Protein AF-A0AA45WVV8-F1 (afdb_monomer)

Organism: NCBI:txid489973

Radius of gyration: 28.6 Å; Cα contacts (8 Å, |Δi|>4): 364; chains: 1; bounding box: 76×47×88 Å

Nearest PDB structures (foldseek):
  6bqh-assembly1_A  TM=1.908E-01  e=2.796E+00  Homo sapiens
  2d4c-assembly2_C  TM=1.904E-01  e=8.702E+00  Homo sapiens

Structure (mmCIF, N/CA/C/O backbone):
data_AF-A0AA45WVV8-F1
#
_entry.id   AF-A0AA45WVV8-F1
#
loop_
_atom_site.group_PDB
_atom_site.id
_atom_site.type_symbol
_atom_site.label_atom_id
_atom_site.label_alt_id
_atom_site.label_comp_id
_atom_site.label_asym_id
_atom_site.label_entity_id
_atom_site.label_seq_id
_atom_site.pdbx_PDB_ins_code
_atom_site.Cartn_x
_atom_site.Cartn_y
_atom_site.Cartn_z
_atom_site.occupancy
_atom_site.B_iso_or_equiv
_atom_site.auth_seq_id
_atom_site.auth_comp_id
_atom_site.auth_asym_id
_atom_site.auth_atom_id
_atom_site.pdbx_PDB_model_num
ATOM 1 N N . MET A 1 1 ? -29.780 -2.721 56.932 1.00 52.00 1 MET A N 1
ATOM 2 C CA . MET A 1 1 ? -29.772 -3.696 55.819 1.00 52.00 1 MET A CA 1
ATOM 3 C C . MET A 1 1 ? -30.361 -3.108 54.535 1.00 52.00 1 MET A C 1
ATOM 5 O O . MET A 1 1 ? -29.763 -3.349 53.501 1.00 52.00 1 MET A O 1
ATOM 9 N N . ASN A 1 2 ? -31.395 -2.253 54.590 1.00 60.44 2 ASN A N 1
ATOM 10 C CA . ASN A 1 2 ? -32.003 -1.638 53.392 1.00 60.44 2 ASN A CA 1
ATOM 11 C C . ASN A 1 2 ? -31.048 -0.780 52.530 1.00 60.44 2 ASN A C 1
ATOM 13 O O . ASN A 1 2 ? -30.976 -1.009 51.331 1.00 60.44 2 ASN A O 1
ATOM 17 N N . ASN A 1 3 ? -30.242 0.118 53.114 1.00 63.22 3 ASN A N 1
ATOM 18 C CA . ASN A 1 3 ? -29.414 1.049 52.318 1.00 63.22 3 ASN A CA 1
ATOM 19 C C . ASN A 1 3 ? -28.327 0.372 51.459 1.00 63.22 3 ASN A C 1
ATOM 21 O O . ASN A 1 3 ? -27.955 0.906 50.422 1.00 63.22 3 ASN A O 1
ATOM 25 N N . ALA A 1 4 ? -27.800 -0.782 51.887 1.00 62.12 4 ALA A N 1
ATOM 26 C CA . ALA A 1 4 ? -26.755 -1.502 51.149 1.00 62.12 4 ALA A CA 1
ATOM 27 C C . ALA A 1 4 ? -27.330 -2.308 49.971 1.00 62.12 4 ALA A C 1
ATOM 29 O O . ALA A 1 4 ? -26.689 -2.439 48.931 1.00 62.12 4 ALA A O 1
ATOM 30 N N . GLN A 1 5 ? -28.549 -2.831 50.133 1.00 66.19 5 GLN A N 1
ATOM 31 C CA . GLN A 1 5 ? -29.280 -3.498 49.055 1.00 66.19 5 GLN A CA 1
ATOM 32 C C . GLN A 1 5 ? -29.753 -2.477 48.015 1.00 66.19 5 GLN A C 1
ATOM 34 O O . GLN A 1 5 ? -29.553 -2.698 46.827 1.00 66.19 5 GLN A O 1
ATOM 39 N N . GLU A 1 6 ? -30.258 -1.327 48.464 1.00 68.31 6 GLU A N 1
ATOM 40 C CA . GLU A 1 6 ? -30.666 -0.215 47.600 1.00 68.31 6 GLU A CA 1
ATOM 41 C C . GLU A 1 6 ? -29.481 0.359 46.801 1.00 68.31 6 GLU A C 1
ATOM 43 O O . GLU A 1 6 ? -29.578 0.538 45.588 1.00 68.31 6 GLU A O 1
ATOM 48 N N . SER A 1 7 ? -28.311 0.550 47.430 1.00 65.06 7 SER A N 1
ATOM 49 C CA . SER A 1 7 ? -27.104 1.003 46.718 1.00 65.06 7 SER A CA 1
ATOM 50 C C . SER A 1 7 ? -26.598 -0.004 45.681 1.00 65.06 7 SER A C 1
ATOM 52 O O . SER A 1 7 ? -26.107 0.391 44.625 1.00 65.06 7 SER A O 1
ATOM 54 N N . LEU A 1 8 ? -26.722 -1.304 45.970 1.00 68.56 8 LEU A N 1
ATOM 55 C CA . LEU A 1 8 ? -26.319 -2.371 45.054 1.00 68.56 8 LEU A CA 1
ATOM 56 C C . LEU A 1 8 ? -27.275 -2.467 43.858 1.00 68.56 8 LEU A C 1
ATOM 58 O O . LEU A 1 8 ? -26.838 -2.685 42.730 1.00 68.56 8 LEU A O 1
ATOM 62 N N . GLU A 1 9 ? -28.573 -2.286 44.092 1.00 73.19 9 GLU A N 1
ATOM 63 C CA . GLU A 1 9 ? -29.597 -2.284 43.047 1.00 73.19 9 GLU A CA 1
ATOM 64 C C . GLU A 1 9 ? -29.438 -1.087 42.099 1.00 73.19 9 GLU A C 1
ATOM 66 O O . GLU A 1 9 ? -29.454 -1.264 40.879 1.00 73.19 9 GLU A O 1
ATOM 71 N N . ILE A 1 10 ? -29.167 0.107 42.640 1.00 73.12 10 ILE A N 1
ATOM 72 C CA . ILE A 1 10 ? -28.829 1.294 41.841 1.00 73.12 10 ILE A CA 1
ATOM 73 C C . ILE A 1 10 ? -27.593 1.026 40.975 1.00 73.12 10 ILE A C 1
ATOM 75 O O . ILE A 1 10 ? -27.625 1.271 39.771 1.00 73.12 10 ILE A O 1
ATOM 79 N N . GLN A 1 11 ? -26.528 0.459 41.551 1.00 70.56 11 GLN A N 1
ATOM 80 C CA . GLN A 1 11 ? -25.300 0.154 40.816 1.00 70.56 11 GLN A CA 1
ATOM 81 C C . GLN A 1 11 ? -25.538 -0.841 39.669 1.00 70.56 11 GLN A C 1
ATOM 83 O O . GLN A 1 11 ? -25.052 -0.626 38.557 1.00 70.56 11 GLN A O 1
ATOM 88 N N . LYS A 1 12 ? -26.314 -1.907 39.909 1.00 73.12 12 LYS A N 1
ATOM 89 C CA . LYS A 1 12 ? -26.681 -2.889 38.875 1.00 73.12 12 LYS A CA 1
ATOM 90 C C . LYS A 1 12 ? -27.479 -2.247 37.739 1.00 73.12 12 LYS A C 1
ATOM 92 O O . LYS A 1 12 ? -27.210 -2.531 36.571 1.00 73.12 12 LYS A O 1
ATOM 97 N N . ASN A 1 13 ? -28.414 -1.356 38.066 1.00 78.06 13 ASN A N 1
ATOM 98 C CA . ASN A 1 13 ? -29.185 -0.622 37.065 1.00 78.06 13 ASN A CA 1
ATOM 99 C C . ASN A 1 13 ? -28.295 0.316 36.236 1.00 78.06 13 ASN A C 1
ATOM 101 O O . ASN A 1 13 ? -28.370 0.281 35.010 1.00 78.06 13 ASN A O 1
ATOM 105 N N . THR A 1 14 ? -27.379 1.059 36.865 1.00 76.25 14 THR A N 1
ATOM 106 C CA . THR A 1 14 ? -26.419 1.912 36.145 1.00 76.25 14 THR A CA 1
ATOM 107 C C . THR A 1 14 ? -25.520 1.103 35.206 1.00 76.25 14 THR A C 1
ATOM 109 O O . THR A 1 14 ? -25.330 1.489 34.057 1.00 76.25 14 THR A O 1
ATOM 112 N N . ILE A 1 15 ? -24.994 -0.047 35.644 1.00 77.19 15 ILE A N 1
ATOM 113 C CA . ILE A 1 15 ? -24.165 -0.917 34.790 1.00 77.19 15 ILE A CA 1
ATOM 114 C C . ILE A 1 15 ? -24.964 -1.415 33.580 1.00 77.19 15 ILE A C 1
ATOM 116 O O . ILE A 1 15 ? -24.457 -1.416 32.457 1.00 77.19 15 ILE A O 1
ATOM 120 N N . LYS A 1 16 ? -26.227 -1.804 33.786 1.00 80.06 16 LYS A N 1
ATOM 121 C CA . LYS A 1 16 ? -27.120 -2.239 32.707 1.00 80.06 16 LYS A CA 1
ATOM 122 C C . LYS A 1 16 ? -27.366 -1.125 31.685 1.00 80.06 16 LYS A C 1
ATOM 124 O O . LYS A 1 16 ? -27.337 -1.385 30.483 1.00 80.06 16 LYS A O 1
ATOM 129 N N . GLU A 1 17 ? -27.582 0.105 32.144 1.00 81.81 17 GLU A N 1
ATOM 130 C CA . GLU A 1 17 ? -27.740 1.273 31.270 1.00 81.81 17 GLU A CA 1
ATOM 131 C C . GLU A 1 17 ? -26.462 1.580 30.484 1.00 81.81 17 GLU A C 1
ATOM 133 O O . GLU A 1 17 ? -26.528 1.812 29.277 1.00 81.81 17 GLU A O 1
ATOM 138 N N . LEU A 1 18 ? -25.298 1.509 31.133 1.00 81.00 18 LEU A N 1
ATOM 139 C CA . LEU A 1 18 ? -24.002 1.701 30.484 1.00 81.00 18 LEU A CA 1
ATOM 140 C C . LEU A 1 18 ? -23.719 0.629 29.426 1.00 81.00 18 LEU A C 1
ATOM 142 O O . LEU A 1 18 ? -23.245 0.964 28.342 1.00 81.00 18 LEU A O 1
ATOM 146 N N . LYS A 1 19 ? -24.050 -0.640 29.700 1.00 81.25 19 LYS A N 1
ATOM 147 C CA . LYS A 1 19 ? -23.931 -1.729 28.720 1.00 81.25 19 LYS A CA 1
ATOM 148 C C . LYS A 1 19 ? -24.782 -1.447 27.480 1.00 81.25 19 LYS A C 1
ATOM 150 O O . LYS A 1 19 ? -24.268 -1.451 26.368 1.00 81.25 19 LYS A O 1
ATOM 155 N N . ASN A 1 20 ? -26.050 -1.091 27.685 1.00 81.88 20 ASN A N 1
ATOM 156 C CA . ASN A 1 20 ? -26.955 -0.715 26.599 1.00 81.88 20 ASN A CA 1
ATOM 157 C C . ASN A 1 20 ? -26.432 0.495 25.798 1.00 81.88 20 ASN A C 1
ATOM 159 O O . ASN A 1 20 ? -26.547 0.535 24.577 1.00 81.88 20 ASN A O 1
ATOM 163 N N . ALA A 1 21 ? -25.833 1.482 26.468 1.00 80.62 21 ALA A N 1
ATOM 164 C CA . ALA A 1 21 ? -25.216 2.626 25.802 1.00 80.62 21 ALA A CA 1
ATOM 165 C C . ALA A 1 21 ? -24.010 2.217 24.933 1.00 80.62 21 ALA A C 1
ATOM 167 O O . ALA A 1 21 ? -23.899 2.679 23.800 1.00 80.62 21 ALA A O 1
ATOM 168 N N . VAL A 1 22 ? -23.140 1.319 25.414 1.00 84.31 22 VAL A N 1
ATOM 169 C CA . VAL A 1 22 ? -22.027 0.762 24.617 1.00 84.31 22 VAL A CA 1
ATOM 170 C C . VAL A 1 22 ? -22.549 0.033 23.376 1.00 84.31 22 VAL A C 1
ATOM 172 O O . VAL A 1 22 ? -22.065 0.288 22.270 1.00 84.31 22 VAL A O 1
ATOM 175 N N . ASP A 1 23 ? -23.570 -0.810 23.534 1.00 83.00 23 ASP A N 1
ATOM 176 C CA . ASP A 1 23 ? -24.166 -1.573 22.430 1.00 83.00 23 ASP A CA 1
ATOM 177 C C . ASP A 1 23 ? -24.778 -0.649 21.365 1.00 83.00 23 ASP A C 1
ATOM 179 O O . ASP A 1 23 ? -24.611 -0.872 20.160 1.00 83.00 23 ASP A O 1
ATOM 183 N N . LYS A 1 24 ? -25.416 0.449 21.793 1.00 85.69 24 LYS A N 1
ATOM 184 C CA . LYS A 1 24 ? -25.923 1.502 20.901 1.00 85.69 24 LYS A CA 1
ATOM 185 C C . LYS A 1 24 ? -24.810 2.194 20.131 1.00 85.69 24 LYS A C 1
ATOM 187 O O . LYS A 1 24 ? -24.952 2.376 18.923 1.00 85.69 24 LYS A O 1
ATOM 192 N N . VAL A 1 25 ? -23.694 2.545 20.777 1.00 89.69 25 VAL A N 1
ATOM 193 C CA . VAL A 1 25 ? -22.564 3.155 20.060 1.00 89.69 25 VAL A CA 1
ATOM 194 C C . VAL A 1 25 ? -22.011 2.192 19.019 1.00 89.69 25 VAL A C 1
ATOM 196 O O . VAL A 1 25 ? -21.866 2.593 17.869 1.00 89.69 25 VAL A O 1
ATOM 199 N N . LYS A 1 26 ? -21.745 0.929 19.371 1.00 88.38 26 LYS A N 1
ATOM 200 C CA . LYS A 1 26 ? -21.212 -0.058 18.418 1.00 88.38 26 LYS A CA 1
ATOM 201 C C . LYS A 1 26 ? -22.155 -0.290 17.239 1.00 88.38 26 LYS A C 1
ATOM 203 O O . LYS A 1 26 ? -21.716 -0.266 16.092 1.00 88.38 26 LYS A O 1
ATOM 208 N N . SER A 1 27 ? -23.449 -0.444 17.510 1.00 82.88 27 SER A N 1
ATOM 209 C CA . SER A 1 27 ? -24.469 -0.654 16.477 1.00 82.88 27 SER A CA 1
ATOM 210 C C . SER A 1 27 ? -24.635 0.570 15.575 1.00 82.88 27 SER A C 1
ATOM 212 O O . SER A 1 27 ? -24.713 0.436 14.355 1.00 82.88 27 SER A O 1
ATOM 214 N N . GLY A 1 28 ? -24.649 1.773 16.155 1.00 83.38 28 GLY A N 1
ATOM 215 C CA . GLY A 1 28 ? -24.674 3.024 15.397 1.00 83.38 28 GLY A CA 1
ATOM 216 C C . GLY A 1 28 ? -23.415 3.194 14.549 1.00 83.38 28 GLY A C 1
ATOM 217 O O . GLY A 1 28 ? -23.502 3.544 13.375 1.00 83.38 28 GLY A O 1
ATOM 218 N N . LEU A 1 29 ? -22.246 2.861 15.108 1.00 91.62 29 LEU A N 1
ATOM 219 C CA . LEU A 1 29 ? -20.962 2.956 14.421 1.00 91.62 29 LEU A CA 1
ATOM 220 C C . LEU A 1 29 ? -20.893 1.969 13.255 1.00 91.62 29 LEU A C 1
ATOM 222 O O . LEU A 1 29 ? -20.402 2.346 12.198 1.00 91.62 29 LEU A O 1
ATOM 226 N N . LEU A 1 30 ? -21.442 0.759 13.404 1.00 89.62 30 LEU A N 1
ATOM 227 C CA . LEU A 1 30 ? -21.548 -0.222 12.323 1.00 89.62 30 LEU A CA 1
ATOM 228 C C . LEU A 1 30 ? -22.338 0.357 11.149 1.00 89.62 30 LEU A C 1
ATOM 230 O O . LEU A 1 30 ? -21.822 0.440 10.041 1.00 89.62 30 LEU A O 1
ATOM 234 N N . VAL A 1 31 ? -23.562 0.822 11.404 1.00 86.00 31 VAL A N 1
ATOM 235 C CA . VAL A 1 31 ? -24.446 1.401 10.380 1.00 86.00 31 VAL A CA 1
ATOM 236 C C . VAL A 1 31 ? -23.813 2.622 9.714 1.00 86.00 31 VAL A C 1
ATOM 238 O O . VAL A 1 31 ? -23.839 2.769 8.487 1.00 86.00 31 VAL A O 1
ATOM 241 N N . TRP A 1 32 ? -23.203 3.490 10.516 1.00 91.44 32 TRP A N 1
ATOM 242 C CA . TRP A 1 32 ? -22.532 4.681 10.025 1.00 91.44 32 TRP A CA 1
ATOM 243 C C . TRP A 1 32 ? -21.313 4.341 9.157 1.00 91.44 32 TRP A C 1
ATOM 245 O O . TRP A 1 32 ? -21.172 4.907 8.074 1.00 91.44 32 TRP A O 1
ATOM 255 N N . LEU A 1 33 ? -20.459 3.403 9.586 1.00 89.44 33 LEU A N 1
ATOM 256 C CA . LEU A 1 33 ? -19.271 2.962 8.844 1.00 89.44 33 LEU A CA 1
ATOM 257 C C . LEU A 1 33 ? -19.641 2.266 7.537 1.00 89.44 33 LEU A C 1
ATOM 259 O O . LEU A 1 33 ? -19.029 2.562 6.510 1.00 89.44 33 LEU A O 1
ATOM 263 N N . VAL A 1 34 ? -20.674 1.422 7.557 1.00 84.94 34 VAL A N 1
ATOM 264 C CA . VAL A 1 34 ? -21.199 0.760 6.358 1.00 84.94 34 VAL A CA 1
ATOM 265 C C . VAL A 1 34 ? -21.611 1.809 5.331 1.00 84.94 34 VAL A C 1
ATOM 267 O O . VAL A 1 34 ? -21.173 1.747 4.187 1.00 84.94 34 VAL A O 1
ATOM 270 N N . THR A 1 35 ? -22.313 2.862 5.761 1.00 82.88 35 THR A N 1
ATOM 271 C CA . THR A 1 35 ? -22.698 3.980 4.881 1.00 82.88 35 THR A CA 1
ATOM 272 C C . THR A 1 35 ? -21.479 4.683 4.256 1.00 82.88 35 THR A C 1
ATOM 274 O O . THR A 1 35 ? -21.533 5.129 3.110 1.00 82.88 35 THR A O 1
ATOM 277 N N . GLN A 1 36 ? -20.351 4.781 4.972 1.00 83.38 36 GLN A N 1
ATOM 278 C CA . GLN A 1 36 ? -19.115 5.345 4.409 1.00 83.38 36 GLN A CA 1
ATOM 279 C C . GLN A 1 36 ? -18.432 4.382 3.424 1.00 83.38 36 GLN A C 1
ATOM 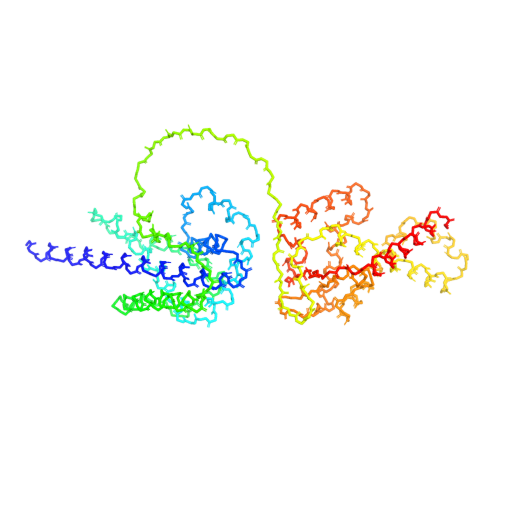281 O O . GLN A 1 36 ? -17.897 4.815 2.396 1.00 83.38 36 GLN A O 1
ATOM 286 N N . ALA A 1 37 ? -18.435 3.083 3.730 1.00 74.25 37 ALA A N 1
ATOM 287 C CA . ALA A 1 37 ? -17.753 2.044 2.963 1.00 74.25 37 ALA A CA 1
ATOM 288 C C . ALA A 1 37 ? -18.500 1.650 1.673 1.00 74.25 37 ALA A C 1
ATOM 290 O O . ALA A 1 37 ? -17.854 1.483 0.635 1.00 74.25 37 ALA A O 1
ATOM 291 N N . GLU A 1 38 ? -19.836 1.595 1.701 1.00 69.81 38 GLU A N 1
ATOM 292 C CA . GLU A 1 38 ? -20.715 1.280 0.556 1.00 69.81 38 GLU A CA 1
ATOM 293 C C . GLU A 1 38 ? -20.491 2.227 -0.635 1.00 69.81 38 GLU A C 1
ATOM 295 O O . GLU A 1 38 ? -20.646 1.848 -1.792 1.00 69.81 38 GLU A O 1
ATOM 300 N N . SER A 1 39 ? -20.049 3.467 -0.391 1.00 59.12 39 SER A N 1
ATOM 301 C CA . SER A 1 39 ? -19.729 4.410 -1.474 1.00 59.12 39 SER A CA 1
ATOM 302 C C . SER A 1 39 ? -18.631 3.905 -2.428 1.00 59.12 39 SER A C 1
ATOM 304 O O . SER A 1 39 ? -18.492 4.411 -3.546 1.00 59.12 39 SER A O 1
ATOM 306 N N . LYS A 1 40 ? -17.824 2.933 -1.981 1.00 56.38 40 LYS A N 1
ATOM 307 C CA . LYS A 1 40 ? -16.632 2.424 -2.671 1.00 56.38 40 LYS A CA 1
ATOM 308 C C . LYS A 1 40 ? -16.649 0.903 -2.880 1.00 56.38 40 LYS A C 1
ATOM 310 O O . LYS A 1 40 ? -15.855 0.427 -3.692 1.00 56.38 40 LYS A O 1
ATOM 315 N N . HIS A 1 41 ? -17.515 0.168 -2.182 1.00 62.75 41 HIS A N 1
ATOM 316 C CA . HIS A 1 41 ? -17.538 -1.297 -2.124 1.00 62.75 41 HIS A CA 1
ATOM 317 C C . HIS A 1 41 ? -18.971 -1.846 -2.147 1.00 62.75 41 HIS A C 1
ATOM 319 O O . HIS A 1 41 ? -19.916 -1.096 -1.923 1.00 62.75 41 HIS A O 1
ATOM 325 N N . ASP A 1 42 ? -19.132 -3.145 -2.416 1.00 71.19 42 ASP A N 1
ATOM 326 C CA . ASP A 1 42 ? -20.418 -3.816 -2.210 1.00 71.19 42 ASP A CA 1
ATOM 327 C C . ASP A 1 42 ? -20.798 -3.883 -0.719 1.00 71.19 42 ASP A C 1
ATOM 329 O O . ASP A 1 42 ? -19.986 -3.616 0.173 1.00 71.19 42 ASP A O 1
ATOM 333 N N . LEU A 1 43 ? -22.074 -4.190 -0.474 1.00 73.44 43 LEU A N 1
ATOM 334 C CA . LEU A 1 43 ? -22.677 -4.196 0.855 1.00 73.44 43 LEU A CA 1
ATOM 335 C C . LEU A 1 43 ? -22.007 -5.214 1.788 1.00 73.44 43 LEU A C 1
ATOM 337 O O . LEU A 1 43 ? -21.663 -4.865 2.915 1.00 73.44 43 LEU A O 1
ATOM 341 N N . ASP A 1 44 ? -21.769 -6.436 1.312 1.00 72.38 44 ASP A N 1
ATOM 342 C CA . ASP A 1 44 ? -21.212 -7.520 2.129 1.00 72.38 44 ASP A CA 1
ATOM 343 C C . ASP A 1 44 ? -19.778 -7.198 2.575 1.00 72.38 44 ASP A C 1
ATOM 345 O O . ASP A 1 44 ? -19.413 -7.360 3.745 1.00 72.38 44 ASP A O 1
ATOM 349 N N . TYR A 1 45 ? -18.960 -6.658 1.669 1.00 74.81 45 TYR A N 1
ATOM 350 C CA . TYR A 1 45 ? -17.622 -6.187 1.999 1.00 74.81 45 TYR A CA 1
ATOM 351 C C . TYR A 1 45 ? -17.661 -4.986 2.953 1.00 74.81 45 TYR A C 1
ATOM 353 O O . TYR A 1 45 ? -16.879 -4.926 3.904 1.00 74.81 45 TYR A O 1
ATOM 361 N N . ALA A 1 46 ? -18.563 -4.025 2.727 1.00 76.56 46 ALA A N 1
ATOM 362 C CA . ALA A 1 46 ? -18.722 -2.856 3.590 1.00 76.56 46 ALA A CA 1
ATOM 363 C C . ALA A 1 46 ? -19.109 -3.247 5.026 1.00 76.56 46 ALA A C 1
ATOM 365 O O . ALA A 1 46 ? -18.580 -2.672 5.982 1.00 76.56 46 ALA A O 1
ATOM 366 N N . GLU A 1 47 ? -19.980 -4.244 5.190 1.00 82.81 47 GLU A N 1
ATOM 367 C CA . GLU A 1 47 ? -20.363 -4.788 6.494 1.00 82.81 47 GLU A CA 1
ATOM 368 C C . GLU A 1 47 ? -19.194 -5.475 7.196 1.00 82.81 47 GLU A C 1
ATOM 370 O O . GLU A 1 47 ? -18.892 -5.140 8.345 1.00 82.81 47 GLU A O 1
ATOM 375 N N . ASN A 1 48 ? -18.481 -6.367 6.508 1.00 82.56 48 ASN A N 1
ATOM 376 C CA . ASN A 1 48 ? -17.325 -7.060 7.082 1.00 82.56 48 ASN A CA 1
ATOM 377 C C . ASN A 1 48 ? -16.196 -6.088 7.454 1.00 82.56 48 ASN A C 1
ATOM 379 O O . ASN A 1 48 ? -15.616 -6.188 8.538 1.00 82.56 48 ASN A O 1
ATOM 383 N N . LEU A 1 49 ? -15.947 -5.077 6.617 1.00 83.12 49 LEU A N 1
ATOM 384 C CA . LEU A 1 49 ? -14.977 -4.025 6.907 1.00 83.12 49 LEU A CA 1
ATOM 385 C C . LEU A 1 49 ? -15.367 -3.199 8.133 1.00 83.12 49 LEU A C 1
ATOM 387 O O . LEU A 1 49 ? -14.521 -2.875 8.965 1.00 83.12 49 LEU A O 1
ATOM 391 N N . SER A 1 50 ? -16.648 -2.874 8.269 1.00 89.19 50 SER A N 1
ATOM 392 C CA . SER A 1 50 ? -17.142 -2.080 9.393 1.00 89.19 50 SER A CA 1
ATOM 393 C C . SER A 1 50 ? -17.061 -2.850 10.712 1.00 89.19 50 SER A C 1
ATOM 395 O O . SER A 1 50 ? -16.631 -2.287 11.719 1.00 89.19 50 SER A O 1
ATOM 397 N N . LYS A 1 51 ? -17.376 -4.152 10.704 1.00 87.38 51 LYS A N 1
ATOM 398 C CA . LYS A 1 51 ? -17.171 -5.043 11.858 1.00 87.38 51 LYS A CA 1
ATOM 399 C C . LYS A 1 51 ? -15.696 -5.139 12.243 1.00 87.38 51 LYS A C 1
ATOM 401 O O . LYS A 1 51 ? -15.360 -4.997 13.415 1.00 87.38 51 LYS A O 1
ATOM 406 N N . ALA A 1 52 ? -14.810 -5.297 11.260 1.00 85.56 52 ALA A N 1
ATOM 407 C CA . ALA A 1 52 ? -13.367 -5.332 11.475 1.00 85.56 52 ALA A CA 1
ATOM 408 C C . ALA A 1 52 ? -12.838 -4.046 12.136 1.00 85.56 52 ALA A C 1
ATOM 410 O O . ALA A 1 52 ? -12.048 -4.116 13.078 1.00 85.56 52 ALA A O 1
ATOM 411 N N . ILE A 1 53 ? -13.312 -2.876 11.693 1.00 89.50 53 ILE A N 1
ATOM 412 C CA . ILE A 1 53 ? -12.970 -1.582 12.303 1.00 89.50 53 ILE A CA 1
ATOM 413 C C . ILE A 1 53 ? -13.433 -1.527 13.764 1.00 89.50 53 ILE A C 1
ATOM 415 O O . ILE A 1 53 ? -12.663 -1.107 14.625 1.00 89.50 53 ILE A O 1
ATOM 419 N N . ILE A 1 54 ? -14.664 -1.955 14.059 1.00 90.06 54 ILE A N 1
ATOM 420 C CA . ILE A 1 54 ? -15.203 -1.975 15.428 1.00 90.06 54 ILE A CA 1
ATOM 421 C C . ILE A 1 54 ? -14.356 -2.892 16.312 1.00 90.06 54 ILE A C 1
ATOM 423 O O . ILE A 1 54 ? -13.832 -2.435 17.327 1.00 90.06 54 ILE A O 1
ATOM 427 N N . ASN A 1 55 ? -14.141 -4.141 15.896 1.00 87.94 55 ASN A N 1
ATOM 428 C CA . ASN A 1 55 ? -13.341 -5.106 16.650 1.00 87.94 55 ASN A CA 1
ATOM 429 C C . ASN A 1 55 ? -11.930 -4.573 16.920 1.00 87.94 55 ASN A C 1
ATOM 431 O O . ASN A 1 55 ? -11.433 -4.665 18.038 1.00 87.94 55 ASN A O 1
ATOM 435 N N . MET A 1 56 ? -11.310 -3.920 15.936 1.00 85.25 56 MET A N 1
ATOM 436 C CA . MET A 1 56 ? -10.007 -3.283 16.110 1.00 85.25 56 MET A CA 1
ATOM 437 C C . MET A 1 56 ? -10.046 -2.145 17.142 1.00 85.25 56 MET A C 1
ATOM 439 O O . MET A 1 56 ? -9.242 -2.139 18.072 1.00 85.25 56 MET A O 1
ATOM 443 N N . LEU A 1 57 ? -10.977 -1.194 17.007 1.00 87.81 57 LEU A N 1
ATOM 444 C CA . LEU A 1 57 ? -11.076 -0.021 17.886 1.00 87.81 57 LEU A CA 1
ATOM 445 C C . LEU A 1 57 ? -11.354 -0.394 19.346 1.00 87.81 57 LEU A C 1
ATOM 447 O O . LEU A 1 57 ? -10.831 0.254 20.252 1.00 87.81 57 LEU A O 1
ATOM 451 N N . PHE A 1 58 ? -12.158 -1.433 19.570 1.00 84.56 58 PHE A N 1
ATOM 452 C CA . PHE A 1 58 ? -12.500 -1.922 20.906 1.00 84.56 58 PHE A CA 1
ATOM 453 C C . PHE A 1 58 ? -11.589 -3.062 21.390 1.00 84.56 58 PHE A C 1
ATOM 455 O O . PHE A 1 58 ? -11.724 -3.492 22.531 1.00 84.56 58 PHE A O 1
ATOM 462 N N . SER A 1 59 ? -10.626 -3.502 20.567 1.00 80.25 59 SER A N 1
ATOM 463 C CA . SER A 1 59 ? -9.745 -4.655 20.831 1.00 80.25 59 SER A CA 1
ATOM 464 C C . SER A 1 59 ? -10.516 -5.938 21.171 1.00 80.25 59 SER A C 1
ATOM 466 O O . SER A 1 59 ? -10.163 -6.672 22.092 1.00 80.25 59 SER A O 1
ATOM 468 N N . GLU A 1 60 ? -11.583 -6.195 20.418 1.00 78.06 60 GLU A N 1
ATOM 469 C CA . GLU A 1 60 ? -12.456 -7.357 20.565 1.00 78.06 60 GLU A CA 1
ATOM 47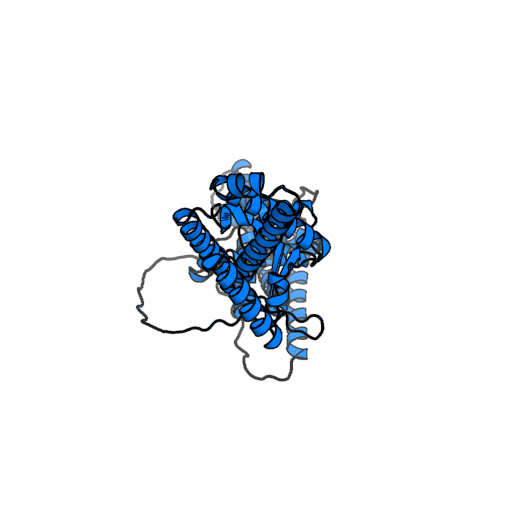0 C C . GLU A 1 60 ? -12.075 -8.449 19.568 1.00 78.06 60 GLU A C 1
ATOM 472 O O . GLU A 1 60 ? -11.600 -8.174 18.463 1.00 78.06 60 GLU A O 1
ATOM 477 N N . MET A 1 61 ? -12.268 -9.706 19.969 1.00 69.88 61 MET A N 1
ATOM 478 C CA . MET A 1 61 ? -12.002 -10.830 19.078 1.00 69.88 61 MET A CA 1
ATOM 479 C C . MET A 1 61 ? -13.095 -10.941 18.007 1.00 69.88 61 MET A C 1
ATOM 481 O O . MET A 1 61 ? -14.267 -10.700 18.304 1.00 69.88 61 MET A O 1
ATOM 485 N N . PRO A 1 62 ? -12.731 -11.317 16.769 1.00 72.62 62 PRO A N 1
ATOM 486 C CA . PRO A 1 62 ? -13.704 -11.601 15.722 1.00 72.62 62 PRO A CA 1
ATOM 487 C C . PRO A 1 62 ? -14.658 -12.717 16.159 1.00 72.62 62 PRO A C 1
ATOM 489 O O . PRO A 1 62 ? -14.263 -13.659 16.845 1.00 72.62 62 PRO A O 1
ATOM 492 N N . SER A 1 63 ? -15.922 -12.607 15.750 1.00 68.69 63 SER A N 1
ATOM 493 C CA . SER A 1 63 ? -16.980 -13.539 16.161 1.00 68.69 63 SER A CA 1
ATOM 494 C C . SER A 1 63 ? -17.029 -14.801 15.290 1.00 68.69 63 SER A C 1
ATOM 496 O O . SER A 1 63 ? -17.747 -15.744 15.611 1.00 68.69 63 SER A O 1
ATOM 498 N N . SER A 1 64 ? -16.287 -14.826 14.178 1.00 71.62 64 SER A N 1
ATOM 499 C CA . SER A 1 64 ? -16.180 -15.970 13.268 1.00 71.62 64 SER A CA 1
ATOM 500 C C . SER A 1 64 ? -14.782 -16.083 12.652 1.00 71.62 64 SER A C 1
ATOM 502 O O . SER A 1 64 ? -14.044 -15.100 12.582 1.00 71.62 64 SER A O 1
ATOM 504 N N . GLU A 1 65 ? -14.434 -17.274 12.162 1.00 67.12 65 GLU A N 1
ATOM 505 C CA . GLU A 1 65 ? -13.175 -17.529 11.444 1.00 67.12 65 GLU A CA 1
ATOM 506 C C . GLU A 1 65 ? -13.065 -16.672 10.173 1.00 67.12 65 GLU A C 1
ATOM 508 O O . GLU A 1 65 ? -12.030 -16.063 9.922 1.00 67.12 65 GLU A O 1
ATOM 513 N N . SER A 1 66 ? -14.178 -16.488 9.456 1.00 67.25 66 SER A N 1
ATOM 514 C CA . SER A 1 66 ? -14.248 -15.588 8.298 1.00 67.25 66 SER A CA 1
ATOM 515 C C . SER A 1 66 ? -13.919 -14.130 8.657 1.00 67.25 66 SER A C 1
ATOM 517 O O . SER A 1 66 ? -13.197 -13.461 7.920 1.00 67.25 66 SER A O 1
ATOM 519 N N . GLU A 1 67 ? -14.384 -13.633 9.810 1.00 67.50 67 GLU A N 1
ATOM 520 C CA . GLU A 1 67 ? -14.024 -12.294 10.302 1.00 67.50 67 GLU A CA 1
ATOM 521 C C . GLU A 1 67 ? -12.548 -12.205 10.732 1.00 67.50 67 GLU A C 1
ATOM 523 O O . GLU A 1 67 ? -11.921 -11.154 10.577 1.00 67.50 67 GLU A O 1
ATOM 528 N N . ALA A 1 68 ? -11.975 -13.295 11.251 1.00 65.19 68 ALA A N 1
ATOM 529 C CA . ALA A 1 68 ? -10.559 -13.363 11.603 1.00 65.19 68 ALA A CA 1
ATOM 530 C C . ALA A 1 68 ? -9.664 -13.319 10.354 1.00 65.19 68 ALA A C 1
ATOM 532 O O . ALA A 1 68 ? -8.742 -12.503 10.284 1.00 65.19 68 ALA A O 1
ATOM 533 N N . ASP A 1 69 ? -9.987 -14.112 9.334 1.00 64.25 69 ASP A N 1
ATOM 534 C CA . ASP A 1 69 ? -9.291 -14.108 8.045 1.00 64.25 69 ASP A CA 1
ATOM 535 C C . ASP A 1 69 ? -9.411 -12.751 7.345 1.00 64.25 69 ASP A C 1
ATOM 537 O O . ASP A 1 69 ? -8.442 -12.235 6.773 1.00 64.25 69 ASP A O 1
ATOM 541 N N . PHE A 1 70 ? -10.578 -12.112 7.469 1.00 71.75 70 PHE A N 1
ATOM 542 C CA . PHE A 1 70 ? -10.801 -10.762 6.972 1.00 71.75 70 PHE A CA 1
ATOM 543 C C . PHE A 1 70 ? -9.834 -9.750 7.608 1.00 71.75 70 PHE A C 1
ATOM 545 O O . PHE A 1 70 ? -9.334 -8.873 6.905 1.00 71.75 70 PHE A O 1
ATOM 552 N N . LEU A 1 71 ? -9.526 -9.867 8.905 1.00 63.50 71 LEU A N 1
ATOM 553 C CA . LEU A 1 71 ? -8.592 -8.981 9.615 1.00 63.50 71 LEU A CA 1
ATOM 554 C C . LEU A 1 71 ? -7.118 -9.244 9.274 1.00 63.50 71 LEU A C 1
ATOM 556 O O . LEU A 1 71 ? -6.306 -8.314 9.300 1.00 63.50 71 LEU A O 1
ATOM 560 N N . ILE A 1 72 ? -6.759 -10.490 8.958 1.00 58.72 72 ILE A N 1
ATOM 561 C CA . ILE A 1 72 ? -5.396 -10.873 8.551 1.00 58.72 72 ILE A CA 1
ATOM 562 C C . ILE A 1 72 ? -5.087 -10.347 7.142 1.00 58.72 72 ILE A C 1
ATOM 564 O O . ILE A 1 72 ? -3.934 -10.046 6.814 1.00 58.72 72 ILE A O 1
ATOM 568 N N . ASN A 1 73 ? -6.118 -10.162 6.316 1.00 65.94 73 ASN A N 1
ATOM 569 C CA . ASN A 1 73 ? -5.976 -9.578 4.997 1.00 65.94 73 ASN A CA 1
ATOM 570 C C . ASN A 1 73 ? -5.526 -8.105 5.076 1.00 65.94 73 ASN A C 1
ATOM 572 O O . ASN A 1 73 ? -6.239 -7.193 5.495 1.00 65.94 73 ASN A O 1
ATOM 576 N N . SER A 1 74 ? -4.314 -7.854 4.601 1.00 47.25 74 SER A N 1
ATOM 577 C CA . SER A 1 74 ? -3.691 -6.529 4.606 1.00 47.25 74 SER A CA 1
ATOM 578 C C . SER A 1 74 ? -4.416 -5.445 3.797 1.00 47.25 74 SER A C 1
ATOM 580 O O . SER A 1 74 ? -4.290 -4.259 4.114 1.00 47.25 74 SER A O 1
ATOM 582 N N . TYR A 1 75 ? -5.180 -5.820 2.765 1.00 54.47 75 TYR A N 1
ATOM 583 C CA . TYR A 1 75 ? -6.018 -4.883 2.024 1.00 54.47 75 TYR A CA 1
ATOM 584 C C . TYR A 1 75 ? -7.126 -4.348 2.927 1.00 54.47 75 TYR A C 1
ATOM 586 O O . TYR A 1 75 ? -7.355 -3.139 2.977 1.00 54.47 75 TYR A O 1
ATOM 594 N N . ASN A 1 76 ? -7.736 -5.233 3.712 1.00 72.44 76 ASN A N 1
ATOM 595 C CA . ASN A 1 76 ? -8.767 -4.880 4.676 1.00 72.44 76 ASN A CA 1
ATOM 596 C C . ASN A 1 76 ? -8.186 -4.036 5.818 1.00 72.44 76 ASN A C 1
ATOM 598 O O . ASN A 1 76 ? -8.822 -3.074 6.244 1.00 72.44 76 ASN A O 1
ATOM 602 N N . GLN A 1 77 ? -6.945 -4.296 6.248 1.00 67.94 77 GLN A N 1
ATOM 603 C CA . GLN A 1 77 ? -6.224 -3.440 7.207 1.00 67.94 77 GLN A CA 1
ATOM 604 C C . GLN A 1 77 ? -5.963 -2.029 6.654 1.00 67.94 77 GLN A C 1
ATOM 606 O O . GLN A 1 77 ? -6.134 -1.029 7.360 1.00 67.94 77 GLN A O 1
ATOM 611 N N . TYR A 1 78 ? -5.592 -1.918 5.373 1.00 64.38 78 TYR A N 1
ATOM 612 C CA . TYR A 1 78 ? -5.453 -0.625 4.702 1.00 64.38 78 TYR A CA 1
ATOM 613 C C . TYR A 1 78 ? -6.803 0.089 4.559 1.00 64.38 78 TYR A C 1
ATOM 615 O O . TYR A 1 78 ? -6.901 1.276 4.873 1.00 64.38 78 TYR A O 1
ATOM 623 N N . ALA A 1 79 ? -7.845 -0.613 4.106 1.00 67.38 79 ALA A N 1
ATOM 624 C CA . ALA A 1 79 ? -9.189 -0.063 3.959 1.00 67.38 79 ALA A CA 1
ATOM 625 C C . ALA A 1 79 ? -9.738 0.424 5.311 1.00 67.38 79 ALA A C 1
ATOM 627 O O . ALA A 1 79 ? -10.270 1.531 5.395 1.00 67.38 79 ALA A O 1
ATOM 628 N N . THR A 1 80 ? -9.489 -0.341 6.375 1.00 78.06 80 THR A N 1
ATOM 629 C CA . THR A 1 80 ? -9.769 0.015 7.772 1.00 78.06 80 THR A CA 1
ATOM 630 C C . THR A 1 80 ? -9.062 1.314 8.142 1.00 78.06 80 THR A C 1
ATOM 632 O O . THR A 1 80 ? -9.714 2.299 8.489 1.00 78.06 80 THR A O 1
ATOM 635 N N . SER A 1 81 ? -7.737 1.366 7.970 1.00 70.56 81 SER A N 1
ATOM 636 C CA . SER A 1 81 ? -6.933 2.558 8.266 1.00 70.56 81 SER A CA 1
ATOM 637 C C . SER A 1 81 ? -7.440 3.786 7.510 1.00 70.56 81 SER A C 1
ATOM 639 O O . SER A 1 81 ? -7.584 4.869 8.075 1.00 70.56 81 SER A O 1
ATOM 641 N N . LYS A 1 82 ? -7.750 3.623 6.222 1.00 74.50 82 LYS A N 1
ATOM 642 C CA . LYS A 1 82 ? -8.239 4.695 5.359 1.00 74.50 82 LYS A CA 1
ATOM 643 C C . LYS A 1 82 ? -9.578 5.245 5.840 1.00 74.50 82 LYS A C 1
ATOM 645 O O . LYS A 1 82 ? -9.715 6.462 5.939 1.00 74.50 82 LYS A O 1
ATOM 650 N N . ILE A 1 83 ? -10.540 4.382 6.170 1.00 81.50 83 ILE A N 1
ATOM 651 C CA . ILE A 1 83 ? -11.841 4.821 6.691 1.00 81.50 83 ILE A CA 1
ATOM 652 C C . ILE A 1 83 ? -11.664 5.577 8.010 1.00 81.50 83 ILE A C 1
ATOM 654 O O . ILE A 1 83 ? -12.268 6.639 8.174 1.00 81.50 83 ILE A O 1
ATOM 658 N N . ILE A 1 84 ? -10.799 5.091 8.905 1.00 82.94 84 ILE A N 1
ATOM 659 C CA . ILE A 1 84 ? -10.504 5.759 10.177 1.00 82.94 84 ILE A CA 1
ATOM 660 C C . ILE A 1 84 ? -9.915 7.158 9.931 1.00 82.94 84 ILE A C 1
ATOM 662 O O . ILE A 1 84 ? -10.402 8.136 10.500 1.00 82.94 84 ILE A O 1
ATOM 666 N N . PHE A 1 85 ? -8.914 7.292 9.056 1.00 75.00 85 PHE A N 1
ATOM 667 C CA . PHE A 1 85 ? -8.266 8.580 8.779 1.00 75.00 85 PHE A CA 1
ATOM 668 C C . PHE A 1 85 ? -9.147 9.573 8.008 1.00 75.00 85 PHE A C 1
ATOM 670 O O . PHE A 1 85 ? -9.029 10.775 8.243 1.00 75.00 85 PHE A O 1
ATOM 677 N N . GLU A 1 86 ? -10.002 9.099 7.098 1.00 76.50 86 GLU A N 1
ATOM 678 C CA . GLU A 1 86 ? -10.870 9.953 6.275 1.00 76.50 86 GLU A CA 1
ATOM 679 C C . GLU A 1 86 ? -12.153 10.374 7.005 1.00 76.50 86 GLU A C 1
ATOM 681 O O . GLU A 1 86 ? -12.624 11.487 6.788 1.00 76.50 86 GLU A O 1
ATOM 686 N N . ASN A 1 87 ? -12.711 9.518 7.871 1.00 84.38 87 ASN A N 1
ATOM 687 C CA . ASN A 1 87 ? -14.052 9.729 8.429 1.00 84.38 87 ASN A CA 1
ATOM 688 C C . ASN A 1 87 ? -14.064 9.904 9.951 1.00 84.38 87 ASN A C 1
ATOM 690 O O . ASN A 1 87 ? -14.785 10.762 10.456 1.00 84.38 87 ASN A O 1
ATOM 694 N N . ILE A 1 88 ? -13.280 9.111 10.692 1.00 83.88 88 ILE A N 1
ATOM 695 C CA . ILE A 1 88 ? -13.305 9.130 12.164 1.00 83.88 88 ILE A CA 1
ATOM 696 C C . ILE A 1 88 ? -12.394 10.230 12.706 1.00 83.88 88 ILE A C 1
ATOM 698 O O . ILE A 1 88 ? -12.839 11.094 13.455 1.00 83.88 88 ILE A O 1
ATOM 702 N N . LYS A 1 89 ? -11.119 10.238 12.303 1.00 78.25 89 LYS A N 1
ATOM 703 C CA . LYS A 1 89 ? -10.111 11.185 12.797 1.00 78.25 89 LYS A CA 1
ATOM 704 C C . LYS A 1 89 ? -10.513 12.667 12.687 1.00 78.25 89 LYS A C 1
ATOM 706 O O . LYS A 1 89 ? -10.284 13.382 13.663 1.00 78.25 89 LYS A O 1
ATOM 711 N N . PRO A 1 90 ? -11.049 13.170 11.555 1.00 73.25 90 PRO A N 1
ATOM 712 C CA . PRO A 1 90 ? -11.421 14.581 11.453 1.00 73.25 90 PRO A CA 1
ATOM 713 C C . PRO A 1 90 ? -12.680 14.931 12.258 1.00 73.25 90 PRO A C 1
ATOM 715 O O . PRO A 1 90 ? -12.922 16.109 12.513 1.00 73.25 90 PRO A O 1
ATOM 718 N N . ASN A 1 91 ? -13.477 13.940 12.668 1.00 84.38 91 ASN A N 1
ATOM 719 C CA . ASN A 1 91 ? -14.701 14.158 13.422 1.00 84.38 91 ASN A CA 1
ATOM 720 C C . ASN A 1 91 ? -14.419 14.113 14.932 1.00 84.38 91 ASN A C 1
ATOM 722 O O . ASN A 1 91 ? -14.353 13.043 15.540 1.00 84.38 91 ASN A O 1
ATOM 726 N N . GLY A 1 92 ? -14.266 15.294 15.538 1.00 84.19 92 GLY A N 1
ATOM 727 C CA . GLY A 1 92 ? -13.985 15.431 16.970 1.00 84.19 92 GLY A CA 1
ATOM 728 C C . GLY A 1 92 ? -15.038 14.776 17.871 1.00 84.19 92 GLY A C 1
ATOM 729 O O . GLY A 1 92 ? -14.675 14.145 18.862 1.00 84.19 92 GLY A O 1
ATOM 730 N N . GLU A 1 93 ? -16.318 14.850 17.498 1.00 86.94 93 GLU A N 1
ATOM 731 C CA . GLU A 1 93 ? -17.419 14.284 18.285 1.00 86.94 93 GLU A CA 1
ATOM 732 C C . GLU A 1 93 ? -17.405 12.752 18.276 1.00 86.94 93 GLU A C 1
ATOM 734 O O . GLU A 1 93 ? -17.509 12.139 19.340 1.00 86.94 93 GLU A O 1
ATOM 739 N N . ILE A 1 94 ? -17.228 12.130 17.102 1.00 88.94 94 ILE A N 1
ATOM 740 C CA . ILE A 1 94 ? -17.143 10.664 16.961 1.00 88.94 94 ILE A CA 1
ATOM 741 C C . ILE A 1 94 ? -15.873 10.142 17.633 1.00 88.94 94 ILE A C 1
ATOM 743 O O . ILE A 1 94 ? -15.914 9.141 18.344 1.00 88.94 94 ILE A O 1
ATOM 747 N N . LYS A 1 95 ? -14.745 10.836 17.457 1.00 88.12 95 LYS A N 1
ATOM 748 C CA . LYS A 1 95 ? -13.476 10.494 18.105 1.00 88.12 95 LYS A CA 1
ATOM 749 C C . LYS A 1 95 ? -13.609 10.483 19.629 1.00 88.12 95 LYS A C 1
ATOM 751 O O . LYS A 1 95 ? -13.171 9.530 20.272 1.00 88.12 95 LYS A O 1
ATOM 756 N N . GLN A 1 96 ? -14.242 11.510 20.196 1.00 87.94 96 GLN A N 1
ATOM 757 C CA . GLN A 1 96 ? -14.520 11.563 21.628 1.00 87.94 96 GLN A CA 1
ATOM 758 C C . GLN A 1 96 ? -15.479 10.441 22.046 1.00 87.94 96 GLN A C 1
ATOM 760 O O . GLN A 1 96 ? -15.185 9.731 22.999 1.00 87.94 96 GLN A O 1
ATOM 765 N N . LEU A 1 97 ? -16.564 10.213 21.296 1.00 90.62 97 LEU A N 1
ATOM 766 C CA . LEU A 1 97 ? -17.545 9.167 21.599 1.00 90.62 97 LEU A CA 1
ATOM 767 C C . LEU A 1 97 ? -16.927 7.760 21.611 1.00 90.62 97 LEU A C 1
ATOM 769 O O . LEU A 1 97 ? -17.181 6.997 22.539 1.00 90.62 97 LEU A O 1
ATOM 773 N N . ILE A 1 98 ? -16.091 7.413 20.626 1.00 91.19 98 ILE A N 1
ATOM 774 C CA . ILE A 1 98 ? -15.396 6.114 20.570 1.00 91.19 98 ILE A CA 1
ATOM 775 C C . ILE A 1 98 ? -14.509 5.939 21.800 1.00 91.19 98 ILE A C 1
ATOM 777 O O . ILE A 1 98 ? -14.539 4.897 22.449 1.00 91.19 98 ILE A O 1
ATOM 781 N N . ARG A 1 99 ? -13.742 6.971 22.153 1.00 87.56 99 ARG A N 1
ATOM 782 C CA . ARG A 1 99 ? -12.863 6.918 23.316 1.00 87.56 99 ARG A CA 1
ATOM 783 C C . ARG A 1 99 ? -13.649 6.796 24.626 1.00 87.56 99 ARG A C 1
ATOM 785 O O . ARG A 1 99 ? -13.271 5.970 25.458 1.00 87.56 99 ARG A O 1
ATOM 792 N N . ASP A 1 100 ? -14.719 7.564 24.805 1.00 88.38 100 ASP A N 1
ATOM 793 C CA . ASP A 1 100 ? -15.600 7.458 25.975 1.00 88.38 100 ASP A CA 1
ATOM 794 C C . ASP A 1 100 ? -16.157 6.027 26.078 1.00 88.38 100 ASP A C 1
ATOM 796 O O . ASP A 1 100 ? -16.086 5.394 27.131 1.00 88.38 100 ASP A O 1
ATOM 800 N N . THR A 1 101 ? -16.586 5.465 24.945 1.00 91.06 101 THR A N 1
ATOM 801 C CA . THR A 1 101 ? -17.101 4.091 24.843 1.00 91.06 101 THR A CA 1
ATOM 802 C C . THR A 1 101 ? -16.045 3.046 25.196 1.00 91.06 101 THR A C 1
ATOM 804 O O . THR A 1 101 ? -16.368 2.079 25.874 1.00 91.06 101 THR A O 1
ATOM 807 N N . VAL A 1 102 ? -14.780 3.220 24.798 1.00 87.44 102 VAL A N 1
ATOM 808 C CA . VAL A 1 102 ? -13.682 2.309 25.179 1.00 87.44 102 VAL A CA 1
ATOM 809 C C . VAL A 1 102 ? -13.483 2.288 26.698 1.00 87.44 102 VAL A C 1
ATOM 811 O O . VAL A 1 102 ? -13.374 1.213 27.288 1.00 87.44 102 VAL A O 1
ATOM 814 N N . HIS A 1 103 ? -13.496 3.456 27.350 1.00 82.19 103 HIS A N 1
ATOM 815 C CA . HIS A 1 103 ? -13.349 3.547 28.808 1.00 82.19 103 HIS A CA 1
ATOM 816 C C . HIS A 1 103 ? -14.548 2.937 29.541 1.00 82.19 103 HIS A C 1
ATOM 818 O O . HIS A 1 103 ? -14.369 2.186 30.501 1.00 82.19 103 HIS A O 1
ATOM 824 N N . ILE A 1 104 ? -15.766 3.216 29.069 1.00 82.94 104 ILE A N 1
ATOM 825 C CA . ILE A 1 104 ? -16.993 2.657 29.641 1.00 82.94 104 ILE A CA 1
ATOM 826 C C . ILE A 1 104 ? -17.094 1.148 29.388 1.00 82.94 104 ILE A C 1
ATOM 828 O O . ILE A 1 104 ? -17.468 0.420 30.299 1.00 82.94 104 ILE A O 1
ATOM 832 N N . SER A 1 105 ? -16.723 0.651 28.207 1.00 82.81 105 SER A N 1
ATOM 833 C CA . SER A 1 105 ? -16.721 -0.785 27.893 1.00 82.81 105 SER A CA 1
ATOM 834 C C . SER A 1 105 ? -15.781 -1.547 28.827 1.00 82.81 105 SER A C 1
ATOM 836 O O . SER A 1 105 ? -16.181 -2.541 29.434 1.00 82.81 105 SER A O 1
ATOM 838 N N . ALA A 1 106 ? -14.567 -1.027 29.047 1.00 75.81 106 ALA A N 1
ATOM 839 C CA . ALA A 1 106 ? -13.646 -1.589 30.030 1.00 75.81 106 ALA A CA 1
ATOM 840 C C . ALA A 1 106 ? -14.243 -1.571 31.445 1.00 75.81 106 ALA A C 1
ATOM 842 O O . ALA A 1 106 ? -14.171 -2.579 32.141 1.00 75.81 106 ALA A O 1
ATOM 843 N N . LEU A 1 107 ? -14.887 -0.470 31.855 1.00 72.31 107 LEU A N 1
ATOM 844 C CA . LEU A 1 107 ? -15.552 -0.357 33.158 1.00 72.31 107 LEU A CA 1
ATOM 845 C C . LEU A 1 107 ? -16.706 -1.361 33.322 1.00 72.31 107 LEU A C 1
ATOM 847 O O . LEU A 1 107 ? -16.823 -1.986 34.372 1.00 72.31 107 LEU A O 1
ATOM 851 N N . VAL A 1 108 ? -17.548 -1.531 32.302 1.00 72.81 108 VAL A N 1
ATOM 852 C CA . VAL A 1 108 ? -18.704 -2.440 32.322 1.00 72.81 108 VAL A CA 1
ATOM 853 C C . VAL A 1 108 ? -18.241 -3.893 32.351 1.00 72.81 108 VAL A C 1
ATOM 855 O O . VAL A 1 108 ? -18.677 -4.650 33.221 1.00 72.81 108 VAL A O 1
ATOM 858 N N . ASN A 1 109 ? -17.318 -4.272 31.463 1.00 67.88 109 ASN A N 1
ATOM 859 C CA . ASN A 1 109 ? -16.736 -5.617 31.432 1.00 67.88 109 ASN A CA 1
ATOM 860 C C . ASN A 1 109 ? -16.058 -5.951 32.761 1.00 67.88 109 ASN A C 1
ATOM 862 O O . ASN A 1 109 ? -16.181 -7.063 33.270 1.00 67.88 109 ASN A O 1
ATOM 866 N N . TYR A 1 110 ? -15.416 -4.955 33.363 1.00 64.44 110 TYR A N 1
ATOM 867 C CA . TYR A 1 110 ? -14.810 -5.078 34.671 1.00 64.44 110 TYR A CA 1
ATOM 868 C C . TYR A 1 110 ? -15.833 -5.215 35.809 1.00 64.44 110 TYR A C 1
ATOM 870 O O . TYR A 1 110 ? -15.659 -6.037 36.705 1.00 64.44 110 TYR A O 1
ATOM 878 N N . SER A 1 111 ? -16.931 -4.459 35.758 1.00 61.47 111 SER A N 1
ATOM 879 C CA . SER A 1 111 ? -17.995 -4.520 36.765 1.00 61.47 111 SER A CA 1
ATOM 880 C C . SER A 1 111 ? -18.739 -5.863 36.779 1.00 61.47 111 SER A C 1
ATOM 882 O O . SER A 1 111 ? -19.160 -6.310 37.842 1.00 61.47 111 SER A O 1
ATOM 884 N N . ASN A 1 112 ? -18.829 -6.549 35.632 1.00 55.75 112 ASN A N 1
ATOM 885 C CA . ASN A 1 112 ? -19.417 -7.889 35.526 1.00 55.75 112 ASN A CA 1
ATOM 886 C C . ASN A 1 112 ? -18.550 -8.977 36.183 1.00 55.75 112 ASN A C 1
ATOM 888 O O . ASN A 1 112 ? -19.079 -9.996 36.610 1.00 55.75 112 ASN A O 1
ATOM 892 N N . ALA A 1 113 ? -17.237 -8.762 36.315 1.00 47.97 113 ALA A N 1
ATOM 893 C CA . ALA A 1 113 ? -16.339 -9.673 37.030 1.00 47.97 113 ALA A CA 1
ATOM 894 C C . ALA A 1 113 ? -16.428 -9.528 38.567 1.00 47.97 113 ALA A C 1
ATOM 896 O O . ALA A 1 113 ? -15.704 -10.199 39.302 1.00 47.97 113 ALA A O 1
ATOM 897 N N . PHE A 1 114 ? -17.285 -8.628 39.061 1.00 53.09 114 PHE A N 1
ATOM 898 C CA . PHE A 1 114 ? -17.247 -8.078 40.411 1.00 53.09 114 PHE A CA 1
ATOM 899 C C . PHE A 1 114 ? -18.518 -8.367 41.228 1.00 53.09 114 PHE A C 1
ATOM 901 O O . PHE A 1 114 ? -19.119 -7.471 41.815 1.00 53.09 114 PHE A O 1
ATOM 908 N N . GLU A 1 115 ? -18.910 -9.641 41.322 1.00 48.12 115 GLU A N 1
ATOM 909 C CA . GLU A 1 115 ? -19.942 -10.097 42.273 1.00 48.12 115 GLU A CA 1
ATOM 910 C C . GLU A 1 115 ? -19.391 -10.409 43.688 1.00 48.12 115 GLU A C 1
ATOM 912 O O . GLU A 1 115 ? -20.174 -10.563 44.621 1.00 48.12 115 GLU A O 1
ATOM 917 N N . ASP A 1 116 ? -18.062 -10.406 43.898 1.00 39.56 116 ASP A N 1
ATOM 918 C CA . ASP A 1 116 ? -17.420 -11.094 45.044 1.00 39.56 116 ASP A CA 1
ATOM 919 C C . ASP A 1 116 ? -16.629 -10.215 46.054 1.00 39.56 116 ASP A C 1
ATOM 921 O O . ASP A 1 116 ? -15.807 -10.700 46.836 1.00 39.56 116 ASP A O 1
ATOM 925 N N . GLY A 1 117 ? -16.867 -8.899 46.097 1.00 45.41 117 GLY A N 1
ATOM 926 C CA . GLY A 1 117 ? -16.546 -8.073 47.279 1.00 45.41 117 GLY A CA 1
ATOM 927 C C . GLY A 1 117 ? -15.066 -7.834 47.661 1.00 45.41 117 GLY A C 1
ATOM 928 O O . GLY A 1 117 ? -14.805 -7.431 48.797 1.00 45.41 117 GLY A O 1
ATOM 929 N N . ARG A 1 118 ? -14.076 -8.017 46.771 1.00 45.53 118 ARG A N 1
ATOM 930 C CA . ARG A 1 118 ? -12.644 -7.722 47.057 1.00 45.53 118 ARG A CA 1
ATOM 931 C C . ARG A 1 118 ? -12.143 -6.443 46.378 1.00 45.53 118 ARG A C 1
ATOM 933 O O . ARG A 1 118 ? -12.353 -6.271 45.196 1.00 45.53 118 ARG A O 1
ATOM 940 N N . ARG A 1 119 ? -11.450 -5.541 47.091 1.00 48.56 119 ARG A N 1
ATOM 941 C CA . ARG A 1 119 ? -10.957 -4.256 46.535 1.00 48.56 119 ARG A CA 1
ATOM 942 C C . ARG A 1 119 ? -10.105 -4.425 45.270 1.00 48.56 119 ARG A C 1
ATOM 944 O O . ARG A 1 119 ? -9.291 -5.332 45.163 1.00 48.56 119 ARG A O 1
ATOM 951 N N . ILE A 1 120 ? -10.300 -3.477 44.364 1.00 51.59 120 ILE A N 1
ATOM 952 C CA . ILE A 1 120 ? -9.768 -3.413 43.006 1.00 51.59 120 ILE A CA 1
ATOM 953 C C . ILE A 1 120 ? -8.394 -2.754 43.028 1.00 51.59 120 ILE A C 1
ATOM 955 O O . ILE A 1 120 ? -8.285 -1.613 43.479 1.00 51.59 120 ILE A O 1
ATOM 959 N N . GLU A 1 121 ? -7.371 -3.426 42.506 1.00 57.12 121 GLU A N 1
ATOM 960 C CA . GLU A 1 121 ? -6.078 -2.786 42.274 1.00 57.12 121 GLU A CA 1
ATOM 961 C C . GLU A 1 121 ? -6.128 -1.959 40.975 1.00 57.12 121 GLU A C 1
ATOM 963 O O . GLU A 1 121 ? -6.458 -2.502 39.916 1.00 57.12 121 GLU A O 1
ATOM 968 N N . PRO A 1 122 ? -5.795 -0.653 41.016 1.00 60.69 122 PRO A N 1
ATOM 969 C CA . PRO A 1 122 ? -5.756 0.218 39.835 1.00 60.69 122 PRO A CA 1
ATOM 970 C C . PRO A 1 122 ? -4.910 -0.333 38.674 1.00 60.69 122 PRO A C 1
ATOM 972 O O . PRO A 1 122 ? -5.154 -0.012 37.512 1.00 60.69 122 PRO A O 1
ATOM 975 N N . GLU A 1 123 ? -3.929 -1.181 38.982 1.00 63.28 123 GLU A N 1
ATOM 976 C CA . GLU A 1 123 ? -3.040 -1.819 38.010 1.00 63.28 123 GLU A CA 1
ATOM 977 C C . GLU A 1 123 ? -3.789 -2.749 37.046 1.00 63.28 123 GLU A C 1
ATOM 979 O O . GLU A 1 123 ? -3.535 -2.724 35.840 1.00 63.28 123 GLU A O 1
ATOM 984 N N . PHE A 1 124 ? -4.768 -3.511 37.542 1.00 62.00 124 PHE A N 1
ATOM 985 C CA . PHE A 1 124 ? -5.550 -4.429 36.715 1.00 62.00 124 PHE A CA 1
ATOM 986 C C . PHE A 1 124 ? -6.468 -3.682 35.742 1.00 62.00 124 PHE A C 1
ATOM 988 O O . PHE A 1 124 ? -6.506 -4.011 34.558 1.00 62.00 124 PHE A O 1
ATOM 995 N N . PHE A 1 125 ? -7.138 -2.620 36.192 1.00 61.88 125 PHE A N 1
ATOM 996 C CA . PHE A 1 125 ? -7.961 -1.779 35.319 1.00 61.88 125 PHE A CA 1
ATOM 997 C C . PHE A 1 125 ? -7.137 -1.145 34.181 1.00 61.88 125 PHE A C 1
ATOM 999 O O . PHE A 1 125 ? -7.530 -1.194 33.014 1.00 61.88 125 PHE A O 1
ATOM 1006 N N . ASN A 1 126 ? -5.942 -0.635 34.496 1.00 66.88 126 ASN A N 1
ATOM 1007 C CA . ASN A 1 126 ? -5.021 -0.085 33.498 1.00 66.88 126 ASN A CA 1
ATOM 1008 C C . ASN A 1 126 ? -4.517 -1.147 32.503 1.00 66.88 126 ASN A C 1
ATOM 1010 O O . ASN A 1 126 ? -4.262 -0.828 31.343 1.00 66.88 126 ASN A O 1
ATOM 1014 N N . SER A 1 127 ? -4.395 -2.410 32.929 1.00 65.56 127 SER A N 1
ATOM 1015 C CA . SER A 1 127 ? -4.002 -3.514 32.044 1.00 65.56 127 SER A CA 1
ATOM 1016 C C . SER A 1 127 ? -5.044 -3.816 30.961 1.00 65.56 127 SER A C 1
ATOM 1018 O O . SER A 1 127 ? -4.663 -4.066 29.820 1.00 65.56 127 SER A O 1
ATOM 1020 N N . ILE A 1 128 ? -6.340 -3.709 31.285 1.00 65.50 128 ILE A N 1
ATOM 1021 C CA . ILE A 1 128 ? -7.449 -3.948 30.345 1.00 65.50 128 ILE A CA 1
ATOM 1022 C C . ILE A 1 128 ? -7.494 -2.847 29.282 1.00 65.50 128 ILE A C 1
ATOM 1024 O O . ILE A 1 128 ? -7.685 -3.116 28.099 1.00 65.50 128 ILE A O 1
ATOM 1028 N N . LEU A 1 129 ? -7.283 -1.596 29.694 1.00 71.75 129 LEU A N 1
ATOM 1029 C CA . LEU A 1 129 ? -7.313 -0.444 28.792 1.00 71.75 129 LEU A CA 1
ATOM 1030 C C . LEU A 1 129 ? -6.086 -0.337 27.884 1.00 71.75 129 LEU A C 1
ATOM 1032 O O . LEU A 1 129 ? -6.127 0.400 26.899 1.00 71.75 129 LEU A O 1
ATOM 1036 N N . ARG A 1 130 ? -5.008 -1.067 28.186 1.00 75.19 130 ARG A N 1
ATOM 1037 C CA . ARG A 1 130 ? -3.714 -0.924 27.515 1.00 75.19 130 ARG A CA 1
ATOM 1038 C C . ARG A 1 130 ? -3.797 -1.120 26.001 1.00 75.19 130 ARG A C 1
ATOM 1040 O O . ARG A 1 130 ? -3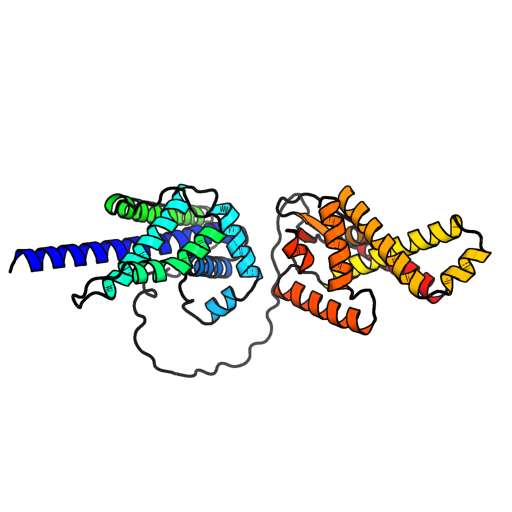.283 -0.282 25.262 1.00 75.19 130 ARG A O 1
ATOM 1047 N N . GLU A 1 131 ? -4.424 -2.202 25.540 1.00 71.81 131 GLU A N 1
ATOM 1048 C CA . GLU A 1 131 ? -4.518 -2.508 24.105 1.00 71.81 131 GLU A CA 1
ATOM 1049 C C . GLU A 1 131 ? -5.467 -1.558 23.355 1.00 71.81 131 GLU A C 1
ATOM 1051 O O . GLU A 1 131 ? -5.012 -0.935 22.391 1.00 71.81 131 GLU A O 1
ATOM 1056 N N . PRO A 1 132 ? -6.706 -1.305 23.823 1.00 77.31 132 PRO A N 1
ATOM 1057 C CA . PRO A 1 132 ? -7.572 -0.300 23.208 1.00 77.31 132 PRO A CA 1
ATOM 1058 C C . PRO A 1 132 ? -6.927 1.090 23.142 1.00 77.31 132 PRO A C 1
ATOM 1060 O O . PRO A 1 132 ? -6.975 1.757 22.109 1.00 77.31 132 PRO A O 1
ATOM 1063 N N . GLN A 1 133 ? -6.259 1.534 24.212 1.00 80.94 133 GLN A N 1
ATOM 1064 C CA . GLN A 1 133 ? -5.570 2.828 24.223 1.00 80.94 133 GLN A CA 1
ATOM 1065 C C . GLN A 1 133 ? -4.392 2.869 23.244 1.00 80.94 133 GLN A C 1
ATOM 1067 O O . GLN A 1 133 ? -4.175 3.900 22.602 1.00 80.94 133 GLN A O 1
ATOM 1072 N N . ARG A 1 134 ? -3.657 1.759 23.085 1.00 78.19 134 ARG A N 1
ATOM 1073 C CA . ARG A 1 134 ? -2.590 1.634 22.082 1.00 78.19 134 ARG A CA 1
ATOM 1074 C C . ARG A 1 134 ? -3.143 1.808 20.668 1.00 78.19 134 ARG A C 1
ATOM 1076 O O . ARG A 1 134 ? -2.585 2.599 19.910 1.00 78.19 134 ARG A O 1
ATOM 1083 N N . VAL A 1 135 ? -4.258 1.148 20.347 1.00 77.69 135 VAL A N 1
ATOM 1084 C CA . VAL A 1 135 ? -4.931 1.274 19.042 1.00 77.69 135 VAL A CA 1
ATOM 1085 C C . VAL A 1 135 ? -5.410 2.709 18.808 1.00 77.69 135 VAL A C 1
ATOM 1087 O O . VAL A 1 135 ? -5.138 3.296 17.761 1.00 77.69 135 VAL A O 1
ATOM 1090 N N . LEU A 1 136 ? -6.071 3.329 19.791 1.00 84.31 136 LEU A N 1
ATOM 1091 C CA . LEU A 1 136 ? -6.515 4.720 19.663 1.00 84.31 136 LEU A CA 1
ATOM 1092 C C . LEU A 1 136 ? -5.337 5.684 19.447 1.00 84.31 136 LEU A C 1
ATOM 1094 O O . LEU A 1 136 ? -5.451 6.618 18.653 1.00 84.31 136 LEU A O 1
ATOM 1098 N N . ALA A 1 137 ? -4.202 5.467 20.115 1.00 81.25 137 ALA A N 1
ATOM 1099 C CA . ALA A 1 137 ? -2.999 6.276 19.931 1.00 81.25 137 ALA A CA 1
ATOM 1100 C C . ALA A 1 137 ? -2.391 6.107 18.530 1.00 81.25 137 ALA A C 1
ATOM 1102 O O . ALA A 1 137 ? -2.047 7.105 17.892 1.00 81.25 137 ALA A O 1
ATOM 1103 N N . GLU A 1 138 ? -2.316 4.873 18.026 1.00 80.00 138 GLU A N 1
ATOM 1104 C CA . GLU A 1 138 ? -1.809 4.551 16.686 1.00 80.00 138 GLU A CA 1
ATOM 1105 C C . GLU A 1 138 ? -2.568 5.311 15.588 1.00 80.00 138 GLU A C 1
ATOM 1107 O O . GLU A 1 138 ? -1.962 5.922 14.703 1.00 80.00 138 GLU A O 1
ATOM 1112 N N . TYR A 1 139 ? -3.896 5.383 15.706 1.00 77.12 139 TYR A N 1
ATOM 1113 C CA . TYR A 1 139 ? -4.754 6.104 14.763 1.00 77.12 139 TYR A CA 1
ATOM 1114 C C . TYR A 1 139 ? -4.951 7.593 15.088 1.00 77.12 139 TYR A C 1
ATOM 1116 O O . TYR A 1 139 ? -5.730 8.281 14.423 1.00 77.12 139 TYR A O 1
ATOM 1124 N N . GLN A 1 140 ? -4.220 8.132 16.070 1.00 79.31 140 GLN A N 1
ATOM 1125 C CA . GLN A 1 140 ? -4.315 9.532 16.508 1.00 79.31 140 GLN A CA 1
ATOM 1126 C C . GLN A 1 140 ? -5.742 9.918 16.939 1.00 79.31 140 GLN A C 1
ATOM 1128 O O . GLN A 1 140 ? -6.211 11.039 16.710 1.00 79.31 140 GLN A O 1
ATOM 1133 N N . LEU A 1 141 ? -6.440 8.976 17.571 1.00 81.50 141 LEU A N 1
ATOM 1134 C CA . LEU A 1 141 ? -7.775 9.124 18.148 1.00 81.50 141 LEU A CA 1
ATOM 1135 C C . LEU A 1 141 ? -7.735 9.549 19.627 1.00 81.50 141 LEU A C 1
ATOM 1137 O O . LEU A 1 141 ? -8.775 9.662 20.270 1.00 81.50 141 LEU A O 1
ATOM 1141 N N . THR A 1 142 ? -6.564 9.916 20.144 1.00 74.75 142 THR A N 1
ATOM 1142 C CA . THR A 1 142 ? -6.400 10.542 21.462 1.00 74.75 142 THR A CA 1
ATOM 1143 C C . THR A 1 142 ? -6.760 12.038 21.441 1.00 74.75 142 THR A C 1
ATOM 1145 O O . THR A 1 142 ? -6.598 12.737 20.443 1.00 74.75 142 THR A O 1
ATOM 1148 N N . THR A 1 143 ? -7.287 12.533 22.554 1.00 62.09 143 THR A N 1
ATOM 1149 C CA . THR A 1 143 ? -7.576 13.948 22.883 1.00 62.09 143 THR A CA 1
ATOM 1150 C C . THR A 1 143 ? -6.899 14.274 24.221 1.00 62.09 143 THR A C 1
ATOM 1152 O O . THR A 1 143 ? -6.595 13.360 24.991 1.00 62.09 143 THR A O 1
ATOM 1155 N N . ASP A 1 144 ? -6.638 15.547 24.493 1.00 55.50 144 ASP A N 1
ATOM 1156 C CA . ASP A 1 144 ? -5.768 15.948 25.609 1.00 55.50 144 ASP A CA 1
ATOM 1157 C C . ASP A 1 144 ? -6.406 15.788 27.003 1.00 55.50 144 ASP A C 1
ATOM 1159 O O . ASP A 1 144 ? -5.694 15.760 28.005 1.00 55.50 144 ASP A O 1
ATOM 1163 N N . ASP A 1 145 ? -7.728 15.610 27.084 1.00 53.97 145 ASP A N 1
ATOM 1164 C CA . ASP A 1 145 ? -8.428 15.438 28.359 1.00 53.97 145 ASP A CA 1
ATOM 1165 C C . ASP A 1 145 ? -8.330 14.003 28.878 1.00 53.97 145 ASP A C 1
ATOM 1167 O O . ASP A 1 145 ? -8.711 13.055 28.200 1.00 53.97 145 ASP A O 1
ATOM 1171 N N . THR A 1 146 ? -7.851 13.824 30.106 1.00 50.69 146 THR A N 1
ATOM 1172 C CA . THR A 1 146 ? -7.743 12.528 30.803 1.00 50.69 146 THR A CA 1
ATOM 1173 C C . THR A 1 146 ? -8.924 12.245 31.738 1.00 50.69 146 THR A C 1
ATOM 1175 O O . THR A 1 146 ? -8.864 11.313 32.540 1.00 50.69 146 THR A O 1
ATOM 1178 N N . LEU A 1 147 ? -10.006 13.029 31.664 1.00 59.19 147 LEU A N 1
ATOM 1179 C CA . LEU A 1 147 ? -11.173 12.837 32.524 1.00 59.19 147 LEU A CA 1
ATOM 1180 C C . LEU A 1 147 ? -12.064 11.685 32.042 1.00 59.19 147 LEU A C 1
ATOM 1182 O O . LEU A 1 147 ? -12.343 11.547 30.851 1.00 59.19 147 LEU A O 1
ATOM 1186 N N . PHE A 1 148 ? -12.550 10.893 33.002 1.00 65.31 148 PHE A N 1
ATOM 1187 C CA . PHE A 1 148 ? -13.673 9.980 32.793 1.00 65.31 148 PHE A CA 1
ATOM 1188 C C . PHE A 1 148 ? -14.887 10.772 32.273 1.00 65.31 148 PHE A C 1
ATOM 1190 O O . PHE A 1 148 ? -15.144 11.866 32.789 1.00 65.31 148 PHE A O 1
ATOM 1197 N N . PRO A 1 149 ? -15.633 10.255 31.281 1.00 73.25 149 PRO A N 1
ATOM 1198 C CA . PRO A 1 149 ? -16.787 10.963 30.744 1.00 73.25 149 PRO A CA 1
ATOM 1199 C C . PRO A 1 149 ? -17.897 11.091 31.793 1.00 73.25 149 PRO A C 1
ATOM 1201 O O . PRO A 1 149 ? -18.099 10.195 32.616 1.00 73.25 149 PRO A O 1
ATOM 1204 N N . ASP A 1 150 ? -18.651 12.189 31.731 1.00 83.69 150 ASP A N 1
ATOM 1205 C CA . ASP A 1 150 ? -19.910 12.304 32.466 1.00 83.69 150 ASP A CA 1
ATOM 1206 C C . ASP A 1 150 ? -20.888 11.230 31.962 1.00 83.69 150 ASP A C 1
ATOM 1208 O O . ASP A 1 150 ? -21.186 11.153 30.768 1.00 83.69 150 ASP A O 1
ATOM 1212 N N . ILE A 1 151 ? -21.350 10.364 32.870 1.00 84.06 151 ILE A N 1
ATOM 1213 C CA . ILE A 1 151 ? -22.140 9.174 32.522 1.00 84.06 151 ILE A CA 1
ATOM 1214 C C . ILE A 1 151 ? -23.479 9.556 31.883 1.00 84.06 151 ILE A C 1
ATOM 1216 O O . ILE A 1 151 ? -23.884 8.938 30.897 1.00 84.06 151 ILE A O 1
ATOM 1220 N N . ALA A 1 152 ? -24.166 10.565 32.424 1.00 83.56 152 ALA A N 1
ATOM 1221 C CA . ALA A 1 152 ? -25.476 10.973 31.928 1.00 83.56 152 ALA A CA 1
ATOM 1222 C C . ALA A 1 152 ? -25.360 11.571 30.519 1.00 83.56 152 ALA A C 1
ATOM 1224 O O . ALA A 1 152 ? -26.135 11.231 29.620 1.00 83.56 152 ALA A O 1
ATOM 1225 N N . GLU A 1 153 ? -24.344 12.402 30.305 1.00 87.56 153 GLU A N 1
ATOM 1226 C CA . GLU A 1 153 ? -24.045 12.986 29.004 1.00 87.56 153 GLU A CA 1
ATOM 1227 C C . GLU A 1 153 ? -23.591 11.931 27.985 1.00 87.56 153 GLU A C 1
ATOM 1229 O O . GLU A 1 153 ? -24.021 11.964 26.830 1.00 87.56 153 GLU A O 1
ATOM 1234 N N . TYR A 1 154 ? -22.782 10.951 28.398 1.00 86.88 154 TYR A N 1
ATOM 1235 C CA . TYR A 1 154 ? -22.389 9.825 27.547 1.00 86.88 154 TYR A CA 1
ATOM 1236 C C . TYR A 1 154 ? -23.602 9.008 27.086 1.00 86.88 154 TYR A C 1
ATOM 1238 O O . TYR A 1 154 ? -23.751 8.754 25.888 1.00 86.88 154 TYR A O 1
ATOM 1246 N N . ILE A 1 155 ? -24.507 8.647 28.004 1.00 85.25 155 ILE A N 1
ATOM 1247 C CA . ILE A 1 155 ? -25.733 7.909 27.669 1.00 85.25 155 ILE A CA 1
ATOM 1248 C C . ILE A 1 155 ? -26.562 8.705 26.655 1.00 85.25 155 ILE A C 1
ATOM 1250 O O . ILE A 1 155 ? -26.973 8.158 25.629 1.00 85.25 155 ILE A O 1
ATOM 1254 N N . ARG A 1 156 ? -26.743 10.010 26.878 1.00 88.94 156 ARG A N 1
ATOM 1255 C CA . ARG A 1 156 ? -27.475 10.885 25.955 1.00 88.94 156 ARG A CA 1
ATOM 1256 C C . ARG A 1 156 ? -26.834 10.916 24.563 1.00 88.94 156 ARG A C 1
ATOM 1258 O O . ARG A 1 156 ? -27.527 10.711 23.569 1.00 88.94 156 ARG A O 1
ATOM 1265 N N . ARG A 1 157 ? -25.513 11.115 24.482 1.00 90.50 157 ARG A N 1
ATOM 1266 C CA . ARG A 1 157 ? -24.761 11.136 23.214 1.00 90.50 157 ARG A CA 1
ATOM 1267 C C . ARG A 1 157 ? -24.809 9.791 22.488 1.00 90.50 157 ARG A C 1
ATOM 1269 O O . ARG A 1 157 ? -24.949 9.783 21.268 1.00 90.50 157 ARG A O 1
ATOM 1276 N N . SER A 1 158 ? -24.743 8.675 23.217 1.00 88.44 158 SER A N 1
ATOM 1277 C CA . SER A 1 158 ? -24.844 7.329 22.636 1.00 88.44 158 SER A CA 1
ATOM 1278 C C . SER A 1 158 ? -26.187 7.103 21.935 1.00 88.44 158 SER A C 1
ATOM 1280 O O . SER A 1 158 ? -26.213 6.613 20.807 1.00 88.44 158 SER A O 1
ATOM 1282 N N . GLN A 1 159 ? -27.290 7.533 22.562 1.00 90.12 159 GLN A N 1
ATOM 1283 C CA . GLN A 1 159 ? -28.633 7.435 21.994 1.00 90.12 159 GLN A CA 1
ATOM 1284 C C . GLN A 1 159 ? -28.767 8.301 20.742 1.00 90.12 159 GLN A C 1
ATOM 1286 O O . GLN A 1 159 ? -29.157 7.797 19.692 1.00 90.12 159 GLN A O 1
ATOM 1291 N N . SER A 1 160 ? -28.397 9.582 20.834 1.00 89.50 160 SER A N 1
ATOM 1292 C CA . SER A 1 160 ? -28.511 10.510 19.704 1.00 89.50 160 SER A CA 1
ATOM 1293 C C . SER A 1 160 ? -27.666 10.072 18.506 1.00 89.50 160 SER A C 1
ATOM 1295 O O . SER A 1 160 ? -28.102 10.199 17.365 1.00 89.50 160 SER A O 1
ATOM 1297 N N . PHE A 1 161 ? -26.468 9.527 18.743 1.00 91.88 161 PHE A N 1
ATOM 1298 C CA . PHE A 1 161 ? -25.617 9.005 17.673 1.00 91.88 161 PHE A CA 1
ATOM 1299 C C . PHE A 1 161 ? -26.216 7.763 17.001 1.00 91.88 161 PHE A C 1
ATOM 1301 O O . PHE A 1 161 ? -26.166 7.648 15.774 1.00 91.88 161 PHE A O 1
ATOM 1308 N N . PHE A 1 162 ? -26.788 6.848 17.787 1.00 89.56 162 PHE A N 1
ATOM 1309 C CA . PHE A 1 162 ? -27.473 5.669 17.265 1.00 89.56 162 PHE A CA 1
ATOM 1310 C C . PHE A 1 162 ? -28.636 6.075 16.350 1.00 89.56 162 PHE A C 1
ATOM 1312 O O . PHE A 1 162 ? -28.643 5.695 15.183 1.00 89.56 162 PHE A O 1
ATOM 1319 N N . GLU A 1 163 ? -29.554 6.916 16.829 1.00 88.12 163 GLU A N 1
ATOM 1320 C CA . GLU A 1 163 ? -30.715 7.380 16.051 1.00 88.12 163 GLU A CA 1
ATOM 1321 C C . GLU A 1 163 ? -30.291 8.076 14.749 1.00 88.12 163 GLU A C 1
ATOM 1323 O O . GLU A 1 163 ? -30.709 7.672 13.663 1.00 88.12 163 GLU A O 1
ATOM 1328 N N . ALA A 1 164 ? -29.364 9.036 14.834 1.00 86.75 164 ALA A N 1
ATOM 1329 C CA . ALA A 1 164 ? -28.882 9.776 13.668 1.00 86.75 164 ALA A CA 1
ATOM 1330 C C . ALA A 1 164 ? -28.215 8.872 12.613 1.00 86.75 164 ALA A C 1
ATOM 1332 O O . ALA A 1 164 ? -28.292 9.145 11.411 1.00 86.75 164 ALA A O 1
ATOM 1333 N N . SER A 1 165 ? -27.550 7.794 13.042 1.00 85.44 165 SER A N 1
ATOM 1334 C CA . SER A 1 165 ? -26.902 6.842 12.132 1.00 85.44 165 SER A CA 1
ATOM 1335 C C . SER A 1 165 ? -27.925 6.029 11.336 1.00 85.44 165 SER A C 1
ATOM 1337 O O . SER A 1 165 ? -27.734 5.816 10.138 1.00 85.44 165 SER A O 1
ATOM 1339 N N . TYR A 1 166 ? -29.029 5.624 11.971 1.00 83.25 166 TYR A N 1
ATOM 1340 C CA . TYR A 1 166 ? -30.102 4.869 11.319 1.00 83.25 166 TYR A CA 1
ATOM 1341 C C . TYR A 1 166 ? -30.968 5.754 10.412 1.00 83.25 166 TYR A C 1
ATOM 1343 O O . TYR A 1 166 ? -31.196 5.387 9.260 1.00 83.25 166 TYR A O 1
ATOM 1351 N N . GLU A 1 167 ? -31.353 6.956 10.854 1.00 81.88 167 GLU A N 1
ATOM 1352 C CA . GLU A 1 167 ? -32.126 7.909 10.034 1.00 81.88 167 GLU A CA 1
ATOM 1353 C C . GLU A 1 167 ? -31.394 8.286 8.735 1.00 81.88 167 GLU A C 1
ATOM 1355 O O . GLU A 1 167 ? -31.975 8.379 7.644 1.00 81.88 167 GLU A O 1
ATOM 1360 N N . LYS A 1 168 ? -30.072 8.468 8.821 1.00 79.62 168 LYS A N 1
ATOM 1361 C CA . LYS A 1 168 ? -29.239 8.759 7.652 1.00 79.62 168 LYS A CA 1
ATOM 1362 C C . LYS A 1 168 ? -29.191 7.590 6.660 1.00 79.62 168 LYS A C 1
ATOM 1364 O O . LYS A 1 168 ? -29.105 7.821 5.450 1.00 79.62 168 LYS A O 1
ATOM 1369 N N . ARG A 1 169 ? -29.268 6.345 7.139 1.00 73.56 169 ARG A N 1
ATOM 1370 C CA . ARG A 1 169 ? -29.306 5.160 6.270 1.00 73.56 169 ARG A CA 1
ATOM 1371 C C . ARG A 1 169 ? -30.677 4.986 5.620 1.00 73.56 169 ARG A C 1
ATOM 1373 O O . ARG A 1 169 ? -30.728 4.775 4.413 1.00 73.56 169 ARG A O 1
ATOM 1380 N N . GLU A 1 170 ? -31.767 5.177 6.363 1.00 68.50 170 GLU A N 1
ATOM 1381 C CA . GLU A 1 170 ? -33.136 5.125 5.820 1.00 68.50 170 GLU A CA 1
ATOM 1382 C C . GLU A 1 170 ? -33.400 6.199 4.752 1.00 68.50 170 GLU A C 1
ATOM 1384 O O . GLU A 1 170 ? -34.031 5.945 3.726 1.00 68.50 170 GLU A O 1
ATOM 1389 N N . SER A 1 171 ? -32.884 7.413 4.946 1.00 62.00 171 SER A N 1
ATOM 1390 C CA . SER A 1 171 ? -32.982 8.474 3.932 1.00 62.00 171 SER A CA 1
ATOM 1391 C C . SER A 1 171 ? -32.144 8.189 2.677 1.00 62.00 171 SER A C 1
ATOM 1393 O O . SER A 1 171 ? -32.527 8.591 1.576 1.00 62.00 171 SER A O 1
ATOM 1395 N N . SER A 1 172 ? -31.035 7.457 2.814 1.00 57.44 172 SER A N 1
ATOM 1396 C CA . SER A 1 172 ? -30.191 7.043 1.686 1.00 57.44 172 SER A CA 1
ATOM 1397 C C . SER A 1 172 ? -30.814 5.899 0.876 1.00 57.44 172 SER A C 1
ATOM 1399 O O . SER A 1 172 ? -30.690 5.895 -0.347 1.00 57.44 172 SER A O 1
ATOM 1401 N N . THR A 1 173 ? -31.539 4.977 1.519 1.00 54.34 173 THR A N 1
ATOM 1402 C CA . THR A 1 173 ? -32.265 3.878 0.853 1.00 54.34 173 THR A CA 1
ATOM 1403 C C . THR A 1 173 ? -33.597 4.312 0.232 1.00 54.34 173 THR A C 1
ATOM 1405 O O . THR A 1 173 ? -34.008 3.759 -0.784 1.00 54.34 173 THR A O 1
ATOM 1408 N N . ASN A 1 174 ? -34.269 5.336 0.768 1.00 41.06 174 ASN A N 1
ATOM 1409 C CA . ASN A 1 174 ? -35.516 5.848 0.180 1.00 41.06 174 ASN A CA 1
ATOM 1410 C C . ASN A 1 174 ? -35.298 6.675 -1.105 1.00 41.06 174 ASN A C 1
ATOM 1412 O O . ASN A 1 174 ? -36.171 6.696 -1.975 1.00 41.06 174 ASN A O 1
ATOM 1416 N N . ASN A 1 175 ? -34.125 7.296 -1.275 1.00 41.59 175 ASN A N 1
ATOM 1417 C CA . ASN A 1 175 ? -33.740 8.007 -2.505 1.00 41.59 175 ASN A CA 1
ATOM 1418 C C . ASN A 1 175 ? -33.301 7.073 -3.654 1.00 41.59 175 ASN A C 1
ATOM 1420 O O . ASN A 1 175 ? -33.090 7.543 -4.772 1.00 41.59 175 ASN A O 1
ATOM 1424 N N . SER A 1 176 ? -33.173 5.767 -3.403 1.00 37.56 176 SER A N 1
ATOM 1425 C CA . SER A 1 176 ? -32.851 4.727 -4.390 1.00 37.56 176 SER A CA 1
ATOM 1426 C C . SER A 1 176 ? -34.049 3.812 -4.684 1.00 37.56 176 SER A C 1
ATOM 1428 O O . SER A 1 176 ? -33.894 2.614 -4.923 1.00 37.56 176 SER A O 1
ATOM 1430 N N . THR A 1 177 ? -35.263 4.373 -4.711 1.00 31.16 177 THR A N 1
ATOM 1431 C CA . THR A 1 177 ? -36.478 3.681 -5.170 1.00 31.16 177 THR A CA 1
ATOM 1432 C C . THR A 1 177 ? -36.485 3.515 -6.693 1.00 31.16 177 THR A C 1
ATOM 1434 O O . THR A 1 177 ? -37.267 4.129 -7.404 1.00 31.16 177 THR A O 1
ATOM 1437 N N . ASP A 1 178 ? -35.580 2.667 -7.184 1.00 29.34 178 ASP A N 1
ATOM 1438 C CA . ASP A 1 178 ? -35.763 1.872 -8.401 1.00 29.34 178 ASP A CA 1
ATOM 1439 C C . ASP A 1 178 ? -34.771 0.692 -8.421 1.00 29.34 178 ASP A C 1
ATOM 1441 O O . ASP A 1 178 ? -33.921 0.566 -9.296 1.00 29.34 178 ASP A O 1
ATOM 1445 N N . GLN A 1 179 ? -34.857 -0.192 -7.421 1.00 31.25 179 GLN A N 1
ATOM 1446 C CA . GLN A 1 179 ? -34.671 -1.633 -7.630 1.00 31.25 179 GLN A CA 1
ATOM 1447 C C . GLN A 1 179 ? -35.162 -2.434 -6.420 1.00 31.25 179 GLN A C 1
ATOM 1449 O O . GLN A 1 179 ? -34.674 -2.329 -5.299 1.00 31.25 179 GLN A O 1
ATOM 1454 N N . LEU A 1 180 ? -36.201 -3.214 -6.691 1.00 29.08 180 LEU A N 1
ATOM 1455 C CA . LEU A 1 180 ? -36.919 -4.098 -5.790 1.00 29.08 180 LEU A CA 1
ATOM 1456 C C . LEU A 1 180 ? -36.042 -5.287 -5.350 1.00 29.08 180 LEU A C 1
ATOM 1458 O O . LEU A 1 180 ? -35.264 -5.803 -6.147 1.00 29.08 180 LEU A O 1
ATOM 1462 N N . CYS A 1 181 ? -36.307 -5.762 -4.126 1.00 24.95 181 CYS A N 1
ATOM 1463 C CA . CYS A 1 181 ? -35.857 -7.014 -3.494 1.00 24.95 181 CYS A CA 1
ATOM 1464 C C . CYS A 1 181 ? -34.524 -6.980 -2.731 1.00 24.95 181 CYS A C 1
ATOM 1466 O O . CYS A 1 181 ? -33.520 -7.493 -3.200 1.00 24.95 181 CYS A O 1
ATOM 1468 N N . CYS A 1 182 ? -34.578 -6.503 -1.481 1.00 23.91 182 CYS A N 1
ATOM 1469 C CA . CYS A 1 182 ? -34.249 -7.319 -0.300 1.00 23.91 182 CYS A CA 1
ATOM 1470 C C . CYS A 1 182 ? -34.621 -6.563 0.988 1.00 23.91 182 CYS A C 1
ATOM 1472 O O . CYS A 1 182 ? -33.781 -5.989 1.669 1.00 23.91 182 CYS A O 1
ATOM 1474 N N . LYS A 1 183 ? -35.911 -6.603 1.352 1.00 30.02 183 LYS A N 1
ATOM 1475 C CA . LYS A 1 183 ? -36.287 -6.603 2.771 1.00 30.02 183 LYS A CA 1
ATOM 1476 C C . LYS A 1 183 ? -35.848 -7.960 3.321 1.00 30.02 183 LYS A C 1
ATOM 1478 O O . LYS A 1 183 ? -36.555 -8.946 3.133 1.00 30.02 183 LYS A O 1
ATOM 1483 N N . LYS A 1 184 ? -34.662 -8.026 3.916 1.00 26.00 184 LYS A N 1
ATOM 1484 C CA . LYS A 1 184 ? -34.329 -9.062 4.892 1.00 26.00 184 LYS A CA 1
ATOM 1485 C C . LYS A 1 184 ? -34.045 -8.348 6.199 1.00 26.00 184 LYS A C 1
ATOM 1487 O O . LYS A 1 184 ? -33.270 -7.398 6.232 1.00 26.00 184 LYS A O 1
ATOM 1492 N N . ASP A 1 185 ? -34.775 -8.772 7.215 1.00 26.92 185 ASP A N 1
ATOM 1493 C CA . ASP A 1 185 ? -34.764 -8.231 8.560 1.00 26.92 185 ASP A CA 1
ATOM 1494 C C . ASP A 1 185 ? -33.326 -8.148 9.099 1.00 26.92 185 ASP A C 1
ATOM 1496 O O . ASP A 1 185 ? -32.584 -9.132 9.106 1.00 26.92 185 ASP A O 1
ATOM 1500 N N . PHE A 1 186 ? -32.919 -6.941 9.494 1.00 30.64 186 PHE A N 1
ATOM 1501 C CA . PHE A 1 186 ? -31.608 -6.647 10.067 1.00 30.64 186 PHE A CA 1
ATOM 1502 C C . PHE A 1 186 ? -31.585 -7.134 11.523 1.00 30.64 186 PHE A C 1
ATOM 1504 O O . PHE A 1 186 ? -31.774 -6.361 12.459 1.00 30.64 186 PHE A O 1
ATOM 1511 N N . ASP A 1 187 ? -31.392 -8.437 11.712 1.00 27.19 187 ASP A N 1
ATOM 1512 C CA . ASP A 1 187 ? -31.362 -9.097 13.024 1.00 27.19 187 ASP A CA 1
ATOM 1513 C C . ASP A 1 187 ? -29.940 -9.111 13.628 1.00 27.19 187 ASP A C 1
ATOM 1515 O O . ASP A 1 187 ? -29.393 -10.142 14.022 1.00 27.19 187 ASP A O 1
ATOM 1519 N N . VAL A 1 188 ? -29.279 -7.945 13.643 1.00 34.03 188 VAL A N 1
ATOM 1520 C CA . VAL A 1 188 ? -27.886 -7.798 14.124 1.00 34.03 188 VAL A CA 1
ATOM 1521 C C . VAL A 1 188 ? -27.823 -7.503 15.633 1.00 34.03 188 VAL A C 1
ATOM 1523 O O . VAL A 1 188 ? -26.773 -7.644 16.254 1.00 34.03 188 VAL A O 1
ATOM 1526 N N . GLY A 1 189 ? -28.956 -7.185 16.269 1.00 26.28 189 GLY A N 1
ATOM 1527 C CA . GLY A 1 189 ? -29.022 -6.913 17.711 1.00 26.28 189 GLY A CA 1
ATOM 1528 C C . GLY A 1 189 ? -28.953 -8.153 18.615 1.00 26.28 189 GLY A C 1
ATOM 1529 O O . GLY A 1 189 ? -28.674 -8.015 19.803 1.00 26.28 189 GLY A O 1
ATOM 1530 N N . ALA A 1 190 ? -29.190 -9.359 18.087 1.00 25.92 190 ALA A N 1
ATOM 1531 C CA . ALA A 1 190 ? -29.370 -10.560 18.911 1.00 25.92 190 ALA A CA 1
ATOM 1532 C C . ALA A 1 190 ? -28.102 -11.416 19.107 1.00 25.92 190 ALA A C 1
ATOM 1534 O O . ALA A 1 190 ? -28.069 -12.240 20.016 1.00 25.92 190 ALA A O 1
ATOM 1535 N N . LYS A 1 191 ? -27.046 -11.233 18.300 1.00 28.77 191 LYS A N 1
ATOM 1536 C CA . LYS A 1 191 ? -25.855 -12.114 18.323 1.00 28.77 191 LYS A CA 1
ATOM 1537 C C . LYS A 1 191 ? -24.657 -11.614 19.136 1.00 28.77 191 LYS A C 1
ATOM 1539 O O . LYS A 1 191 ? -23.710 -12.369 19.311 1.00 28.77 191 LYS A O 1
ATOM 1544 N N . MET A 1 192 ? -24.698 -10.400 19.687 1.00 24.30 192 MET A N 1
ATOM 1545 C CA . MET A 1 192 ? -23.676 -9.934 20.647 1.00 24.30 192 MET A CA 1
ATOM 1546 C C . MET A 1 192 ? -23.979 -10.332 22.104 1.00 24.30 192 MET A C 1
ATOM 1548 O O . MET A 1 192 ? -23.268 -9.930 23.024 1.00 24.30 192 MET A O 1
ATOM 1552 N N . VAL A 1 193 ? -25.015 -11.145 22.337 1.00 28.36 193 VAL A N 1
ATOM 1553 C CA . VAL A 1 193 ? -25.383 -11.648 23.663 1.00 28.36 193 VAL A CA 1
ATOM 1554 C C . VAL A 1 193 ? -25.286 -13.175 23.653 1.00 28.36 193 VAL A C 1
ATOM 1556 O O . VAL A 1 193 ? -25.956 -13.827 22.863 1.00 28.36 193 VAL A O 1
ATOM 1559 N N . ASN A 1 194 ? -24.472 -13.703 24.571 1.00 25.00 194 ASN A N 1
ATOM 1560 C CA . ASN A 1 194 ? -24.183 -15.114 24.874 1.00 25.00 194 ASN A CA 1
ATOM 1561 C C . ASN A 1 194 ? -23.005 -15.743 24.117 1.00 25.00 194 ASN A C 1
ATOM 1563 O O . ASN A 1 194 ? -23.172 -16.504 23.170 1.00 25.00 194 ASN A O 1
ATOM 1567 N N . ALA A 1 195 ? -21.802 -15.515 24.649 1.00 25.08 195 ALA A N 1
ATOM 1568 C CA . ALA A 1 195 ? -20.751 -16.522 24.606 1.00 25.08 195 ALA A CA 1
ATOM 1569 C C . ALA A 1 195 ? -20.893 -17.406 25.855 1.00 25.08 195 ALA A C 1
ATOM 1571 O O . ALA A 1 195 ? -20.318 -17.110 26.898 1.00 25.08 195 ALA A O 1
ATOM 1572 N N . GLU A 1 196 ? -21.686 -18.471 25.756 1.00 28.77 196 GLU A N 1
ATOM 1573 C CA . GLU A 1 196 ? -21.614 -19.594 26.687 1.00 28.77 196 GLU A CA 1
ATOM 1574 C C . GLU A 1 196 ? -21.925 -20.904 25.954 1.00 28.77 196 GLU A C 1
ATOM 1576 O O . GLU A 1 196 ? -22.890 -21.001 25.200 1.00 28.77 196 GLU A O 1
ATOM 1581 N N . THR A 1 197 ? -21.093 -21.903 26.247 1.00 25.09 197 THR A N 1
ATOM 1582 C CA . THR A 1 197 ? -21.142 -23.329 25.879 1.00 25.09 197 THR A CA 1
ATOM 1583 C C . THR A 1 197 ? -20.631 -23.760 24.495 1.00 25.09 197 THR A C 1
ATOM 1585 O O . THR A 1 197 ? -21.162 -23.447 23.437 1.00 25.09 197 THR A O 1
ATOM 1588 N N . VAL A 1 198 ? -19.538 -24.520 24.593 1.00 31.00 198 VAL A N 1
ATOM 1589 C CA . VAL A 1 198 ? -18.940 -25.453 23.637 1.00 31.00 198 VAL A CA 1
ATOM 1590 C C . VAL A 1 198 ? -19.945 -26.555 23.299 1.00 31.00 198 VAL A C 1
ATOM 1592 O O . VAL A 1 198 ? -20.561 -27.077 24.220 1.00 31.00 198 VAL A O 1
ATOM 1595 N N . ASP A 1 199 ? -20.059 -26.927 22.022 1.00 23.02 199 ASP A N 1
ATOM 1596 C CA . ASP A 1 199 ? -19.943 -28.321 21.574 1.00 23.02 199 ASP A CA 1
ATOM 1597 C C . ASP A 1 199 ? -19.769 -28.389 20.050 1.00 23.02 199 ASP A C 1
ATOM 1599 O O . ASP A 1 199 ? -20.340 -27.615 19.283 1.00 23.02 199 ASP A O 1
ATOM 1603 N N . ALA A 1 200 ? -18.878 -29.286 19.640 1.00 26.30 200 ALA A N 1
ATOM 1604 C CA . ALA A 1 200 ? -18.457 -29.501 18.269 1.00 26.30 200 ALA A CA 1
ATOM 1605 C C . ALA A 1 200 ? -19.529 -30.231 17.451 1.00 26.30 200 ALA A C 1
ATOM 1607 O O . ALA A 1 200 ? -20.036 -31.264 17.882 1.00 26.30 200 ALA A O 1
ATOM 1608 N N . GLU A 1 201 ? -19.754 -29.784 16.216 1.00 24.42 201 GLU A N 1
ATOM 1609 C CA . GLU A 1 201 ? -20.289 -30.637 15.157 1.00 24.42 201 GLU A CA 1
ATOM 1610 C C . GLU A 1 201 ? -19.627 -30.260 13.823 1.00 24.42 201 GLU A C 1
ATOM 1612 O O . GLU A 1 201 ? -19.702 -29.125 13.355 1.00 24.42 201 GLU A O 1
ATOM 1617 N N . ILE A 1 202 ? -18.889 -31.218 13.259 1.00 24.75 202 ILE A N 1
ATOM 1618 C CA . ILE A 1 202 ? -18.234 -31.122 11.953 1.00 24.75 202 ILE A CA 1
ATOM 1619 C C . ILE A 1 202 ? -19.319 -31.299 10.890 1.00 24.75 202 ILE A C 1
ATOM 1621 O O . ILE A 1 202 ? -19.934 -32.363 10.823 1.00 24.75 202 ILE A O 1
ATOM 1625 N N . VAL A 1 203 ? -19.521 -30.289 10.041 1.00 24.42 203 VAL A N 1
ATOM 1626 C CA . VAL A 1 203 ? -20.312 -30.419 8.811 1.00 24.42 203 VAL A CA 1
ATOM 1627 C C . VAL A 1 203 ? -19.390 -30.208 7.618 1.00 24.42 203 VAL A C 1
ATOM 1629 O O . VAL A 1 203 ? -18.881 -29.118 7.373 1.00 24.42 203 VAL A O 1
ATOM 1632 N N . ASP A 1 204 ? -19.179 -31.311 6.914 1.00 28.83 204 ASP A N 1
ATOM 1633 C CA . ASP A 1 204 ? -18.495 -31.441 5.636 1.00 28.83 204 ASP A CA 1
ATOM 1634 C C . ASP A 1 204 ? -19.376 -30.828 4.533 1.00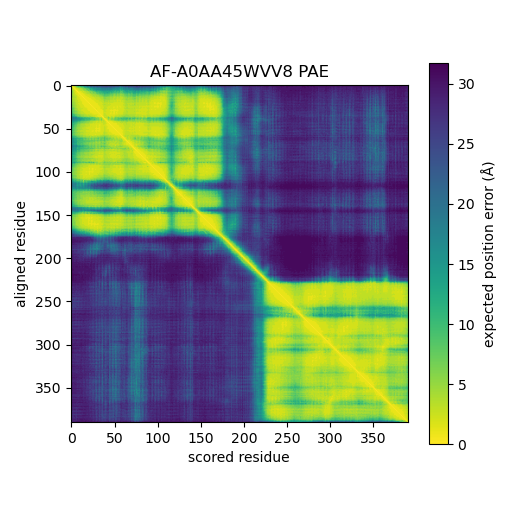 28.83 204 ASP A C 1
ATOM 1636 O O . ASP A 1 204 ? -20.533 -31.231 4.375 1.00 28.83 204 ASP A O 1
ATOM 1640 N N . ILE A 1 205 ? -18.869 -29.845 3.784 1.00 24.91 205 ILE A N 1
ATOM 1641 C CA . ILE A 1 205 ? -19.500 -29.375 2.543 1.00 24.91 205 ILE A CA 1
ATOM 1642 C C . ILE A 1 205 ? -18.406 -29.214 1.495 1.00 24.91 205 ILE A C 1
ATOM 1644 O O . ILE A 1 205 ? -17.483 -28.416 1.646 1.00 24.91 205 ILE A O 1
ATOM 1648 N N . GLY A 1 206 ? -18.535 -30.030 0.452 1.00 23.61 206 GLY A N 1
ATOM 1649 C CA . GLY A 1 206 ? -17.577 -30.176 -0.624 1.00 23.61 206 GLY A CA 1
ATOM 1650 C C . GLY A 1 206 ? -17.522 -29.012 -1.611 1.00 23.61 206 GLY A C 1
ATOM 1651 O O . GLY A 1 206 ? -18.387 -28.139 -1.653 1.00 23.61 206 GLY A O 1
ATOM 1652 N N . ASP A 1 207 ? -16.455 -29.086 -2.402 1.00 30.41 207 ASP A N 1
ATOM 1653 C CA . ASP A 1 207 ? -16.189 -28.529 -3.728 1.00 30.41 207 ASP A CA 1
ATOM 1654 C C . ASP A 1 207 ? -17.203 -27.523 -4.302 1.00 30.41 207 ASP A C 1
ATOM 1656 O O . ASP A 1 207 ? -18.307 -27.876 -4.724 1.00 30.41 207 ASP A O 1
ATOM 1660 N N . ALA A 1 208 ? -16.751 -26.277 -4.469 1.00 25.89 208 ALA A N 1
ATOM 1661 C CA . ALA A 1 208 ? -17.310 -25.353 -5.449 1.00 25.89 208 ALA A CA 1
ATOM 1662 C C . ALA A 1 208 ? -16.193 -24.525 -6.099 1.00 25.89 208 ALA A C 1
ATOM 1664 O O . ALA A 1 208 ? -15.598 -23.633 -5.495 1.00 25.89 208 ALA A O 1
ATOM 1665 N N . ASP A 1 209 ? -15.925 -24.871 -7.355 1.00 26.17 209 ASP A N 1
ATOM 1666 C CA . ASP A 1 209 ? -15.100 -24.147 -8.311 1.00 26.17 209 ASP A CA 1
ATOM 1667 C C . ASP A 1 209 ? -15.547 -22.687 -8.513 1.00 26.17 209 ASP A C 1
ATOM 1669 O O . ASP A 1 209 ? -16.734 -22.390 -8.625 1.00 26.17 209 ASP A O 1
ATOM 1673 N N . GLY A 1 210 ? -14.554 -21.814 -8.721 1.00 33.34 210 GLY A N 1
ATOM 1674 C CA . GLY A 1 210 ? -14.640 -20.663 -9.625 1.00 33.34 210 GLY A CA 1
ATOM 1675 C C . GLY A 1 210 ? -15.362 -19.414 -9.115 1.00 33.34 210 GLY A C 1
ATOM 1676 O O . GLY A 1 210 ? -16.561 -19.253 -9.322 1.00 33.34 210 GLY A O 1
ATOM 1677 N N . ILE A 1 211 ? -14.598 -18.439 -8.608 1.00 24.86 211 ILE A N 1
ATOM 1678 C CA . ILE A 1 211 ? -15.062 -17.049 -8.487 1.00 24.86 211 ILE A CA 1
ATOM 1679 C C . ILE A 1 211 ? -14.051 -16.117 -9.171 1.00 24.86 211 ILE A C 1
ATOM 1681 O O . ILE A 1 211 ? -12.958 -15.859 -8.672 1.00 24.86 211 ILE A O 1
ATOM 1685 N N . ASP A 1 212 ? -14.443 -15.629 -10.350 1.00 32.97 212 ASP A N 1
ATOM 1686 C CA . ASP A 1 212 ? -13.858 -14.474 -11.035 1.00 32.97 212 ASP A CA 1
ATOM 1687 C C . ASP A 1 212 ? -14.234 -13.200 -10.249 1.00 32.97 212 ASP A C 1
ATOM 1689 O O . ASP A 1 212 ? -15.318 -12.638 -10.424 1.00 32.97 212 ASP A O 1
ATOM 1693 N N . GLU A 1 213 ? -13.352 -12.719 -9.370 1.00 30.14 213 GLU A N 1
ATOM 1694 C CA . GLU A 1 213 ? -13.547 -11.438 -8.681 1.00 30.14 213 GLU A CA 1
ATOM 1695 C C . GLU A 1 213 ? -13.003 -10.271 -9.519 1.00 30.14 213 GLU A C 1
ATOM 1697 O O . GLU A 1 213 ? -11.802 -10.101 -9.737 1.00 30.14 213 GLU A O 1
ATOM 1702 N N . ASN A 1 214 ? -13.916 -9.433 -10.006 1.00 28.56 214 ASN A N 1
ATOM 1703 C CA . ASN A 1 214 ? -13.622 -8.237 -10.788 1.00 28.56 214 ASN A CA 1
ATOM 1704 C C . ASN A 1 214 ? -13.693 -6.973 -9.899 1.00 28.56 214 ASN A C 1
ATOM 1706 O O . ASN A 1 214 ? -14.796 -6.582 -9.517 1.00 28.56 214 ASN A O 1
ATOM 1710 N N . PRO A 1 215 ? -12.585 -6.252 -9.620 1.00 33.59 215 PRO A N 1
ATOM 1711 C CA . PRO A 1 215 ? -12.644 -5.042 -8.803 1.00 33.59 215 PRO A CA 1
ATOM 1712 C C . PRO A 1 215 ? -13.136 -3.817 -9.588 1.00 33.59 215 PRO A C 1
ATOM 1714 O O . PRO A 1 215 ? -12.663 -3.514 -10.693 1.00 33.59 215 PRO A O 1
ATOM 1717 N N . MET A 1 216 ? -14.069 -3.094 -8.959 1.00 28.88 216 MET A N 1
ATOM 1718 C CA . MET A 1 216 ? -14.768 -1.905 -9.448 1.00 28.88 216 MET A CA 1
ATOM 1719 C C . MET A 1 216 ? -13.889 -0.661 -9.680 1.00 28.88 216 MET A C 1
ATOM 1721 O O . MET A 1 216 ? -12.724 -0.538 -9.301 1.00 28.88 216 MET A O 1
ATOM 1725 N N . ILE A 1 217 ? -14.513 0.273 -10.395 1.00 26.38 217 ILE A N 1
ATOM 1726 C CA . ILE A 1 217 ? -13.968 1.395 -11.149 1.00 26.38 217 ILE A CA 1
ATOM 1727 C C . ILE A 1 217 ? -14.105 2.694 -10.348 1.00 26.38 217 ILE A C 1
ATOM 1729 O O . ILE A 1 217 ? -15.214 3.089 -10.000 1.00 26.38 217 ILE A O 1
ATOM 1733 N N . VAL A 1 218 ? -13.008 3.434 -10.181 1.00 28.02 218 VAL A N 1
ATOM 1734 C CA . VAL A 1 218 ? -13.017 4.804 -9.649 1.00 28.02 218 VAL A CA 1
ATOM 1735 C C . VAL A 1 218 ? -13.343 5.779 -10.792 1.00 28.02 218 VAL A C 1
ATOM 1737 O O . VAL A 1 218 ? -12.683 5.787 -11.839 1.00 28.02 218 VAL A O 1
ATOM 1740 N N . LYS A 1 219 ? -14.385 6.603 -10.624 1.00 28.42 219 LYS A N 1
ATOM 1741 C CA . LYS A 1 219 ? -14.710 7.702 -11.547 1.00 28.42 219 LYS A CA 1
ATOM 1742 C C . LYS A 1 219 ? -13.960 8.973 -11.140 1.00 28.42 219 LYS A C 1
ATOM 1744 O O . LYS A 1 219 ? -14.230 9.551 -10.098 1.00 28.42 219 LYS A O 1
ATOM 1749 N N . SER A 1 220 ? -13.078 9.431 -12.022 1.00 27.72 220 SER A N 1
ATOM 1750 C CA . SER A 1 220 ? -12.723 10.841 -12.205 1.00 27.72 220 SER A CA 1
ATOM 1751 C C . SER A 1 220 ? -12.367 11.020 -13.686 1.00 27.72 220 SER A C 1
ATOM 1753 O O . SER A 1 220 ? -11.591 10.243 -14.245 1.00 27.72 220 SER A O 1
ATOM 1755 N N . ASP A 1 221 ? -13.045 11.980 -14.313 1.00 30.06 221 ASP A N 1
ATOM 1756 C 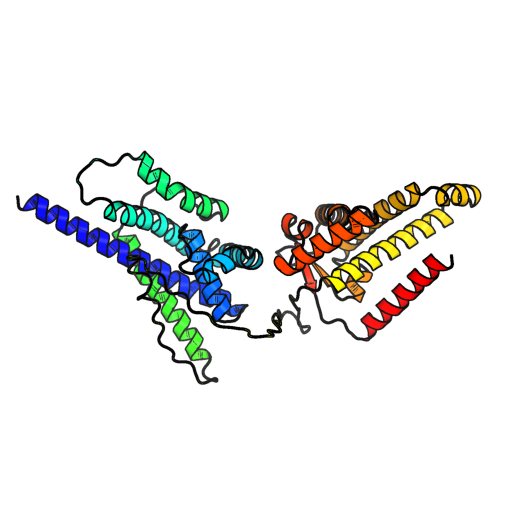CA . ASP A 1 221 ? -12.879 12.511 -15.670 1.00 30.06 221 ASP A CA 1
ATOM 1757 C C . ASP A 1 221 ? -12.834 11.489 -16.810 1.00 30.06 221 ASP A C 1
ATOM 1759 O O . ASP A 1 221 ? -11.765 11.080 -17.260 1.00 30.06 221 ASP A O 1
ATOM 1763 N N . GLY A 1 222 ? -14.013 11.098 -17.316 1.00 32.16 222 GLY A N 1
ATOM 1764 C CA . GLY A 1 222 ? -14.210 10.497 -18.650 1.00 32.16 222 GLY A CA 1
ATOM 1765 C C . GLY A 1 222 ? -13.451 9.199 -18.975 1.00 32.16 222 GLY A C 1
ATOM 1766 O O . GLY A 1 222 ? -13.642 8.628 -20.043 1.00 32.16 222 GLY A O 1
ATOM 1767 N N . ASN A 1 223 ? -12.612 8.697 -18.073 1.00 34.09 223 ASN A N 1
ATOM 1768 C CA . ASN A 1 223 ? -11.739 7.555 -18.273 1.00 34.09 223 ASN A CA 1
ATOM 1769 C C . ASN A 1 223 ? -11.672 6.758 -16.973 1.00 34.09 223 ASN A C 1
ATOM 1771 O O . ASN A 1 223 ? -10.916 7.082 -16.062 1.00 34.09 223 ASN A O 1
ATOM 1775 N N . LYS A 1 224 ? -12.482 5.697 -16.926 1.00 32.25 224 LYS A N 1
ATOM 1776 C CA . LYS A 1 224 ? -12.564 4.685 -15.863 1.00 32.25 224 LYS A CA 1
ATOM 1777 C C . LYS A 1 224 ? -11.165 4.343 -15.314 1.00 32.25 224 LYS A C 1
ATOM 1779 O O . LYS A 1 224 ? -10.354 3.750 -16.030 1.00 32.25 224 LYS A O 1
ATOM 1784 N N . ILE A 1 225 ? -10.885 4.739 -14.070 1.00 36.69 225 ILE A N 1
ATOM 1785 C CA . ILE A 1 225 ? -9.675 4.365 -13.334 1.00 36.69 225 ILE A CA 1
ATOM 1786 C C . ILE A 1 225 ? -9.945 2.983 -12.739 1.00 36.69 225 ILE A C 1
ATOM 1788 O O . ILE A 1 225 ? -10.864 2.820 -11.941 1.00 36.69 225 ILE A O 1
ATOM 1792 N N . CYS A 1 226 ? -9.194 1.971 -13.162 1.00 38.16 226 CYS A N 1
ATOM 1793 C CA . CYS A 1 226 ? -9.358 0.616 -12.651 1.00 38.16 226 CYS A CA 1
ATOM 1794 C C . CYS A 1 226 ? -8.352 0.431 -11.515 1.00 38.16 226 CYS A C 1
ATOM 1796 O O . CYS A 1 226 ? -7.151 0.396 -11.777 1.00 38.16 226 CYS A O 1
ATOM 1798 N N . ASN A 1 227 ? -8.817 0.272 -10.275 1.00 44.31 227 ASN A N 1
ATOM 1799 C CA . ASN A 1 227 ? -7.945 -0.065 -9.143 1.00 44.31 227 ASN A CA 1
ATOM 1800 C C . ASN A 1 227 ? -7.607 -1.571 -9.119 1.00 44.31 227 ASN A C 1
ATOM 1802 O O . ASN A 1 227 ? -7.503 -2.189 -8.068 1.00 44.31 227 ASN A O 1
ATOM 1806 N N . GLN A 1 228 ? -7.502 -2.172 -10.307 1.00 57.09 228 GLN A N 1
ATOM 1807 C CA . GLN A 1 228 ? -7.194 -3.582 -10.485 1.00 57.09 228 GLN A CA 1
ATOM 1808 C C . GLN A 1 228 ? -5.698 -3.792 -10.307 1.00 57.09 228 GLN A C 1
ATOM 1810 O O . GLN A 1 228 ? -4.891 -3.145 -10.983 1.00 57.09 228 GLN A O 1
ATOM 1815 N N . VAL A 1 229 ? -5.342 -4.744 -9.451 1.00 64.19 229 VAL A N 1
ATOM 1816 C CA . VAL A 1 229 ? -3.974 -5.229 -9.314 1.00 64.19 229 VAL A CA 1
ATOM 1817 C C . VAL A 1 229 ? -3.559 -5.856 -10.644 1.00 64.19 229 VAL A C 1
ATOM 1819 O O . VAL A 1 229 ? -4.148 -6.833 -11.099 1.00 64.19 229 VAL A O 1
ATOM 1822 N N . ARG A 1 230 ? -2.558 -5.276 -11.317 1.00 77.88 230 ARG A N 1
ATOM 1823 C CA . ARG A 1 230 ? -2.035 -5.793 -12.595 1.00 77.88 230 ARG A CA 1
ATOM 1824 C C . ARG A 1 230 ? -0.536 -6.080 -12.484 1.00 77.88 230 ARG A C 1
ATOM 1826 O O . ARG A 1 230 ? 0.270 -5.280 -12.977 1.00 77.88 230 ARG A O 1
ATOM 1833 N N . PRO A 1 231 ? -0.141 -7.212 -11.865 1.00 79.56 231 PRO A N 1
ATOM 1834 C CA . PRO A 1 231 ? 1.260 -7.512 -11.574 1.00 79.56 231 PRO A CA 1
ATOM 1835 C C . PRO A 1 231 ? 2.123 -7.557 -12.833 1.00 79.56 231 PRO A C 1
ATOM 1837 O O . PRO A 1 231 ? 3.169 -6.913 -12.895 1.00 79.56 231 PRO A O 1
ATOM 1840 N N . PHE A 1 232 ? 1.638 -8.227 -13.880 1.00 83.62 232 PHE A N 1
ATOM 1841 C CA . PHE A 1 232 ? 2.360 -8.352 -15.145 1.00 83.62 232 PHE A CA 1
ATOM 1842 C C . PHE A 1 232 ? 2.532 -7.012 -15.857 1.00 83.62 232 PHE A C 1
ATOM 1844 O O . PHE A 1 232 ? 3.624 -6.698 -16.311 1.00 83.62 232 PHE A O 1
ATOM 1851 N N . ILE A 1 233 ? 1.500 -6.164 -15.885 1.00 86.50 233 ILE A N 1
ATOM 1852 C CA . ILE A 1 233 ? 1.594 -4.829 -16.497 1.00 86.50 233 ILE A CA 1
ATOM 1853 C C . ILE A 1 233 ? 2.640 -3.972 -15.782 1.00 86.50 233 ILE A C 1
ATOM 1855 O O . ILE A 1 233 ? 3.431 -3.280 -16.422 1.00 86.50 233 ILE A O 1
ATOM 1859 N N . ARG A 1 234 ? 2.675 -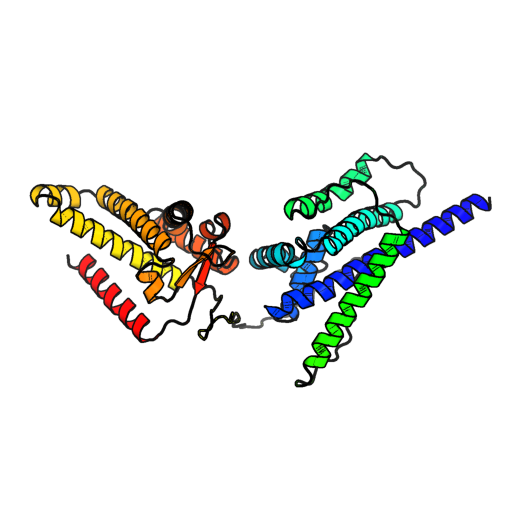4.038 -14.449 1.00 87.44 234 ARG A N 1
ATOM 1860 C CA . ARG A 1 234 ? 3.669 -3.330 -13.642 1.00 87.44 234 ARG A CA 1
ATOM 1861 C C . ARG A 1 234 ? 5.085 -3.854 -13.897 1.00 87.44 234 ARG A C 1
ATOM 1863 O O . ARG A 1 234 ? 6.009 -3.051 -14.035 1.00 87.44 234 ARG A O 1
ATOM 1870 N N . LEU A 1 235 ? 5.245 -5.173 -13.996 1.00 87.81 235 LEU A N 1
ATOM 1871 C CA . LEU A 1 235 ? 6.516 -5.824 -14.310 1.00 87.81 235 LEU A CA 1
ATOM 1872 C C . LEU A 1 235 ? 7.021 -5.445 -15.709 1.00 87.81 235 LEU A C 1
ATOM 1874 O O . LEU A 1 235 ? 8.184 -5.079 -15.869 1.00 87.81 235 LEU A O 1
ATOM 1878 N N . PHE A 1 236 ? 6.141 -5.486 -16.708 1.00 88.81 236 PHE A N 1
ATOM 1879 C CA . PHE A 1 236 ? 6.436 -5.126 -18.092 1.00 88.81 236 PHE A CA 1
ATOM 1880 C C 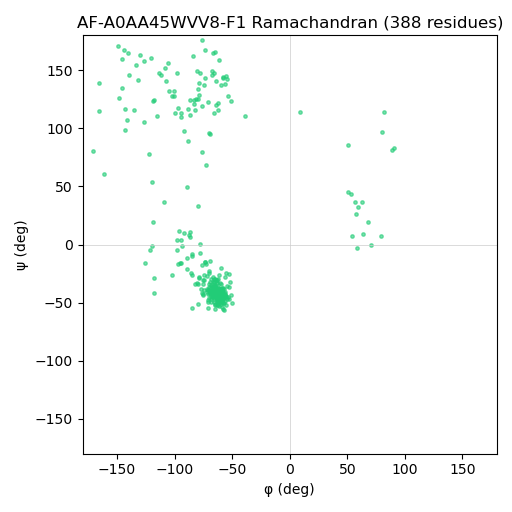. PHE A 1 236 ? 6.788 -3.646 -18.241 1.00 88.81 236 PHE A C 1
ATOM 1882 O O . PHE A 1 236 ? 7.754 -3.319 -18.930 1.00 88.81 236 PHE A O 1
ATOM 1889 N N . ALA A 1 237 ? 6.085 -2.752 -17.540 1.00 91.75 237 ALA A N 1
ATOM 1890 C CA . ALA A 1 237 ? 6.423 -1.331 -17.521 1.00 91.75 237 ALA A CA 1
ATOM 1891 C C . ALA A 1 237 ? 7.826 -1.104 -16.944 1.00 91.75 237 ALA A C 1
ATOM 1893 O O . ALA A 1 237 ? 8.633 -0.401 -17.546 1.00 91.75 237 ALA A O 1
ATOM 1894 N N . LYS A 1 238 ? 8.133 -1.737 -15.803 1.00 90.44 238 LYS A N 1
ATOM 1895 C CA . LYS A 1 238 ? 9.437 -1.612 -15.139 1.00 90.44 238 LYS A CA 1
ATOM 1896 C C . LYS A 1 238 ? 10.574 -2.196 -15.981 1.00 90.44 238 LYS A C 1
ATOM 1898 O O . LYS A 1 238 ? 11.620 -1.572 -16.084 1.00 90.44 238 LYS A O 1
ATOM 1903 N N . THR A 1 239 ? 10.357 -3.357 -16.598 1.00 90.31 239 THR A N 1
ATOM 1904 C CA . THR A 1 239 ? 11.356 -4.010 -17.463 1.00 90.31 239 THR A CA 1
ATOM 1905 C C . THR A 1 239 ? 11.646 -3.161 -18.700 1.00 90.31 239 THR A C 1
ATOM 1907 O O . THR A 1 239 ? 12.804 -2.963 -19.048 1.00 90.31 239 THR A O 1
ATOM 1910 N N . PHE A 1 240 ? 10.603 -2.600 -19.320 1.00 93.31 240 PHE A N 1
ATOM 1911 C CA . PHE A 1 240 ? 10.748 -1.691 -20.455 1.00 93.31 240 PHE A CA 1
ATOM 1912 C C . PHE A 1 240 ? 11.519 -0.422 -20.082 1.00 93.31 240 PHE A C 1
ATOM 1914 O O . PHE A 1 240 ? 12.430 -0.029 -20.802 1.00 93.31 240 PHE A O 1
ATOM 1921 N N . ASP A 1 241 ? 11.175 0.212 -18.956 1.00 93.62 241 ASP A N 1
ATOM 1922 C CA . ASP A 1 241 ? 11.855 1.432 -18.513 1.00 93.62 241 ASP A CA 1
ATOM 1923 C C . ASP A 1 241 ? 13.345 1.179 -18.252 1.00 93.62 241 ASP A C 1
ATOM 1925 O O . ASP A 1 241 ? 14.174 1.949 -18.728 1.00 93.62 241 ASP A O 1
ATOM 1929 N N . ILE A 1 242 ? 13.694 0.091 -17.554 1.00 91.62 242 ILE A N 1
ATOM 1930 C CA . ILE A 1 242 ? 15.098 -0.258 -17.295 1.00 91.62 242 ILE A CA 1
ATOM 1931 C C . ILE A 1 242 ? 15.854 -0.456 -18.608 1.00 91.62 242 ILE A C 1
ATOM 1933 O O . ILE A 1 242 ? 16.910 0.141 -18.782 1.00 91.62 242 ILE A O 1
ATOM 1937 N N . GLN A 1 243 ? 15.310 -1.228 -19.554 1.00 91.06 243 GLN A N 1
ATOM 1938 C CA . GLN A 1 243 ? 15.971 -1.445 -20.845 1.00 91.06 243 GLN A CA 1
ATOM 1939 C C . GLN A 1 243 ? 16.152 -0.139 -21.618 1.00 91.06 243 GLN A C 1
ATOM 1941 O O . GLN A 1 243 ? 17.251 0.144 -22.090 1.00 91.06 243 GLN A O 1
ATOM 1946 N N . LEU A 1 244 ? 15.102 0.679 -21.706 1.00 94.50 244 LEU A N 1
ATOM 1947 C CA . LEU A 1 244 ? 15.146 1.951 -22.417 1.00 94.50 244 LEU A CA 1
ATOM 1948 C C . LEU A 1 244 ? 16.204 2.892 -21.825 1.00 94.50 244 LEU A C 1
ATOM 1950 O O . LEU A 1 244 ? 17.041 3.407 -22.563 1.00 94.50 244 LEU A O 1
ATOM 1954 N N . PHE A 1 245 ? 16.191 3.111 -20.507 1.00 94.62 245 PHE A N 1
ATOM 1955 C CA . PHE A 1 245 ? 17.155 4.009 -19.868 1.00 94.62 245 PHE A CA 1
ATOM 1956 C C . PHE A 1 245 ? 18.580 3.445 -19.906 1.00 94.62 245 PHE A C 1
ATOM 1958 O O . PHE A 1 245 ? 19.514 4.216 -20.112 1.00 94.62 245 PHE A O 1
ATOM 1965 N N . SER A 1 246 ? 18.761 2.126 -19.797 1.00 92.56 246 SER A N 1
ATOM 1966 C CA . SER A 1 246 ? 20.070 1.488 -19.975 1.00 92.56 246 SER A CA 1
ATOM 1967 C C . SER A 1 246 ? 20.612 1.684 -21.393 1.00 92.56 246 SER A C 1
ATOM 1969 O O . SER A 1 246 ? 21.777 2.038 -21.544 1.00 92.56 246 SER A O 1
ATOM 1971 N N . ILE A 1 247 ? 19.779 1.541 -22.434 1.00 92.00 247 ILE A N 1
ATOM 1972 C CA . ILE A 1 247 ? 20.169 1.845 -23.824 1.00 92.00 247 ILE A CA 1
ATOM 1973 C C . ILE A 1 247 ? 20.571 3.319 -23.953 1.00 92.00 247 ILE A C 1
ATOM 1975 O O . ILE A 1 247 ? 21.607 3.616 -24.542 1.00 92.00 247 ILE A O 1
ATOM 1979 N N . CYS A 1 248 ? 19.805 4.251 -23.373 1.00 93.88 248 CYS A N 1
ATOM 1980 C CA . CYS A 1 248 ? 20.158 5.674 -23.398 1.00 93.88 248 CYS A CA 1
ATOM 1981 C C . CYS A 1 248 ? 21.527 5.949 -22.759 1.00 93.88 248 CYS A C 1
ATOM 1983 O O . CYS A 1 248 ? 22.303 6.735 -23.300 1.00 93.88 248 CYS A O 1
ATOM 1985 N N . VAL A 1 249 ? 21.837 5.299 -21.633 1.00 93.44 249 VAL A N 1
ATOM 1986 C CA . VAL A 1 249 ? 23.143 5.425 -20.969 1.00 93.44 249 VAL A CA 1
ATOM 1987 C C . VAL A 1 249 ? 24.253 4.825 -21.835 1.00 93.44 249 VAL A C 1
ATOM 1989 O O . VAL A 1 249 ? 25.281 5.470 -22.017 1.00 93.44 249 VAL A O 1
ATOM 1992 N N . TRP A 1 250 ? 24.046 3.646 -22.426 1.00 90.81 250 TRP A N 1
ATOM 1993 C CA . TRP A 1 250 ? 25.021 3.032 -23.334 1.00 90.81 250 TRP A CA 1
ATOM 1994 C C . TRP A 1 250 ? 25.315 3.897 -24.561 1.00 90.81 250 TRP A C 1
ATOM 1996 O O . TRP A 1 250 ? 26.480 4.097 -24.896 1.00 90.81 250 TRP A O 1
ATOM 2006 N N . VAL A 1 251 ? 24.285 4.462 -25.196 1.00 90.69 251 VAL A N 1
ATOM 2007 C CA . VAL A 1 251 ? 24.446 5.392 -26.325 1.00 90.69 251 VAL A CA 1
ATOM 2008 C C . VAL A 1 251 ? 25.208 6.644 -25.891 1.00 90.69 251 VAL A C 1
ATOM 2010 O O . VAL A 1 251 ? 26.107 7.091 -26.599 1.00 90.69 251 VAL A O 1
ATOM 2013 N N . LEU A 1 252 ? 24.895 7.196 -24.715 1.00 91.88 252 LEU A N 1
ATOM 2014 C CA . LEU A 1 252 ? 25.604 8.357 -24.180 1.00 91.88 252 LEU A CA 1
ATOM 2015 C C . LEU A 1 252 ? 27.091 8.055 -23.947 1.00 91.88 252 LEU A C 1
ATOM 2017 O O . LEU A 1 252 ? 27.934 8.869 -24.320 1.00 91.88 252 LEU A O 1
ATOM 2021 N N . LEU A 1 253 ? 27.418 6.896 -23.371 1.00 89.88 253 LEU A N 1
ATOM 2022 C CA . LEU A 1 253 ? 28.801 6.455 -23.175 1.00 89.88 253 LEU A CA 1
ATOM 2023 C C . LEU A 1 253 ? 29.522 6.264 -24.512 1.00 89.88 253 LEU A C 1
ATOM 2025 O O . LEU A 1 253 ? 30.627 6.771 -24.670 1.00 89.88 253 LEU A O 1
ATOM 2029 N N . TYR A 1 254 ? 28.879 5.608 -25.480 1.00 87.19 254 TYR A N 1
ATOM 2030 C CA . TYR A 1 254 ? 29.436 5.375 -26.815 1.00 87.19 254 TYR A CA 1
ATOM 2031 C C . TYR A 1 254 ? 29.767 6.681 -27.553 1.00 87.19 254 TYR A C 1
ATOM 2033 O O . TYR A 1 254 ? 30.811 6.790 -28.183 1.00 87.19 254 TYR A O 1
ATOM 2041 N N . VAL A 1 255 ? 28.902 7.697 -27.454 1.00 89.94 255 VAL A N 1
ATOM 2042 C CA . VAL A 1 255 ? 29.134 9.006 -28.091 1.00 89.94 255 VAL A CA 1
ATOM 2043 C C . VAL A 1 255 ? 30.179 9.840 -27.338 1.00 89.94 255 VAL A C 1
ATOM 2045 O O . VAL A 1 255 ? 30.875 10.648 -27.950 1.00 89.94 255 VAL A O 1
ATOM 2048 N N . SER A 1 256 ? 30.284 9.673 -26.017 1.00 89.19 256 SER A N 1
ATOM 2049 C CA . SER A 1 256 ? 31.153 10.503 -25.170 1.00 89.19 256 SER A CA 1
ATOM 2050 C C . SER A 1 256 ? 32.577 9.959 -25.027 1.00 89.19 256 SER A C 1
ATOM 2052 O O . SER A 1 256 ? 33.473 10.714 -24.649 1.00 89.19 256 SER A O 1
ATOM 2054 N N . LEU A 1 257 ? 32.794 8.665 -25.281 1.00 87.62 257 LEU A N 1
ATOM 2055 C CA . LEU A 1 257 ? 34.077 7.993 -25.087 1.00 87.62 257 LEU A CA 1
ATOM 2056 C C . LEU A 1 257 ? 34.713 7.582 -26.427 1.00 87.62 257 LEU A C 1
ATOM 2058 O O . LEU A 1 257 ? 34.008 7.194 -27.354 1.00 87.62 257 LEU A O 1
ATOM 2062 N N . PRO A 1 258 ? 36.054 7.618 -26.543 1.00 86.31 258 PRO A N 1
ATOM 2063 C CA . PRO A 1 258 ? 36.765 7.016 -27.667 1.00 86.31 258 PRO A CA 1
ATOM 2064 C C . PRO A 1 258 ? 36.465 5.516 -27.790 1.00 86.31 258 PRO A C 1
ATOM 2066 O O . PRO A 1 258 ? 36.412 4.814 -26.778 1.00 86.31 258 PRO A O 1
ATOM 2069 N N . LEU A 1 259 ? 36.371 5.011 -29.026 1.00 80.44 259 LEU A N 1
ATOM 2070 C CA . LEU A 1 259 ? 36.069 3.600 -29.323 1.00 80.44 259 LEU A CA 1
ATOM 2071 C C . LEU A 1 259 ? 36.991 2.610 -28.587 1.00 80.44 259 LEU A C 1
ATOM 2073 O O . LEU A 1 259 ? 36.526 1.589 -28.098 1.00 80.44 259 LEU A O 1
ATOM 2077 N N . SER A 1 260 ? 38.273 2.947 -28.416 1.00 81.38 260 SER A N 1
ATOM 2078 C CA . SER A 1 260 ? 39.234 2.098 -27.699 1.00 81.38 260 SER A CA 1
ATOM 2079 C C . SER A 1 260 ? 38.892 1.889 -26.219 1.00 81.38 260 SER A C 1
ATOM 2081 O O . SER A 1 260 ? 39.172 0.834 -25.671 1.00 81.38 260 SER A O 1
ATOM 2083 N N . ILE A 1 261 ? 38.288 2.888 -25.566 1.00 80.75 261 ILE A N 1
ATOM 2084 C CA . ILE A 1 261 ? 37.861 2.801 -24.160 1.00 80.75 261 ILE A CA 1
ATOM 2085 C C . ILE A 1 261 ? 36.527 2.050 -24.063 1.00 80.75 261 ILE A C 1
ATOM 2087 O O . ILE A 1 261 ? 36.277 1.342 -23.090 1.00 80.75 261 ILE A O 1
ATOM 2091 N N . TYR A 1 262 ? 35.668 2.188 -25.074 1.00 77.44 262 TYR A N 1
ATOM 2092 C CA . TYR A 1 262 ? 34.376 1.509 -25.128 1.00 77.44 262 TYR A CA 1
ATOM 2093 C C . TYR A 1 262 ? 34.523 -0.020 -25.159 1.00 77.44 262 TYR A C 1
ATOM 2095 O O . TYR A 1 262 ? 33.888 -0.694 -24.346 1.00 77.44 262 TYR A O 1
ATOM 2103 N N . ASP A 1 263 ? 35.403 -0.549 -26.016 1.00 76.25 263 ASP A N 1
ATOM 2104 C CA . ASP A 1 263 ? 35.644 -1.997 -26.132 1.00 76.25 263 ASP A CA 1
ATOM 2105 C C . ASP A 1 263 ? 36.158 -2.598 -24.810 1.00 76.25 263 ASP A C 1
ATOM 2107 O O . ASP A 1 263 ? 35.738 -3.682 -24.394 1.00 76.25 263 ASP A O 1
ATOM 2111 N N . GLU A 1 264 ? 37.015 -1.862 -24.094 1.00 79.00 264 GLU A N 1
ATOM 2112 C CA . GLU A 1 264 ? 37.497 -2.265 -22.771 1.00 79.00 264 GLU A CA 1
ATOM 2113 C C . GLU A 1 264 ? 36.365 -2.272 -21.732 1.00 79.00 264 GLU A C 1
ATOM 2115 O O . GLU A 1 264 ? 36.216 -3.243 -20.990 1.00 79.00 264 GLU A O 1
ATOM 2120 N N . ILE A 1 265 ? 35.520 -1.236 -21.699 1.00 77.69 265 ILE A N 1
ATOM 2121 C CA . ILE A 1 265 ? 34.402 -1.104 -20.748 1.00 77.69 265 ILE A CA 1
ATOM 2122 C C . ILE A 1 265 ? 33.327 -2.169 -20.981 1.00 77.69 265 ILE A C 1
ATOM 2124 O O . ILE A 1 265 ? 32.828 -2.753 -20.016 1.00 77.69 265 ILE A O 1
ATOM 2128 N N . GLN A 1 266 ? 32.961 -2.435 -22.238 1.00 70.38 266 GLN A N 1
ATOM 2129 C CA . GLN A 1 266 ? 31.913 -3.401 -22.580 1.00 70.38 266 GLN A CA 1
ATOM 2130 C C . GLN A 1 266 ? 32.289 -4.828 -22.154 1.00 70.38 266 GLN A C 1
ATOM 2132 O O . GLN A 1 266 ? 31.418 -5.610 -21.774 1.00 70.38 266 GLN A O 1
ATOM 2137 N N . SER A 1 267 ? 33.584 -5.154 -22.149 1.00 69.50 267 SER A N 1
ATOM 2138 C CA . SER A 1 267 ? 34.087 -6.464 -21.715 1.00 69.50 267 SER A CA 1
ATOM 2139 C C . SER A 1 267 ? 33.940 -6.723 -20.203 1.00 69.50 267 SER A C 1
ATOM 2141 O O . SER A 1 267 ? 34.053 -7.863 -19.745 1.00 69.50 267 SER A O 1
ATOM 2143 N N . VAL A 1 268 ? 33.655 -5.684 -19.406 1.00 78.31 268 VAL A N 1
ATOM 2144 C CA . VAL A 1 268 ? 33.577 -5.767 -17.945 1.00 78.31 268 VAL A CA 1
ATOM 2145 C C . VAL A 1 268 ? 32.135 -6.003 -17.495 1.00 78.31 268 VAL A C 1
ATOM 2147 O O . VAL A 1 268 ? 31.309 -5.094 -17.487 1.00 78.31 268 VAL A O 1
ATOM 2150 N N . TYR A 1 269 ? 31.843 -7.204 -16.991 1.00 74.25 269 TYR A N 1
ATOM 2151 C CA . TYR A 1 269 ? 30.517 -7.571 -16.461 1.00 74.25 269 TYR A CA 1
ATOM 2152 C C . TYR A 1 269 ? 29.958 -6.591 -15.407 1.00 74.25 269 TYR A C 1
ATOM 2154 O O . TYR A 1 269 ? 28.750 -6.364 -15.345 1.00 74.25 269 TYR A O 1
ATOM 2162 N N . ILE A 1 270 ? 30.827 -5.969 -14.601 1.00 81.75 270 ILE A N 1
ATOM 2163 C CA . ILE A 1 270 ? 30.445 -4.987 -13.568 1.00 81.75 270 ILE A CA 1
ATOM 2164 C C . ILE A 1 270 ? 29.879 -3.698 -14.190 1.00 81.75 270 ILE A C 1
ATOM 2166 O O . ILE A 1 27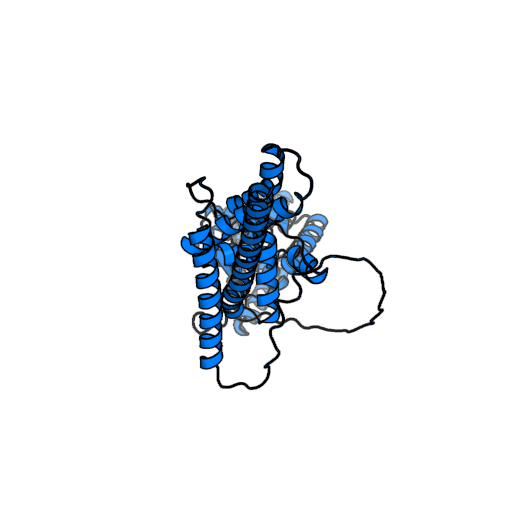0 ? 29.034 -3.041 -13.582 1.00 81.75 270 ILE A O 1
ATOM 2170 N N . MET A 1 271 ? 30.279 -3.340 -15.414 1.00 85.12 271 MET A N 1
ATOM 2171 C CA . MET A 1 271 ? 29.807 -2.114 -16.064 1.00 85.12 271 MET A CA 1
ATOM 2172 C C . MET A 1 271 ? 28.316 -2.151 -16.369 1.00 85.12 271 MET A C 1
ATOM 2174 O O . MET A 1 271 ? 27.648 -1.127 -16.243 1.00 85.12 271 MET A O 1
ATOM 2178 N N . ASN A 1 272 ? 27.762 -3.328 -16.665 1.00 85.00 272 ASN A N 1
ATOM 2179 C CA . ASN A 1 272 ? 26.324 -3.477 -16.864 1.00 85.00 272 ASN A CA 1
ATOM 2180 C C . ASN A 1 272 ? 25.538 -3.065 -15.602 1.00 85.00 272 ASN A C 1
ATOM 2182 O O . ASN A 1 272 ? 24.603 -2.272 -15.680 1.00 85.00 272 ASN A O 1
ATOM 2186 N N . TRP A 1 273 ? 26.001 -3.486 -14.422 1.00 88.25 273 TRP A N 1
ATOM 2187 C CA . TRP A 1 273 ? 25.379 -3.131 -13.144 1.00 88.25 273 TRP A CA 1
ATOM 2188 C C . TRP A 1 273 ? 25.450 -1.629 -12.857 1.00 88.25 273 TRP A C 1
ATOM 2190 O O . TRP A 1 273 ? 24.497 -1.053 -12.332 1.00 88.25 273 TRP A O 1
ATOM 2200 N N . ILE A 1 274 ? 26.562 -0.983 -13.220 1.00 90.00 274 ILE A N 1
ATOM 2201 C CA . ILE A 1 274 ? 26.730 0.470 -13.087 1.00 90.00 274 ILE A CA 1
ATOM 2202 C C . ILE A 1 274 ? 25.763 1.204 -14.020 1.00 90.00 274 ILE A C 1
ATOM 2204 O O . ILE A 1 274 ? 25.084 2.138 -13.592 1.00 90.00 274 ILE A O 1
ATOM 2208 N N . VAL A 1 275 ? 25.654 0.762 -15.274 1.00 91.69 275 VAL A N 1
ATOM 2209 C CA . VAL A 1 275 ? 24.722 1.338 -16.250 1.00 91.69 275 VAL A CA 1
ATOM 2210 C C . VAL A 1 275 ? 23.280 1.223 -15.763 1.00 91.69 275 VAL A C 1
ATOM 2212 O O . VAL A 1 275 ? 22.559 2.221 -15.765 1.00 91.69 275 VAL A O 1
ATOM 2215 N N . VAL A 1 276 ? 22.874 0.052 -15.268 1.00 91.94 276 VAL A N 1
ATOM 2216 C CA . VAL A 1 276 ? 21.532 -0.156 -14.707 1.00 91.94 276 VAL A CA 1
ATOM 2217 C C . VAL A 1 276 ? 21.308 0.724 -13.473 1.00 91.94 276 VAL A C 1
ATOM 2219 O O . VAL A 1 276 ? 20.255 1.351 -13.346 1.00 91.94 276 VAL A O 1
ATOM 2222 N N . ALA A 1 277 ? 22.302 0.861 -12.588 1.00 92.12 277 ALA A N 1
ATOM 2223 C CA . ALA A 1 277 ? 22.211 1.747 -11.427 1.00 92.12 277 ALA A CA 1
ATOM 2224 C C . ALA A 1 277 ? 21.969 3.213 -11.828 1.00 92.12 277 ALA A C 1
ATOM 2226 O O . ALA A 1 277 ? 21.130 3.879 -11.215 1.00 92.12 277 ALA A O 1
ATOM 2227 N N . ILE A 1 278 ? 22.646 3.702 -12.873 1.00 94.38 278 ILE A N 1
ATOM 2228 C CA . ILE A 1 278 ? 22.436 5.047 -13.434 1.00 94.38 278 ILE A CA 1
ATOM 2229 C C . ILE A 1 278 ? 21.048 5.149 -14.080 1.00 94.38 278 ILE A C 1
ATOM 2231 O O . ILE A 1 278 ? 20.322 6.115 -13.830 1.00 94.38 278 ILE A O 1
ATOM 2235 N N . ALA A 1 279 ? 20.644 4.141 -14.857 1.00 94.25 279 ALA A N 1
ATOM 2236 C CA . ALA A 1 279 ? 19.338 4.081 -15.508 1.00 94.25 279 ALA A CA 1
ATOM 2237 C C . ALA A 1 279 ? 18.181 4.190 -14.499 1.00 94.25 279 ALA A C 1
ATOM 2239 O O . ALA A 1 279 ? 17.204 4.896 -14.749 1.00 94.25 279 ALA A O 1
ATOM 2240 N N . ILE A 1 280 ? 18.313 3.576 -13.320 1.00 93.94 280 ILE A N 1
ATOM 2241 C CA . ILE A 1 280 ? 17.328 3.673 -12.230 1.00 93.94 280 ILE A CA 1
ATOM 2242 C C . ILE A 1 280 ? 17.220 5.099 -11.681 1.00 93.94 280 ILE A C 1
ATOM 2244 O O . ILE A 1 280 ? 16.110 5.552 -11.385 1.00 93.94 280 ILE A O 1
ATOM 2248 N N . GLN A 1 281 ? 18.338 5.826 -11.563 1.00 95.62 281 GLN A N 1
ATOM 2249 C CA . GLN A 1 281 ? 18.297 7.228 -11.129 1.00 95.62 281 GLN A CA 1
ATOM 2250 C C . GLN A 1 281 ? 17.613 8.111 -12.179 1.00 95.62 281 GLN A C 1
ATOM 2252 O O . GLN A 1 281 ? 16.805 8.974 -11.830 1.00 95.62 281 GLN A O 1
ATOM 2257 N N . LEU A 1 282 ? 17.879 7.865 -13.466 1.00 94.75 282 LEU A N 1
ATOM 2258 C CA . LEU A 1 282 ? 17.215 8.566 -14.567 1.00 94.75 282 LEU A CA 1
ATOM 2259 C C . LEU A 1 282 ? 15.709 8.274 -14.598 1.00 94.75 282 LEU A C 1
ATOM 2261 O O . LEU A 1 282 ? 14.910 9.205 -14.714 1.00 94.75 282 LEU A O 1
ATOM 2265 N N . GLU A 1 283 ? 15.303 7.013 -14.417 1.00 94.38 283 GLU A N 1
ATOM 2266 C CA . GLU A 1 283 ? 13.890 6.636 -14.302 1.00 94.38 283 GLU A CA 1
ATOM 2267 C C . GLU A 1 283 ? 13.214 7.405 -13.160 1.00 94.38 283 GLU A C 1
ATOM 2269 O O . GLU A 1 283 ? 12.142 7.981 -13.352 1.00 94.38 283 GLU A O 1
ATOM 2274 N N . ALA A 1 284 ? 13.838 7.435 -11.979 1.00 93.38 284 ALA A N 1
ATOM 2275 C CA . ALA A 1 284 ? 13.315 8.131 -10.807 1.00 93.38 284 ALA A CA 1
ATOM 2276 C C . ALA A 1 284 ? 13.175 9.642 -11.038 1.00 93.38 284 ALA A C 1
ATOM 2278 O O . ALA A 1 284 ? 12.169 10.241 -10.647 1.00 93.38 284 ALA A O 1
ATOM 2279 N N . PHE A 1 285 ? 14.154 10.251 -11.708 1.00 93.88 285 PHE A N 1
ATOM 2280 C CA . PHE A 1 285 ? 14.119 11.662 -12.071 1.00 93.88 285 PHE A CA 1
ATOM 2281 C C . PHE A 1 285 ? 12.943 11.965 -13.006 1.00 93.88 285 PHE A C 1
ATOM 2283 O O . PHE A 1 285 ? 12.117 12.830 -12.700 1.00 93.88 285 PHE A O 1
ATOM 2290 N N . VAL A 1 286 ? 12.789 11.187 -14.084 1.00 92.81 286 VAL A N 1
ATOM 2291 C CA . VAL A 1 286 ? 11.667 11.316 -15.028 1.00 92.81 286 VAL A CA 1
ATOM 2292 C C . VAL A 1 286 ? 10.327 11.094 -14.325 1.00 92.81 286 VAL A C 1
ATOM 2294 O O . VAL A 1 286 ? 9.384 11.862 -14.527 1.00 92.81 286 VAL A O 1
ATOM 2297 N N . LEU A 1 287 ? 10.253 10.096 -13.441 1.00 91.44 287 LEU A N 1
ATOM 2298 C CA . LEU A 1 287 ? 9.065 9.798 -12.650 1.00 91.44 287 LEU A CA 1
ATOM 2299 C C . LEU A 1 287 ? 8.666 10.971 -11.739 1.00 91.44 287 LEU A C 1
ATOM 2301 O O . LEU A 1 287 ? 7.476 11.251 -11.620 1.00 91.44 287 LEU A O 1
ATOM 2305 N N . SER A 1 288 ? 9.626 11.669 -11.126 1.00 90.56 288 SER A N 1
ATOM 2306 C CA . SER A 1 288 ? 9.353 12.821 -10.252 1.00 90.56 288 SER A CA 1
ATOM 2307 C C . SER A 1 288 ? 8.794 14.028 -11.011 1.00 90.56 288 SER A C 1
ATOM 2309 O O . SER A 1 288 ? 7.892 14.710 -10.527 1.00 90.56 288 SER A O 1
ATOM 2311 N N . ILE A 1 289 ? 9.269 14.253 -12.240 1.00 87.62 289 ILE A N 1
ATOM 2312 C CA . ILE A 1 289 ? 8.844 15.387 -13.064 1.00 87.62 289 ILE A CA 1
ATOM 2313 C C . ILE A 1 289 ? 7.494 15.081 -13.707 1.00 87.62 289 ILE A C 1
ATOM 2315 O O . ILE A 1 289 ? 6.562 15.876 -13.610 1.00 87.62 289 ILE A O 1
ATOM 2319 N N . LEU A 1 290 ? 7.362 13.926 -14.363 1.00 84.62 290 LEU A N 1
ATOM 2320 C CA . LEU A 1 290 ? 6.206 13.599 -15.202 1.00 84.62 290 LEU A CA 1
ATOM 2321 C C . LEU A 1 290 ? 5.116 12.807 -14.464 1.00 84.62 290 LEU A C 1
ATOM 2323 O O . LEU A 1 290 ? 3.988 12.714 -14.951 1.00 84.62 290 LEU A O 1
ATOM 2327 N N . GLY A 1 291 ? 5.422 12.215 -13.306 1.00 78.44 291 GLY A N 1
ATOM 2328 C CA . GLY A 1 291 ? 4.536 11.278 -12.600 1.00 78.44 291 GLY A CA 1
ATOM 2329 C C . GLY A 1 291 ? 4.383 9.924 -13.307 1.00 78.44 291 GLY A C 1
ATOM 2330 O O . GLY A 1 291 ? 3.653 9.050 -12.845 1.00 78.44 291 GLY A O 1
ATOM 2331 N N . THR A 1 292 ? 5.044 9.740 -14.448 1.00 88.25 292 THR A N 1
ATOM 2332 C CA . THR A 1 292 ? 5.046 8.521 -15.258 1.00 88.25 292 THR A CA 1
ATOM 2333 C C . THR A 1 292 ? 6.395 8.395 -15.971 1.00 88.25 292 THR A C 1
ATOM 2335 O O . THR A 1 292 ? 7.208 9.315 -15.943 1.00 88.25 292 THR A O 1
ATOM 2338 N N . THR A 1 293 ? 6.633 7.255 -16.598 1.00 91.94 293 THR A N 1
ATOM 2339 C CA . THR A 1 293 ? 7.831 6.926 -17.386 1.00 91.94 293 THR A CA 1
ATOM 2340 C C . THR A 1 293 ? 7.376 6.365 -18.735 1.00 91.94 293 THR A C 1
ATOM 2342 O O . THR A 1 293 ? 6.204 6.005 -18.853 1.00 91.94 293 THR A O 1
ATOM 2345 N N . PRO A 1 294 ? 8.227 6.288 -19.770 1.00 89.94 294 PRO A N 1
ATOM 2346 C CA . PRO A 1 294 ? 7.797 5.864 -21.106 1.00 89.94 294 PRO A CA 1
ATOM 2347 C C . PRO A 1 294 ? 7.068 4.510 -21.133 1.00 89.94 294 PRO A C 1
ATOM 2349 O O . PRO A 1 294 ? 5.982 4.410 -21.708 1.00 89.94 294 PRO A O 1
ATOM 2352 N N . GLY A 1 295 ? 7.584 3.493 -20.436 1.00 88.94 295 GLY A N 1
ATOM 2353 C CA . GLY A 1 295 ? 6.939 2.184 -20.319 1.00 88.94 295 GLY A CA 1
ATOM 2354 C C . GLY A 1 295 ? 5.632 2.244 -19.534 1.00 88.94 295 GLY A C 1
ATOM 2355 O O . GLY A 1 295 ? 4.620 1.672 -19.946 1.00 88.94 295 GLY A O 1
ATOM 2356 N N . LYS A 1 296 ? 5.608 3.006 -18.435 1.00 89.00 296 LYS A N 1
ATOM 2357 C CA . LYS A 1 296 ? 4.384 3.221 -17.650 1.00 89.00 296 LYS A CA 1
ATOM 2358 C C . LYS A 1 296 ? 3.328 3.990 -18.443 1.00 89.00 296 LYS A C 1
ATOM 2360 O O . LYS A 1 296 ? 2.154 3.663 -18.326 1.00 89.00 296 LYS A O 1
ATOM 2365 N N . TRP A 1 297 ? 3.713 4.947 -19.281 1.00 90.06 297 TRP A N 1
ATOM 2366 C CA . TRP A 1 297 ? 2.816 5.714 -20.144 1.00 90.06 297 TRP A CA 1
ATOM 2367 C C . TRP A 1 297 ? 2.208 4.845 -21.248 1.00 90.06 297 TRP A C 1
ATOM 2369 O O . TRP A 1 297 ? 0.989 4.875 -21.443 1.00 90.06 297 TRP A O 1
ATOM 2379 N N . LEU A 1 298 ? 3.026 4.016 -21.909 1.00 88.38 298 LEU A N 1
ATOM 2380 C CA . LEU A 1 298 ? 2.565 3.037 -22.897 1.00 88.38 298 LEU A CA 1
ATOM 2381 C C . LEU A 1 298 ? 1.553 2.067 -22.277 1.00 88.38 298 LEU A C 1
ATOM 2383 O O . LEU A 1 298 ? 0.469 1.855 -22.813 1.00 88.38 298 LEU A O 1
ATOM 2387 N N . LEU A 1 299 ? 1.846 1.560 -21.083 1.00 87.94 299 LEU A N 1
ATOM 2388 C CA . LEU A 1 299 ? 0.954 0.647 -20.369 1.00 87.94 299 LEU A CA 1
ATOM 2389 C C . LEU A 1 299 ? -0.107 1.352 -19.506 1.00 87.94 299 LEU A C 1
ATOM 2391 O O . LEU A 1 299 ? -0.818 0.708 -18.737 1.00 87.94 299 LEU A O 1
ATOM 2395 N N . ASN A 1 300 ? -0.249 2.671 -19.660 1.00 85.94 300 ASN A N 1
ATOM 2396 C CA . ASN A 1 300 ? -1.245 3.520 -19.008 1.00 85.94 300 ASN A CA 1
ATOM 2397 C C . ASN A 1 300 ? -1.318 3.351 -17.475 1.00 85.94 300 ASN A C 1
ATOM 2399 O O . ASN A 1 300 ? -2.393 3.251 -16.877 1.00 85.94 300 ASN A O 1
ATOM 2403 N N . THR A 1 301 ? -0.145 3.325 -16.849 1.00 84.75 301 THR A N 1
ATOM 2404 C CA . THR A 1 301 ? 0.067 3.244 -15.404 1.00 84.75 301 THR A CA 1
ATOM 2405 C C . THR A 1 301 ? 0.700 4.529 -14.872 1.00 84.75 301 THR A C 1
ATOM 2407 O O . THR A 1 301 ? 1.473 5.212 -15.556 1.00 84.75 301 THR A O 1
ATOM 2410 N N . ARG A 1 302 ? 0.355 4.894 -13.638 1.00 82.12 302 ARG A N 1
ATOM 2411 C CA . ARG A 1 302 ? 0.870 6.094 -12.971 1.00 82.12 302 ARG A CA 1
ATOM 2412 C C . ARG A 1 302 ? 1.160 5.802 -11.508 1.00 82.12 302 ARG A C 1
ATOM 2414 O O . ARG A 1 302 ? 0.434 5.037 -10.887 1.00 82.12 302 ARG A O 1
ATOM 2421 N N . VAL A 1 303 ? 2.199 6.431 -10.968 1.00 84.88 303 VAL A N 1
ATOM 2422 C CA . VAL A 1 303 ? 2.507 6.390 -9.535 1.00 84.88 303 VAL A CA 1
ATOM 2423 C C . VAL A 1 303 ? 2.048 7.703 -8.918 1.00 84.88 303 VAL A C 1
ATOM 2425 O O . VAL A 1 303 ? 2.406 8.769 -9.420 1.00 84.88 303 VAL A O 1
ATOM 2428 N N . VAL A 1 304 ? 1.254 7.623 -7.857 1.00 79.75 304 VAL A N 1
ATOM 2429 C CA . VAL A 1 304 ? 0.747 8.788 -7.124 1.00 79.75 304 VAL A CA 1
ATOM 2430 C C . VAL A 1 304 ? 0.902 8.581 -5.620 1.00 79.75 304 VAL A C 1
ATOM 2432 O O . VAL A 1 304 ? 0.962 7.439 -5.163 1.00 79.75 304 VAL A O 1
ATOM 2435 N N . ASP A 1 305 ? 0.995 9.668 -4.859 1.00 72.50 305 ASP A N 1
ATOM 2436 C CA . ASP A 1 305 ? 0.901 9.621 -3.398 1.00 72.50 305 ASP A CA 1
ATOM 2437 C C . ASP A 1 305 ? -0.556 9.437 -2.934 1.00 72.50 305 ASP A C 1
ATOM 2439 O O . ASP A 1 305 ? -1.498 9.460 -3.732 1.00 72.50 305 ASP A O 1
ATOM 2443 N N . ILE A 1 306 ? -0.744 9.295 -1.622 1.00 64.12 306 ILE A N 1
ATOM 2444 C CA . ILE A 1 306 ? -2.064 9.215 -0.975 1.00 64.12 306 ILE A CA 1
ATOM 2445 C C . ILE A 1 306 ? -3.009 10.394 -1.284 1.00 64.12 306 ILE A C 1
ATOM 2447 O O . ILE A 1 306 ? -4.222 10.238 -1.197 1.00 64.12 306 ILE A O 1
ATOM 2451 N N . LYS A 1 307 ? -2.478 11.564 -1.651 1.00 59.44 307 LYS A N 1
ATOM 2452 C CA . LYS A 1 307 ? -3.219 12.773 -2.039 1.00 59.44 307 LYS A CA 1
ATOM 2453 C C . LYS A 1 307 ? -3.414 12.875 -3.562 1.00 59.44 307 LYS A C 1
ATOM 2455 O O . LYS A 1 307 ? -3.936 13.879 -4.038 1.00 59.44 307 LYS A O 1
ATOM 2460 N N . GLY A 1 308 ? -2.994 11.869 -4.337 1.00 66.19 308 GLY A N 1
ATOM 2461 C CA . GLY A 1 308 ? -3.073 11.853 -5.800 1.00 66.19 308 GLY A CA 1
ATOM 2462 C C . GLY A 1 308 ? -1.974 12.658 -6.506 1.00 66.19 308 GLY A C 1
ATOM 2463 O O . GLY A 1 308 ? -2.010 12.805 -7.732 1.00 66.19 308 GLY A O 1
ATOM 2464 N N . ASN A 1 309 ? -0.990 13.167 -5.764 1.00 75.25 309 ASN A N 1
ATOM 2465 C CA . ASN A 1 309 ? 0.098 13.977 -6.302 1.00 75.25 309 ASN A CA 1
ATOM 2466 C C . ASN A 1 309 ? 1.229 13.112 -6.863 1.00 75.25 309 ASN A C 1
ATOM 2468 O O . ASN A 1 309 ? 1.356 11.926 -6.560 1.00 75.25 309 ASN A O 1
ATOM 2472 N N . ARG A 1 310 ? 2.083 13.716 -7.695 1.00 84.00 310 ARG A N 1
ATOM 2473 C CA . ARG A 1 310 ? 3.305 13.061 -8.189 1.00 84.00 310 ARG A CA 1
ATOM 2474 C C . ARG A 1 310 ? 4.291 12.866 -7.027 1.00 84.00 310 ARG A C 1
ATOM 2476 O O . ARG A 1 310 ? 4.347 13.725 -6.146 1.00 84.00 310 ARG A O 1
ATOM 2483 N N . PRO A 1 311 ? 5.082 11.779 -7.019 1.00 87.38 311 PRO A N 1
ATOM 2484 C CA . PRO A 1 311 ? 6.085 11.575 -5.982 1.00 87.38 311 PRO A CA 1
ATOM 2485 C C . PRO A 1 311 ? 7.165 12.663 -6.046 1.00 87.38 311 PRO A C 1
ATOM 2487 O O . PRO A 1 311 ? 7.608 13.041 -7.131 1.00 87.38 311 PRO A O 1
ATOM 2490 N N . SER A 1 312 ? 7.627 13.127 -4.881 1.00 90.06 312 SER A N 1
ATOM 2491 C CA . SER A 1 312 ? 8.802 14.007 -4.798 1.00 90.06 312 SER A CA 1
ATOM 2492 C C . SER A 1 312 ? 10.049 13.302 -5.350 1.00 90.06 312 SER A C 1
ATOM 2494 O O . SER A 1 312 ? 10.097 12.070 -5.366 1.00 90.06 312 SER A O 1
ATOM 2496 N N . LEU A 1 313 ? 11.080 14.050 -5.761 1.00 91.00 313 LEU A N 1
ATOM 2497 C CA . LEU A 1 313 ? 12.326 13.461 -6.272 1.00 91.00 313 LEU A CA 1
ATOM 2498 C C . LEU A 1 313 ? 12.941 12.468 -5.276 1.00 91.00 313 LEU A C 1
ATOM 2500 O O . LEU A 1 313 ? 13.253 11.338 -5.645 1.00 91.00 313 LEU A O 1
ATOM 2504 N N . THR A 1 314 ? 13.033 12.844 -3.999 1.00 90.94 314 THR A N 1
ATOM 2505 C CA . THR A 1 314 ? 13.566 11.977 -2.939 1.00 90.94 314 THR A CA 1
ATOM 2506 C C . THR A 1 314 ? 12.745 10.697 -2.797 1.00 90.94 314 THR A C 1
ATOM 2508 O O . THR A 1 314 ? 13.302 9.602 -2.736 1.00 90.94 314 THR A O 1
ATOM 2511 N N . THR A 1 315 ? 11.415 10.814 -2.814 1.00 88.31 315 THR A N 1
ATOM 2512 C CA . THR A 1 315 ? 10.510 9.660 -2.743 1.00 88.31 315 THR A CA 1
ATOM 2513 C C . THR A 1 315 ? 10.642 8.770 -3.983 1.00 88.31 315 THR A C 1
ATOM 2515 O O . THR A 1 315 ? 10.672 7.548 -3.862 1.00 88.31 315 THR A O 1
ATOM 2518 N N . ALA A 1 316 ? 10.757 9.354 -5.178 1.00 92.25 316 ALA A N 1
ATOM 2519 C CA . ALA A 1 316 ? 10.904 8.624 -6.435 1.00 92.25 316 ALA A CA 1
ATOM 2520 C C . ALA A 1 316 ? 12.236 7.858 -6.510 1.00 92.25 316 ALA A C 1
ATOM 2522 O O . ALA A 1 316 ? 12.248 6.711 -6.966 1.00 92.25 316 ALA A O 1
ATOM 2523 N N . LEU A 1 317 ? 13.331 8.457 -6.026 1.00 92.62 317 LEU A N 1
ATOM 2524 C CA . LEU A 1 317 ? 14.652 7.823 -5.931 1.00 92.62 317 LEU A CA 1
ATOM 2525 C C . LEU A 1 317 ? 14.627 6.652 -4.950 1.00 92.62 317 LEU A C 1
ATOM 2527 O O . LEU A 1 317 ? 14.982 5.533 -5.318 1.00 92.62 317 LEU A O 1
ATOM 2531 N N . GLN A 1 318 ? 14.126 6.881 -3.729 1.00 91.38 318 GLN A N 1
ATOM 2532 C CA . GLN A 1 318 ? 13.971 5.825 -2.727 1.00 91.38 318 GLN A CA 1
ATOM 2533 C C . GLN A 1 318 ? 13.143 4.670 -3.288 1.00 91.38 318 GLN A C 1
ATOM 2535 O O . GLN A 1 318 ? 13.606 3.535 -3.302 1.00 91.38 318 GLN A O 1
ATOM 2540 N N . ARG A 1 319 ? 11.962 4.963 -3.840 1.00 92.88 319 ARG A N 1
ATOM 2541 C CA . ARG A 1 319 ? 11.076 3.964 -4.440 1.00 92.88 319 ARG A CA 1
ATOM 2542 C C . ARG A 1 319 ? 11.766 3.155 -5.539 1.00 92.88 319 ARG A C 1
ATOM 2544 O O . ARG A 1 319 ? 11.599 1.940 -5.598 1.00 92.88 319 ARG A O 1
ATOM 2551 N N . SER A 1 320 ? 12.498 3.812 -6.437 1.00 93.06 320 SER A N 1
ATOM 2552 C CA . SER A 1 320 ? 13.101 3.145 -7.598 1.00 93.06 320 SER A CA 1
ATOM 2553 C C . SER A 1 320 ? 14.272 2.248 -7.200 1.00 93.06 320 SER A C 1
ATOM 2555 O O . SER A 1 320 ? 14.362 1.132 -7.713 1.00 93.06 320 SER A O 1
ATOM 2557 N N . ASN A 1 321 ? 15.088 2.677 -6.230 1.00 91.50 321 ASN A N 1
ATOM 2558 C CA . ASN A 1 321 ? 16.162 1.867 -5.648 1.00 91.50 321 ASN A CA 1
ATOM 2559 C C . ASN A 1 321 ? 15.604 0.655 -4.890 1.00 91.50 321 ASN A C 1
ATOM 2561 O O . ASN A 1 321 ? 16.072 -0.466 -5.064 1.00 91.50 321 ASN A O 1
ATOM 2565 N N . GLU A 1 322 ? 14.553 0.855 -4.096 1.00 88.19 322 GLU A N 1
ATOM 2566 C CA . GLU A 1 322 ? 13.880 -0.233 -3.388 1.00 88.19 322 GLU A CA 1
ATOM 2567 C C . GLU A 1 322 ? 13.298 -1.273 -4.338 1.00 88.19 322 GLU A C 1
ATOM 2569 O O . GLU A 1 322 ? 13.463 -2.469 -4.120 1.00 88.19 322 GLU A O 1
ATOM 2574 N N . ALA A 1 323 ? 12.610 -0.817 -5.387 1.00 89.69 323 ALA A N 1
ATOM 2575 C CA . ALA A 1 323 ? 12.012 -1.690 -6.385 1.00 89.69 323 ALA A CA 1
ATOM 2576 C C . ALA A 1 323 ? 13.080 -2.498 -7.131 1.00 89.69 323 ALA A C 1
ATOM 2578 O O . ALA A 1 323 ? 12.832 -3.641 -7.501 1.00 89.69 323 ALA A O 1
ATOM 2579 N N . TYR A 1 324 ? 14.268 -1.926 -7.333 1.00 90.94 324 TYR A N 1
ATOM 2580 C CA . TYR A 1 324 ? 15.394 -2.636 -7.928 1.00 90.94 324 TYR A CA 1
ATOM 2581 C C . TYR A 1 324 ? 15.978 -3.699 -6.989 1.00 90.94 324 TYR A C 1
ATOM 2583 O O . TYR A 1 324 ? 16.142 -4.852 -7.377 1.00 90.94 324 TYR A O 1
ATOM 2591 N N . ILE A 1 325 ? 16.220 -3.350 -5.726 1.00 85.75 325 ILE A N 1
ATOM 2592 C CA . ILE A 1 325 ? 16.813 -4.277 -4.754 1.00 85.75 325 ILE A CA 1
ATOM 2593 C C . ILE A 1 325 ? 15.812 -5.377 -4.370 1.00 85.75 325 ILE A C 1
ATOM 2595 O O . ILE A 1 325 ? 16.102 -6.562 -4.495 1.00 85.75 325 ILE A O 1
ATOM 2599 N N . LYS A 1 326 ? 14.616 -4.989 -3.917 1.00 81.12 326 LYS A N 1
ATOM 2600 C CA . LYS A 1 326 ? 13.602 -5.898 -3.356 1.00 81.12 326 LYS A CA 1
ATOM 2601 C C . LYS A 1 326 ? 12.707 -6.539 -4.411 1.00 81.12 326 LYS A C 1
ATOM 2603 O O . LYS A 1 326 ? 12.107 -7.567 -4.129 1.00 81.12 326 LYS A O 1
ATOM 2608 N N . GLY A 1 327 ? 12.556 -5.909 -5.575 1.00 83.31 327 GLY A N 1
ATOM 2609 C CA . GLY A 1 327 ? 11.685 -6.397 -6.647 1.00 83.31 327 GLY A CA 1
ATOM 2610 C C . GLY A 1 327 ? 12.423 -7.082 -7.794 1.00 83.31 327 GLY A C 1
ATOM 2611 O O . GLY A 1 327 ? 11.817 -7.906 -8.472 1.00 83.31 327 GLY A O 1
ATOM 2612 N N . LEU A 1 328 ? 13.697 -6.741 -8.023 1.00 85.38 328 LEU A N 1
ATOM 2613 C CA . LEU A 1 328 ? 14.506 -7.284 -9.122 1.00 85.38 328 LEU A CA 1
ATOM 2614 C C . LEU A 1 328 ? 15.780 -7.997 -8.653 1.00 85.38 328 LEU A C 1
ATOM 2616 O O . LEU A 1 328 ? 16.493 -8.552 -9.486 1.00 85.38 328 LEU A O 1
ATOM 2620 N N . GLY A 1 329 ? 16.091 -7.993 -7.353 1.00 85.88 329 GLY A N 1
ATOM 2621 C CA . GLY A 1 329 ? 17.216 -8.753 -6.807 1.00 85.88 329 GLY A CA 1
ATOM 2622 C C . GLY A 1 329 ? 18.571 -8.368 -7.402 1.00 85.88 329 GLY A C 1
ATOM 2623 O O . GLY A 1 329 ? 19.421 -9.240 -7.560 1.00 85.88 329 GLY A O 1
ATOM 2624 N N . LEU A 1 330 ? 18.746 -7.093 -7.782 1.00 85.81 330 LEU A N 1
ATOM 2625 C CA . LEU A 1 330 ? 19.929 -6.589 -8.499 1.00 85.81 330 LEU A CA 1
ATOM 2626 C C . LEU A 1 330 ? 20.206 -7.311 -9.833 1.00 85.81 330 LEU A C 1
ATOM 2628 O O . LEU A 1 330 ? 21.349 -7.407 -10.258 1.00 85.81 330 LEU A O 1
ATOM 2632 N N . GLU A 1 331 ? 19.169 -7.870 -10.460 1.00 84.75 331 GLU A N 1
ATOM 2633 C CA . GLU A 1 331 ? 19.253 -8.638 -11.712 1.00 84.75 331 GLU A CA 1
ATOM 2634 C C . GLU A 1 331 ? 20.064 -9.940 -11.629 1.00 84.75 331 GLU A C 1
ATOM 2636 O O . GLU A 1 331 ? 20.236 -10.627 -12.635 1.00 84.75 331 GLU A O 1
ATOM 2641 N N . VAL A 1 332 ? 20.466 -10.369 -10.428 1.00 86.56 332 VAL A N 1
ATOM 2642 C CA . VAL A 1 332 ? 21.085 -11.686 -10.219 1.00 86.56 332 VAL A CA 1
ATOM 2643 C C . VAL A 1 332 ? 20.057 -12.769 -10.565 1.00 86.56 332 VAL A C 1
ATOM 2645 O O . VAL A 1 332 ? 19.028 -12.821 -9.896 1.00 86.56 332 VAL A O 1
ATOM 2648 N N . PRO A 1 333 ? 20.292 -13.673 -11.536 1.00 80.62 333 PRO A N 1
ATOM 2649 C CA . PRO A 1 333 ? 19.237 -14.507 -12.126 1.00 80.62 333 PRO A CA 1
ATOM 2650 C C . PRO A 1 333 ? 18.328 -15.244 -11.125 1.00 80.62 333 PRO A C 1
ATOM 2652 O O . PRO A 1 333 ? 17.104 -15.122 -11.195 1.00 80.62 333 PRO A O 1
ATOM 2655 N N . LEU A 1 334 ? 18.907 -15.957 -10.151 1.00 84.38 334 LEU A N 1
ATOM 2656 C CA . LEU A 1 334 ? 18.138 -16.701 -9.143 1.00 84.38 334 LEU A CA 1
ATOM 2657 C C . LEU A 1 334 ? 17.450 -15.778 -8.124 1.00 84.38 334 LEU A C 1
ATOM 2659 O O . LEU A 1 334 ? 16.291 -15.994 -7.774 1.00 84.38 334 LEU A O 1
ATOM 2663 N N . VAL A 1 335 ? 18.133 -14.721 -7.676 1.00 82.31 335 VAL A N 1
ATOM 2664 C CA . VAL A 1 335 ? 17.581 -13.759 -6.704 1.00 82.31 335 VAL A CA 1
ATOM 2665 C C . VAL A 1 335 ? 16.460 -12.940 -7.341 1.00 82.31 335 VAL A C 1
ATOM 2667 O O . VAL A 1 335 ? 15.429 -12.708 -6.717 1.00 82.31 335 VAL A O 1
ATOM 2670 N N . ASN A 1 336 ? 16.624 -12.544 -8.601 1.00 84.88 336 ASN A N 1
ATOM 2671 C CA . ASN A 1 336 ? 15.643 -11.828 -9.406 1.00 84.88 336 ASN A CA 1
ATOM 2672 C C . ASN A 1 336 ? 14.355 -12.648 -9.550 1.00 84.88 336 ASN A C 1
ATOM 2674 O O . ASN A 1 336 ? 13.266 -12.123 -9.344 1.00 84.88 336 ASN A O 1
ATOM 2678 N N . LEU A 1 337 ? 14.457 -13.956 -9.804 1.00 80.31 337 LEU A N 1
ATOM 2679 C CA . LEU A 1 337 ? 13.282 -14.826 -9.866 1.00 80.31 337 LEU A CA 1
ATOM 2680 C C . LEU A 1 337 ? 12.549 -14.900 -8.514 1.00 80.31 337 LEU A C 1
ATOM 2682 O O . LEU A 1 337 ? 11.338 -14.691 -8.463 1.00 80.31 337 LEU A O 1
ATOM 2686 N N . ILE A 1 338 ? 13.279 -15.136 -7.419 1.00 78.50 338 ILE A N 1
ATOM 2687 C CA . ILE A 1 338 ? 12.702 -15.233 -6.067 1.00 78.50 338 ILE A CA 1
ATOM 2688 C C . ILE A 1 338 ? 12.049 -13.909 -5.652 1.00 78.50 338 ILE A C 1
ATOM 2690 O O . ILE A 1 338 ? 10.907 -13.893 -5.200 1.00 78.50 338 ILE A O 1
ATOM 2694 N N . THR A 1 339 ? 12.746 -12.787 -5.833 1.00 75.88 339 THR A N 1
ATOM 2695 C CA . THR A 1 339 ? 12.242 -11.451 -5.475 1.00 75.88 339 THR A CA 1
ATOM 2696 C C . THR A 1 339 ? 11.042 -11.039 -6.321 1.00 75.88 339 THR A C 1
ATOM 2698 O O . THR A 1 339 ? 10.107 -10.446 -5.786 1.00 75.88 339 THR A O 1
ATOM 2701 N N . ARG A 1 340 ? 10.994 -11.416 -7.605 1.00 81.75 340 ARG A N 1
ATOM 2702 C CA . ARG A 1 340 ? 9.811 -11.221 -8.457 1.00 81.75 340 ARG A CA 1
ATOM 2703 C C . ARG A 1 340 ? 8.628 -12.069 -8.011 1.00 81.75 340 ARG A C 1
ATOM 2705 O O . ARG A 1 340 ? 7.522 -11.542 -7.973 1.00 81.75 340 ARG A O 1
ATOM 2712 N N . MET A 1 341 ? 8.839 -13.339 -7.654 1.00 78.44 341 MET A N 1
ATOM 2713 C CA . MET A 1 341 ? 7.774 -14.187 -7.101 1.00 78.44 341 MET A CA 1
ATOM 2714 C C . MET A 1 341 ? 7.253 -13.622 -5.777 1.00 78.44 341 MET A C 1
ATOM 2716 O O . MET A 1 341 ? 6.047 -13.492 -5.595 1.00 78.44 341 MET A O 1
ATOM 2720 N N . TYR A 1 342 ? 8.153 -13.193 -4.891 1.00 77.56 342 TYR A N 1
ATOM 2721 C CA . TYR A 1 342 ? 7.785 -12.526 -3.646 1.00 77.56 342 TYR A CA 1
ATOM 2722 C C . TYR A 1 342 ? 6.997 -11.237 -3.906 1.00 77.56 342 TYR A C 1
ATOM 2724 O O . TYR A 1 342 ? 5.938 -11.038 -3.324 1.00 77.56 342 TYR A O 1
ATOM 2732 N N . ALA A 1 343 ? 7.464 -10.377 -4.813 1.00 73.75 343 ALA A N 1
ATOM 2733 C CA . ALA A 1 343 ? 6.779 -9.137 -5.157 1.00 73.75 343 ALA A CA 1
ATOM 2734 C C . ALA A 1 343 ? 5.435 -9.379 -5.859 1.00 73.75 343 ALA A C 1
ATOM 2736 O O . ALA A 1 343 ? 4.523 -8.579 -5.676 1.00 73.75 343 ALA A O 1
ATOM 2737 N N . TYR A 1 344 ? 5.304 -10.455 -6.640 1.00 77.19 344 TYR A N 1
ATOM 2738 C CA . TYR A 1 344 ? 4.042 -10.887 -7.236 1.00 77.19 344 TYR A CA 1
ATOM 2739 C C . TYR A 1 344 ? 3.057 -11.293 -6.145 1.00 77.19 344 TYR A C 1
ATOM 2741 O O . TYR A 1 344 ? 2.006 -10.672 -6.054 1.00 77.19 344 TYR A O 1
ATOM 2749 N N . ASN A 1 345 ? 3.441 -12.231 -5.273 1.00 63.19 345 ASN A N 1
ATOM 2750 C CA . ASN A 1 345 ? 2.609 -12.698 -4.162 1.00 63.19 345 ASN A CA 1
ATOM 2751 C C . ASN A 1 345 ? 2.233 -11.546 -3.224 1.00 63.19 345 ASN A C 1
ATOM 2753 O O . ASN A 1 345 ? 1.090 -11.412 -2.808 1.00 63.19 345 ASN A O 1
ATOM 2757 N N . PHE A 1 346 ? 3.183 -10.659 -2.924 1.00 64.69 346 PHE A N 1
ATOM 2758 C CA . PHE A 1 346 ? 2.920 -9.485 -2.103 1.00 64.69 346 PHE A CA 1
ATOM 2759 C C . PHE A 1 346 ? 1.962 -8.517 -2.817 1.00 64.69 346 PHE A C 1
ATOM 2761 O O . PHE A 1 346 ? 1.033 -7.991 -2.224 1.00 64.69 346 PHE A O 1
ATOM 2768 N N . LEU A 1 347 ? 2.120 -8.294 -4.119 1.00 67.50 347 LEU A N 1
ATOM 2769 C CA . LEU A 1 347 ? 1.219 -7.412 -4.853 1.00 67.50 347 LEU A CA 1
ATOM 2770 C C . LEU A 1 347 ? -0.189 -8.005 -5.009 1.00 67.50 347 LEU A C 1
ATOM 2772 O O . LEU A 1 347 ? -1.153 -7.252 -4.920 1.00 67.50 347 LEU A O 1
ATOM 2776 N N . THR A 1 348 ? -0.323 -9.315 -5.221 1.00 61.56 348 THR A N 1
ATOM 2777 C CA . THR A 1 348 ? -1.627 -9.989 -5.319 1.00 61.56 348 THR A CA 1
ATOM 2778 C C . THR A 1 348 ? -2.332 -10.062 -3.972 1.00 61.56 348 THR A C 1
ATOM 2780 O O . THR A 1 348 ? -3.532 -9.826 -3.920 1.00 61.56 348 THR A O 1
ATOM 2783 N N . ASN A 1 349 ? -1.594 -10.304 -2.886 1.00 47.44 349 ASN A N 1
ATOM 2784 C CA . ASN A 1 349 ? -2.181 -10.465 -1.554 1.00 47.44 349 ASN A CA 1
ATOM 2785 C C . ASN A 1 349 ? -2.406 -9.117 -0.838 1.00 47.44 349 ASN A C 1
ATOM 2787 O O . ASN A 1 349 ? -3.277 -9.024 0.020 1.00 47.44 349 ASN A O 1
ATOM 2791 N N . TYR A 1 350 ? -1.632 -8.073 -1.174 1.00 50.19 350 TYR A N 1
ATOM 2792 C CA . TYR A 1 350 ? -1.631 -6.784 -0.462 1.00 50.19 350 TYR A CA 1
ATOM 2793 C C . TYR A 1 350 ? -2.033 -5.589 -1.349 1.00 50.19 350 TYR A C 1
ATOM 2795 O O . TYR A 1 350 ? -2.055 -4.451 -0.879 1.00 50.19 350 TYR A O 1
ATOM 2803 N N . SER A 1 351 ? -2.320 -5.798 -2.645 1.00 59.00 351 SER A N 1
ATOM 2804 C CA . SER A 1 351 ? -2.650 -4.756 -3.649 1.00 59.00 351 SER A CA 1
ATOM 2805 C C . SER A 1 351 ? -1.632 -3.608 -3.787 1.00 59.00 351 SER A C 1
ATOM 2807 O O . SER A 1 351 ? -1.840 -2.641 -4.521 1.00 59.00 351 SER A O 1
ATOM 2809 N N . SER A 1 352 ? -0.492 -3.718 -3.115 1.00 68.12 352 SER A N 1
ATOM 2810 C CA . SER A 1 352 ? 0.620 -2.779 -3.118 1.00 68.12 352 SER A CA 1
ATOM 2811 C C . SER A 1 352 ? 1.918 -3.568 -3.030 1.00 68.12 352 SER A C 1
ATOM 2813 O O . SER A 1 3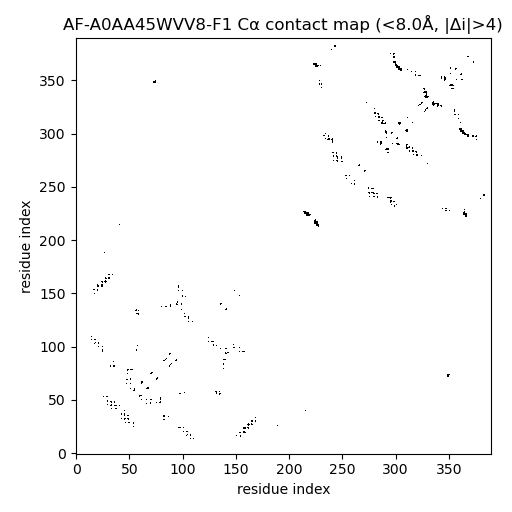52 ? 1.916 -4.760 -2.769 1.00 68.12 352 SER A O 1
ATOM 2815 N N . THR A 1 353 ? 3.048 -2.916 -3.269 1.00 74.88 353 THR A N 1
ATOM 2816 C CA . THR A 1 353 ? 4.371 -3.535 -3.075 1.00 74.88 353 THR A CA 1
ATOM 2817 C C . THR A 1 353 ? 5.031 -2.974 -1.823 1.00 74.88 353 THR A C 1
ATOM 2819 O O . THR A 1 353 ? 4.754 -1.817 -1.498 1.00 74.88 353 THR A O 1
ATOM 2822 N N . PRO A 1 354 ? 5.977 -3.687 -1.183 1.00 68.25 354 PRO A N 1
ATOM 2823 C CA . PRO A 1 354 ? 6.554 -3.261 0.097 1.00 68.25 354 PRO A CA 1
ATOM 2824 C C . PRO A 1 354 ? 7.145 -1.843 0.065 1.00 68.25 354 PRO A C 1
ATOM 2826 O O . PRO A 1 354 ? 7.042 -1.081 1.023 1.00 68.25 354 PRO A O 1
ATOM 2829 N N . TRP A 1 355 ? 7.746 -1.465 -1.065 1.00 80.06 355 TRP A N 1
ATOM 2830 C CA . TRP A 1 355 ? 8.348 -0.146 -1.259 1.00 80.06 355 TRP A CA 1
ATOM 2831 C C . TRP A 1 355 ? 7.343 0.965 -1.564 1.00 80.06 355 TRP A C 1
ATOM 2833 O O . TRP A 1 355 ? 7.600 2.120 -1.242 1.00 80.06 355 TRP A O 1
ATOM 2843 N N . ASP A 1 356 ? 6.199 0.635 -2.163 1.00 80.94 356 ASP A N 1
ATOM 2844 C CA . ASP A 1 356 ? 5.116 1.602 -2.352 1.00 80.94 356 ASP A CA 1
ATOM 2845 C C . ASP A 1 356 ? 4.369 1.819 -1.029 1.00 80.94 356 ASP A C 1
ATOM 2847 O O . ASP A 1 356 ? 4.114 2.961 -0.659 1.00 80.94 356 ASP A O 1
ATOM 2851 N N . GLN A 1 357 ? 4.106 0.744 -0.275 1.00 67.62 357 GLN A N 1
ATOM 2852 C CA . GLN A 1 357 ? 3.457 0.800 1.037 1.00 67.62 357 GLN A CA 1
ATOM 2853 C C . GLN A 1 357 ? 4.252 1.661 2.022 1.00 67.62 357 GLN A C 1
ATOM 2855 O O . GLN A 1 357 ? 3.700 2.580 2.620 1.00 67.62 357 GLN A O 1
ATOM 2860 N N . ARG A 1 358 ? 5.567 1.429 2.139 1.00 76.56 358 ARG A N 1
ATOM 2861 C CA . ARG A 1 358 ? 6.422 2.199 3.054 1.00 76.56 358 ARG A CA 1
ATOM 2862 C C . ARG A 1 358 ? 6.485 3.691 2.713 1.00 76.56 358 ARG A C 1
ATOM 2864 O O . ARG A 1 358 ? 6.699 4.513 3.595 1.00 76.56 358 ARG A O 1
ATOM 2871 N N . LEU A 1 359 ? 6.346 4.041 1.436 1.00 69.00 359 LEU A N 1
ATOM 2872 C CA . LEU A 1 359 ? 6.448 5.421 0.955 1.00 69.00 359 LEU A CA 1
ATOM 2873 C C . LEU A 1 359 ? 5.082 6.101 0.773 1.00 69.00 359 LEU A C 1
ATOM 2875 O O . LEU A 1 359 ? 5.039 7.236 0.303 1.00 69.00 359 LEU A O 1
ATOM 2879 N N . GLY A 1 360 ? 3.978 5.431 1.126 1.00 70.69 360 GLY A N 1
ATOM 2880 C CA . GLY A 1 360 ? 2.627 5.972 0.957 1.00 70.69 360 GLY A CA 1
ATOM 2881 C C . GLY A 1 360 ? 2.259 6.222 -0.509 1.00 70.69 360 GLY A C 1
ATOM 2882 O O . GLY A 1 360 ? 1.618 7.223 -0.829 1.00 70.69 360 GLY A O 1
ATOM 2883 N N . LEU A 1 361 ? 2.705 5.348 -1.413 1.00 74.31 361 LEU A N 1
ATOM 2884 C CA . LEU A 1 361 ? 2.464 5.454 -2.849 1.00 74.31 361 LEU A CA 1
ATOM 2885 C C . LEU A 1 361 ? 1.472 4.398 -3.327 1.00 74.31 361 LEU A C 1
ATOM 2887 O O . LEU A 1 361 ? 1.379 3.301 -2.784 1.00 74.31 361 LEU A O 1
ATOM 2891 N N . THR A 1 362 ? 0.745 4.718 -4.390 1.00 75.88 362 THR A N 1
ATOM 2892 C CA . THR A 1 362 ? -0.183 3.803 -5.057 1.00 75.88 362 THR A CA 1
ATOM 2893 C C . THR A 1 362 ? 0.044 3.834 -6.563 1.00 75.88 362 THR A C 1
ATOM 2895 O O . THR A 1 362 ? 0.308 4.886 -7.155 1.00 75.88 362 THR A O 1
ATOM 2898 N N . VAL A 1 363 ? -0.047 2.662 -7.195 1.00 81.25 363 VAL A N 1
ATOM 2899 C CA . VAL A 1 363 ? 0.017 2.536 -8.653 1.00 81.25 363 VAL A CA 1
ATOM 2900 C C . VAL A 1 363 ? -1.394 2.467 -9.201 1.00 81.25 363 VAL A C 1
ATOM 2902 O O . VAL A 1 363 ? -2.147 1.546 -8.911 1.00 81.25 363 VAL A O 1
ATOM 2905 N N . VAL A 1 364 ? -1.738 3.453 -10.017 1.00 77.62 364 VAL A N 1
ATOM 2906 C CA . VAL A 1 364 ? -3.055 3.580 -10.624 1.00 77.62 364 VAL A CA 1
ATOM 2907 C C . VAL A 1 364 ? -2.994 3.089 -12.063 1.00 77.62 364 VAL A C 1
ATOM 2909 O O . VAL A 1 364 ? -2.118 3.500 -12.833 1.00 77.62 364 VAL A O 1
ATOM 2912 N N . HIS A 1 365 ? -3.950 2.239 -12.437 1.00 78.25 365 HIS A N 1
ATOM 2913 C CA . HIS A 1 365 ? -4.077 1.688 -13.780 1.00 78.25 365 HIS A CA 1
ATOM 2914 C C . HIS A 1 365 ? -5.273 2.303 -14.517 1.00 78.25 365 HIS A C 1
ATOM 2916 O O . HIS A 1 365 ? -6.354 2.514 -13.965 1.00 78.25 365 HIS A O 1
ATOM 2922 N N . LYS A 1 366 ? -5.092 2.572 -15.809 1.00 73.94 366 LYS A N 1
ATOM 2923 C CA . LYS A 1 366 ? -6.168 2.961 -16.727 1.00 73.94 366 LYS A CA 1
ATOM 2924 C C . LYS A 1 366 ? -6.251 1.953 -17.872 1.00 73.94 366 LYS A C 1
ATOM 2926 O O . LYS A 1 366 ? -5.291 1.233 -18.145 1.00 73.94 366 LYS A O 1
ATOM 2931 N N . LYS A 1 367 ? -7.393 1.907 -18.569 1.00 75.38 367 LYS A N 1
ATOM 2932 C CA . LYS A 1 367 ? -7.564 1.028 -19.740 1.00 75.38 367 LYS A CA 1
ATOM 2933 C C . LYS A 1 367 ? -6.449 1.267 -20.761 1.00 75.38 367 LYS A C 1
ATOM 2935 O O . LYS A 1 367 ? -6.196 2.405 -21.160 1.00 75.38 367 LYS A O 1
ATOM 2940 N N . ILE A 1 368 ? -5.781 0.195 -21.173 1.00 82.69 368 ILE A N 1
ATOM 2941 C CA . ILE A 1 368 ? -4.742 0.246 -22.201 1.00 82.69 368 ILE A CA 1
ATOM 2942 C C . ILE A 1 368 ? -5.451 0.212 -23.555 1.00 82.69 368 ILE A C 1
ATOM 2944 O O . ILE A 1 368 ? -6.234 -0.695 -23.823 1.00 82.69 368 ILE A O 1
ATOM 2948 N N . GLY A 1 369 ? -5.239 1.239 -24.376 1.00 78.94 369 GLY A N 1
ATOM 2949 C CA . GLY A 1 369 ? -5.796 1.293 -25.727 1.00 78.94 369 GLY A CA 1
ATOM 2950 C C . GLY A 1 369 ? -4.964 0.463 -26.703 1.00 78.94 369 GLY A C 1
ATOM 2951 O O . GLY A 1 369 ? -3.745 0.395 -26.562 1.00 78.94 369 GLY A O 1
ATOM 2952 N N . PHE A 1 370 ? -5.611 -0.091 -27.729 1.00 83.19 370 PHE A N 1
ATOM 2953 C CA . PHE A 1 370 ? -4.989 -0.959 -28.738 1.00 83.19 370 PHE A CA 1
ATOM 2954 C C . PHE A 1 370 ? -3.713 -0.366 -29.365 1.00 83.19 370 PHE A C 1
ATOM 2956 O O . PHE A 1 370 ? -2.690 -1.039 -29.449 1.00 83.19 370 PHE A O 1
ATOM 2963 N N . ILE A 1 371 ? -3.733 0.928 -29.707 1.00 87.75 371 ILE A N 1
ATOM 2964 C CA . ILE A 1 371 ? -2.581 1.645 -30.284 1.00 87.75 371 ILE A CA 1
ATOM 2965 C C . ILE A 1 371 ? -1.378 1.638 -29.331 1.00 87.75 371 ILE A C 1
ATOM 2967 O O . ILE A 1 371 ? -0.245 1.425 -29.757 1.00 87.75 371 ILE A O 1
ATOM 2971 N N . ARG A 1 372 ? -1.613 1.847 -28.030 1.00 88.25 372 ARG A N 1
ATOM 2972 C CA . ARG A 1 372 ? -0.538 1.849 -27.031 1.00 88.25 372 ARG A CA 1
ATOM 2973 C C . ARG A 1 372 ? 0.036 0.452 -26.813 1.00 88.25 372 ARG A C 1
ATOM 2975 O O . ARG A 1 372 ? 1.245 0.326 -26.650 1.00 88.25 372 ARG A O 1
ATOM 2982 N N . SER A 1 373 ? -0.808 -0.581 -26.857 1.00 87.75 373 SER A N 1
ATOM 2983 C CA . SER A 1 373 ? -0.369 -1.978 -26.792 1.00 87.75 373 SER A CA 1
ATOM 2984 C C . SER A 1 373 ? 0.528 -2.346 -27.973 1.00 87.75 373 SER A C 1
ATOM 2986 O O . SER A 1 373 ? 1.602 -2.896 -27.754 1.00 87.75 373 SER A O 1
ATOM 2988 N N . ILE A 1 374 ? 0.138 -1.991 -29.203 1.00 91.88 374 ILE A N 1
ATOM 2989 C CA . ILE A 1 374 ? 0.980 -2.207 -30.391 1.00 91.88 374 ILE A CA 1
ATOM 2990 C C . ILE A 1 374 ? 2.297 -1.444 -30.254 1.00 91.88 374 ILE A C 1
ATOM 2992 O O . ILE A 1 374 ? 3.357 -2.029 -30.442 1.00 91.88 374 ILE A O 1
ATOM 2996 N N . GLY A 1 375 ? 2.243 -0.163 -29.873 1.00 91.88 375 GLY A N 1
ATOM 2997 C CA . GLY A 1 375 ? 3.444 0.649 -29.678 1.00 91.88 375 GLY A CA 1
ATOM 2998 C C . GLY A 1 375 ? 4.414 0.040 -28.661 1.00 91.88 375 GLY A C 1
ATOM 2999 O O . GLY A 1 375 ? 5.615 0.006 -28.914 1.00 91.88 375 GLY A O 1
ATOM 3000 N N . TYR A 1 376 ? 3.894 -0.497 -27.552 1.00 93.12 376 TYR A N 1
ATOM 3001 C CA . TYR A 1 376 ? 4.697 -1.214 -26.562 1.00 93.12 376 TYR A CA 1
ATOM 3002 C C . TYR A 1 376 ? 5.349 -2.466 -27.149 1.00 93.12 376 TYR A C 1
ATOM 3004 O O . TYR A 1 376 ? 6.559 -2.621 -27.025 1.00 93.12 376 TYR A O 1
ATOM 3012 N N . ILE A 1 377 ? 4.569 -3.338 -27.800 1.00 93.06 377 ILE A N 1
ATOM 3013 C CA . ILE A 1 377 ? 5.070 -4.602 -28.358 1.00 93.06 377 ILE A CA 1
ATOM 3014 C C . ILE A 1 377 ? 6.152 -4.323 -29.400 1.00 93.06 377 ILE A C 1
ATOM 3016 O O . ILE A 1 377 ? 7.240 -4.875 -29.298 1.00 93.06 377 ILE A O 1
ATOM 3020 N N . THR A 1 378 ? 5.901 -3.417 -30.346 1.00 93.88 378 THR A N 1
ATOM 3021 C CA . THR A 1 378 ? 6.872 -3.065 -31.387 1.00 93.88 378 THR A CA 1
ATOM 3022 C C . THR A 1 378 ? 8.160 -2.502 -30.788 1.00 93.88 378 THR A C 1
ATOM 3024 O O . THR A 1 378 ? 9.244 -2.963 -31.135 1.00 93.88 378 THR A O 1
ATOM 3027 N N . ALA A 1 379 ? 8.064 -1.540 -29.863 1.00 93.38 379 ALA A N 1
ATOM 3028 C CA . ALA A 1 379 ? 9.242 -0.949 -29.231 1.00 93.38 379 ALA A CA 1
ATOM 3029 C C . ALA A 1 379 ? 10.032 -1.982 -28.412 1.00 93.38 379 ALA A C 1
ATOM 3031 O O . ALA A 1 379 ? 11.254 -2.042 -28.519 1.00 93.38 379 ALA A O 1
ATOM 3032 N N . PHE A 1 380 ? 9.342 -2.825 -27.640 1.00 91.69 380 PHE A N 1
ATOM 3033 C CA . PHE A 1 380 ? 9.975 -3.874 -26.847 1.00 91.69 380 PHE A CA 1
ATOM 3034 C C . PHE A 1 380 ? 10.642 -4.932 -27.737 1.00 91.69 380 PHE A C 1
ATOM 3036 O O . PHE A 1 380 ? 11.781 -5.307 -27.483 1.00 91.69 380 PHE A O 1
ATOM 3043 N N . SER A 1 381 ? 9.995 -5.360 -28.826 1.00 91.50 381 SER A N 1
ATOM 3044 C CA . SER A 1 381 ? 10.582 -6.292 -29.796 1.00 91.50 381 SER A CA 1
ATOM 3045 C C . SER A 1 381 ? 11.833 -5.729 -30.472 1.00 91.50 381 SER A C 1
ATOM 3047 O O . SER A 1 381 ? 12.795 -6.470 -30.639 1.00 91.50 381 SER A O 1
ATOM 3049 N N . ILE A 1 382 ? 11.856 -4.436 -30.817 1.00 92.62 382 ILE A N 1
ATOM 3050 C CA . ILE A 1 382 ? 13.051 -3.777 -31.372 1.00 92.62 382 ILE A CA 1
ATOM 3051 C C . ILE A 1 382 ? 14.192 -3.765 -30.348 1.00 92.62 382 ILE A C 1
ATOM 3053 O O . ILE A 1 382 ? 15.323 -4.091 -30.699 1.00 92.62 382 ILE A O 1
ATOM 3057 N N . MET A 1 383 ? 13.906 -3.428 -29.085 1.00 90.25 383 MET A N 1
ATOM 3058 C CA . MET A 1 383 ? 14.917 -3.436 -28.019 1.00 90.25 383 MET A CA 1
ATOM 3059 C C . MET A 1 383 ? 15.478 -4.840 -27.786 1.00 90.25 383 MET A C 1
ATOM 3061 O O . MET A 1 383 ? 16.689 -5.010 -27.701 1.00 90.25 383 MET A O 1
ATOM 3065 N N . VAL A 1 384 ? 14.609 -5.851 -27.732 1.00 87.19 384 VAL A N 1
ATOM 3066 C CA . VAL A 1 384 ? 15.016 -7.254 -27.599 1.00 87.19 384 VAL A CA 1
ATOM 3067 C C . VAL A 1 384 ? 15.871 -7.674 -28.794 1.00 87.19 384 VAL A C 1
ATOM 3069 O O . VAL A 1 384 ? 16.958 -8.198 -28.598 1.00 87.19 384 VAL A O 1
ATOM 3072 N N . PHE A 1 385 ? 15.438 -7.391 -30.025 1.00 88.94 385 PHE A N 1
ATOM 3073 C CA . PHE A 1 385 ? 16.212 -7.690 -31.233 1.00 88.94 385 PHE A CA 1
ATOM 3074 C C . PHE A 1 385 ? 17.610 -7.062 -31.186 1.00 88.94 385 PHE A C 1
ATOM 3076 O O . PHE A 1 385 ? 18.589 -7.750 -31.456 1.00 88.94 385 PHE A O 1
ATOM 3083 N N . TYR A 1 386 ? 17.712 -5.793 -30.779 1.00 85.62 386 TYR A N 1
ATOM 3084 C CA . TYR A 1 386 ? 18.994 -5.108 -30.609 1.00 85.62 386 TYR A CA 1
ATOM 3085 C C . TYR A 1 386 ? 19.904 -5.824 -29.602 1.00 85.62 386 TYR A C 1
ATOM 3087 O O . TYR A 1 386 ? 21.069 -6.031 -29.899 1.00 85.62 386 TYR A O 1
ATOM 3095 N N . PHE A 1 387 ? 19.371 -6.265 -28.459 1.00 76.56 387 PHE A N 1
ATOM 3096 C CA . PHE A 1 387 ? 20.141 -6.976 -27.428 1.00 76.56 387 PHE A CA 1
ATOM 3097 C C . PHE A 1 387 ? 20.581 -8.399 -27.809 1.00 76.56 387 PHE A C 1
ATOM 3099 O O . PHE A 1 387 ? 21.492 -8.927 -27.180 1.00 76.56 387 PHE A O 1
ATOM 3106 N N . TYR A 1 388 ? 19.900 -9.051 -28.757 1.00 75.25 388 TYR A N 1
ATOM 3107 C CA . TYR A 1 388 ? 20.227 -10.421 -29.179 1.00 75.25 388 TYR A CA 1
ATOM 3108 C C . TYR A 1 388 ? 21.100 -10.483 -30.440 1.00 75.25 388 TYR A C 1
ATOM 3110 O O . TYR A 1 388 ? 21.651 -11.544 -30.730 1.00 75.25 388 TYR A O 1
ATOM 3118 N N . ILE A 1 389 ? 21.186 -9.394 -31.211 1.00 72.50 389 ILE A N 1
ATOM 3119 C CA . ILE A 1 389 ? 21.905 -9.348 -32.498 1.00 72.50 389 ILE A CA 1
ATOM 3120 C C . ILE A 1 389 ? 23.071 -8.358 -32.490 1.00 72.50 389 ILE A C 1
ATOM 3122 O O . ILE A 1 389 ? 24.024 -8.569 -33.241 1.00 72.50 389 ILE A O 1
ATOM 3126 N N . GLY A 1 390 ? 22.998 -7.296 -31.684 1.00 56.22 390 GLY A N 1
ATOM 3127 C CA . GLY A 1 390 ? 24.138 -6.434 -31.364 1.00 56.22 390 GLY A CA 1
ATOM 3128 C C . GLY A 1 390 ? 24.899 -6.984 -30.173 1.00 56.22 390 GLY A C 1
ATOM 3129 O O . GLY A 1 390 ? 26.143 -6.870 -30.200 1.00 56.22 390 GLY A O 1
#

Sequence (390 aa):
MNNAQESLEIQKNTIKELKNAVDKVKSGLLVWLVTQAESKHDLDYAENLSKAIINMLFSEMPSSESEADFLINSYNQYATSKIIFENIKPNGEIKQLIRDTVHISALVNYSNAFEDGRRIEPEFFNSILREPQRVLAEYQLTTDDTLFPDIAEYIRRSQSFFEASYEKRESSTNNSTDQLCCKKDFDVGAKMVNAETVDAEIVDIGDADGIDENPMIVKSDGNKICNQVRPFIRLFAKTFDIQLFSICVWVLLYVSLPLSIYDEIQSVYIMNWIVVAIAIQLEAFVLSILGTTPGKWLLNTRVVDIKGNRPSLTTALQRSNEAYIKGLGLEVPLVNLITRMYAYNFLTNYSSTPWDQRLGLTVVHKKIGFIRSIGYITAFSIMVFYFYIG

Mean predicted aligned error: 18.34 Å

InterPro domains:
  IPR010432 RDD [PF06271] (233-345)

Foldseek 3Di:
DVVVVVVVVVVVVLLVLLVVLLLLLLLLQLLQQLVVCVVFDPNVLSNLLSQLLSCQLLVHDDPDPVSVVCNVQQQSVVVSLVSCQPPVQVDLLNLVLSVLSSLSVLVSVVVVVPPDDDDDDPVVSCVSSVNSVVSCVVSVSDDPDPDRDDSVVSSVSSVVSSVVSVVVSVVVVVVPPPDDDDPDDPPVSPPVPDPDDDDDDDDDDDDDDDDPDARAFDDDDPFTWGLDLDLVLVVLLLVLQLLVLLVVLLVVCVVVDDPVVNVVLVPDPVNSLVSSLVSLLVLLVCCQVPQAGPSCVLQQKGKAAPVRHGDHSVLSSQLSVCCCCQQQVSVPPVSRVVSVVVQVCCCVSNVDGPSCVVSRMHMIGTDRDPVSVVVSVVSVVVSVCVVVPD

pLDDT: mean 72.07, std 20.41, range [23.02, 95.62]

Secondary structure (DSSP, 8-state):
-HHHHHHHHHHHHHHHHHHHHHHHHHHHHHHHHHHHHTTTS-HHHHHHHHHHHHHHHHTPPPSSHHHHHHHH-HHHHHHHHHHIIIIITT-HHHHHHHHHHHHHHHHHHHHHT-SS--PPPHHHHHHHHHHHHHHHHHTT---S--PPPPHHHHHHHHHHHHHHHHHHHHHHHHTT-S----------SSTTS---------------------PPEEPSTTS-EE----HHHHHHHHHHHHHHHHHHHHHHHHHHS-HHHHHHHHT-HHHHHHHHHHHHHHHHHHHHHHSS-HHHHHTTEEEEETTSPPPPHHHHHHHHHHHHHHHHGGG-HHHHHHHHHHHHHHHHHHSS-HHHHHTTEEEEEEPPPHHHHHHHHHHHHHHHHHHHH-

Solvent-accessible surface area (backbone atoms only — not comparable to full-atom values): 21918 Å² total; per-residue (Å²): 117,66,70,64,54,52,54,50,51,51,50,53,51,51,46,53,52,51,48,52,29,43,53,33,38,54,54,18,48,36,52,41,40,22,63,63,37,42,80,80,42,56,66,70,59,14,46,53,49,24,50,48,44,49,28,54,59,61,61,47,78,63,92,42,70,68,52,44,54,49,58,69,34,51,48,48,47,49,54,39,53,49,49,41,61,73,58,38,52,78,32,64,68,58,30,48,50,54,51,46,39,49,56,48,48,53,50,43,62,51,54,72,75,57,87,76,90,70,89,81,59,70,66,60,61,52,58,68,48,45,60,28,51,49,47,32,51,74,66,60,45,67,70,93,74,88,70,82,68,60,65,71,60,48,43,52,51,22,52,55,49,23,53,54,27,51,55,56,49,53,58,56,56,62,76,53,81,84,74,88,86,79,95,65,84,85,75,72,84,65,76,88,61,80,96,74,84,89,81,91,78,93,80,91,79,80,91,79,86,86,80,90,84,80,71,70,67,47,88,62,80,101,50,61,29,34,74,54,79,51,65,64,63,53,49,52,19,51,54,44,40,48,51,52,36,29,50,53,49,51,52,50,49,59,74,74,43,60,70,77,57,47,61,59,47,72,72,36,77,67,47,58,57,51,42,46,56,52,18,44,51,53,50,12,50,45,26,26,75,69,23,32,44,74,28,25,53,39,58,32,34,35,50,23,33,86,85,69,40,57,37,51,55,70,56,24,41,52,36,40,52,40,44,38,50,60,36,30,31,74,68,39,71,70,48,18,53,52,22,36,51,52,42,42,53,41,25,72,62,41,70,41,41,78,50,32,58,77,67,49,39,47,80,46,34,38,79,66,50,70,69,34,52,50,53,45,52,55,54,51,51,51,53,50,50,47,73,75,76,105